Protein AF-0000000074529321 (afdb_homodimer)

Secondary structure (DSSP, 8-state):
--S--EEE-TT---HHHHHHHHTTS--SEEE-TTS--BGGGHHHHTT-TT-SEEE--SSB--GGGHHHHTT-TT--EEE--SS---SGGGGGGGG-TT--EEE--SS----HHHHHHHTT-TT-SEEE--SS--GGGGGGGGG-TT-SEEE-TTS---TTTTTTGGG-TT--EEE--S----HHHHHHHTT-TT--EEE--SS---HHHHHHHTT-TT-SEEE-TTS---HHHHHHGGG-TT--EEE-TT----HHHHGGGGG-TT--EEE-TT----TTT-/--S--EEE-TT---HHHHHHHHTTS--SEEE-TTS--BGGGHHHHTT-TT-SEEE--SSB--GGGHHHHTT-TT--EEE--SS---SGGGGGGGG-TT--EEE--SS----HHHHHHHTT-TT-SEEE--SS--GGGGGGGGG-TT-SEEE-TTS---TTTTTTGGG-TT--EEE--S----HHHHHHHTT-TT--EEE--SS---HHHHHHHHT-TT-SEEE-TTS---HHHHHHGGG-TT--EEE-TT----HHHHGGGGG-TT--EEE-TT----TTT-

Structure (mmCIF, N/CA/C/O backbone):
data_AF-0000000074529321-model_v1
#
loop_
_entity.id
_entity.type
_entity.pdbx_description
1 polymer 'Predicted protein'
#
loop_
_atom_site.group_PDB
_atom_site.id
_atom_site.type_symbol
_atom_site.label_atom_id
_atom_site.label_alt_id
_atom_site.label_comp_id
_atom_site.label_asym_id
_atom_site.label_entity_id
_atom_site.label_seq_id
_atom_site.pdbx_PDB_ins_code
_atom_site.Cartn_x
_atom_site.Cartn_y
_atom_site.Cartn_z
_atom_site.occupancy
_atom_site.B_iso_or_equiv
_atom_site.auth_seq_id
_atom_site.auth_comp_id
_atom_site.auth_asym_id
_atom_site.auth_atom_id
_atom_site.pdbx_PDB_model_num
ATOM 1 N N . ILE A 1 1 ? -27.669 -9.508 -8.578 1 60.47 1 ILE A N 1
ATOM 2 C CA . ILE A 1 1 ? -26.721 -8.449 -8.904 1 60.47 1 ILE A CA 1
ATOM 3 C C . ILE A 1 1 ? -25.998 -8.787 -10.206 1 60.47 1 ILE A C 1
ATOM 5 O O . ILE A 1 1 ? -25.187 -9.715 -10.251 1 60.47 1 ILE A O 1
ATOM 9 N N . THR A 1 2 ? -26.614 -8.36 -11.346 1 69.62 2 THR A N 1
ATOM 10 C CA . THR A 1 2 ? -26.151 -8.782 -12.663 1 69.62 2 THR A CA 1
ATOM 11 C C . THR A 1 2 ? -24.892 -8.019 -13.065 1 69.62 2 THR A C 1
ATOM 13 O O . THR A 1 2 ? -24.174 -8.432 -13.977 1 69.62 2 THR A O 1
ATOM 16 N N . THR A 1 3 ? -24.488 -6.973 -12.32 1 82.14 3 THR A N 1
ATOM 17 C CA . THR A 1 3 ? -23.359 -6.175 -12.785 1 82.14 3 THR A CA 1
ATOM 18 C C . THR A 1 3 ? -22.125 -6.431 -11.925 1 82.14 3 THR A C 1
ATOM 20 O O . THR A 1 3 ? -21.06 -5.862 -12.174 1 82.14 3 THR A O 1
ATOM 23 N N . LEU A 1 4 ? -22.291 -7.247 -11.017 1 87.52 4 LEU A N 1
ATOM 24 C CA . LEU A 1 4 ? -21.19 -7.497 -10.093 1 87.52 4 LEU A CA 1
ATOM 25 C C . LEU A 1 4 ? -20.02 -8.163 -10.809 1 87.52 4 LEU A C 1
ATOM 27 O O . LEU A 1 4 ? -20.187 -9.21 -11.439 1 87.52 4 LEU A O 1
ATOM 31 N N . LYS A 1 5 ? -18.886 -7.563 -10.733 1 92.79 5 LYS A N 1
ATOM 32 C CA . LYS A 1 5 ? -17.716 -8.085 -11.433 1 92.79 5 LYS A CA 1
ATOM 33 C C . LYS A 1 5 ? -16.675 -8.609 -10.448 1 92.79 5 LYS A C 1
ATOM 35 O O . LYS A 1 5 ? -15.889 -9.498 -10.782 1 92.79 5 LYS A O 1
ATOM 40 N N . SER A 1 6 ? -16.708 -8.001 -9.245 1 95.12 6 SER A N 1
ATOM 41 C CA . SER A 1 6 ? -15.716 -8.372 -8.241 1 95.12 6 SER A CA 1
ATOM 42 C C . SER A 1 6 ? -16.364 -8.599 -6.88 1 95.12 6 SER A C 1
ATOM 44 O O . SER A 1 6 ? -17.169 -7.783 -6.425 1 95.12 6 SER A O 1
ATOM 46 N N . LEU A 1 7 ? -16.08 -9.652 -6.292 1 92.47 7 LEU A N 1
ATOM 47 C CA . LEU A 1 7 ? -16.584 -10.029 -4.976 1 92.47 7 LEU A CA 1
ATOM 48 C C . LEU A 1 7 ? -15.442 -10.449 -4.057 1 92.47 7 LEU A C 1
ATOM 50 O O . LEU A 1 7 ? -14.643 -11.319 -4.41 1 92.47 7 LEU A O 1
ATOM 54 N N . ASN A 1 8 ? -15.276 -9.752 -2.944 1 93.35 8 ASN A N 1
ATOM 55 C CA . ASN A 1 8 ? -14.27 -10.084 -1.941 1 93.35 8 ASN A CA 1
ATOM 56 C C . ASN A 1 8 ? -14.912 -10.555 -0.639 1 93.35 8 ASN A C 1
ATOM 58 O O . ASN A 1 8 ? -15.708 -9.832 -0.037 1 93.35 8 ASN A O 1
ATOM 62 N N . LEU A 1 9 ? -14.586 -11.691 -0.26 1 90.94 9 LEU A N 1
ATOM 63 C CA . LEU A 1 9 ? -15.164 -12.321 0.922 1 90.94 9 LEU A CA 1
ATOM 64 C C . LEU A 1 9 ? -14.072 -12.782 1.881 1 90.94 9 LEU A C 1
ATOM 66 O O . LEU A 1 9 ? -14.222 -13.804 2.555 1 90.94 9 LEU A O 1
ATOM 70 N N . HIS A 1 10 ? -12.989 -12.063 1.933 1 91.25 10 HIS A N 1
ATOM 71 C CA . HIS A 1 10 ? -11.85 -12.46 2.753 1 91.25 10 HIS A CA 1
ATOM 72 C C . HIS A 1 10 ? -12.244 -12.58 4.221 1 91.25 10 HIS A C 1
ATOM 74 O O . HIS A 1 10 ? -13.094 -11.828 4.704 1 91.25 10 HIS A O 1
ATOM 80 N N . HIS A 1 11 ? -11.653 -13.494 4.886 1 89.37 11 HIS A N 1
ATOM 81 C CA . HIS A 1 11 ? -11.771 -13.654 6.331 1 89.37 11 HIS A CA 1
ATOM 82 C C . HIS A 1 11 ? -13.206 -13.971 6.735 1 89.37 11 HIS A C 1
ATOM 84 O O . HIS A 1 11 ? -13.734 -13.381 7.681 1 89.37 11 HIS A O 1
ATOM 90 N N . ASN A 1 12 ? -13.802 -14.695 5.868 1 83.98 12 ASN A N 1
ATOM 91 C CA . ASN A 1 12 ? -15.111 -15.245 6.201 1 83.98 12 ASN A CA 1
ATOM 92 C C . ASN A 1 12 ? -15.069 -16.767 6.311 1 83.98 12 ASN A C 1
ATOM 94 O O . ASN A 1 12 ? -14.159 -17.407 5.781 1 83.98 12 ASN A O 1
ATOM 98 N N . ASN A 1 13 ? -16.03 -17.301 7.105 1 81.92 13 ASN A N 1
ATOM 99 C CA . ASN A 1 13 ? -16.141 -18.751 7.222 1 81.92 13 ASN A CA 1
ATOM 100 C C . ASN A 1 13 ? -17.1 -19.325 6.183 1 81.92 13 ASN A C 1
ATOM 102 O O . ASN A 1 13 ? -18.124 -19.912 6.535 1 81.92 13 ASN A O 1
ATOM 106 N N . ILE A 1 14 ? -16.709 -19.208 4.966 1 81.89 14 ILE A N 1
ATOM 107 C CA . ILE A 1 14 ? -17.55 -19.633 3.852 1 81.89 14 ILE A CA 1
ATOM 108 C C . ILE A 1 14 ? -17.523 -21.155 3.736 1 81.89 14 ILE A C 1
ATOM 110 O O . ILE A 1 14 ? -18.55 -21.781 3.465 1 81.89 14 ILE A O 1
ATOM 114 N N . GLU A 1 15 ? -16.476 -21.77 4.091 1 84.31 15 GLU A N 1
ATOM 115 C CA . GLU A 1 15 ? -16.238 -23.201 3.928 1 84.31 15 GLU A CA 1
ATOM 116 C C . GLU A 1 15 ? -16.541 -23.652 2.502 1 84.31 15 GLU A C 1
ATOM 118 O O . GLU A 1 15 ? -16.771 -22.823 1.619 1 84.31 15 GLU A O 1
ATOM 123 N N . ASP A 1 16 ? -16.392 -24.858 2.131 1 87.42 16 ASP A N 1
ATOM 124 C CA . ASP A 1 16 ? -16.506 -25.359 0.765 1 87.42 16 ASP A CA 1
ATOM 125 C C . ASP A 1 16 ? -17.942 -25.25 0.258 1 87.42 16 ASP A C 1
ATOM 127 O O . ASP A 1 16 ? -18.173 -24.904 -0.902 1 87.42 16 ASP A O 1
ATOM 131 N N . GLU A 1 17 ? -18.861 -25.455 1.063 1 82.31 17 GLU A N 1
ATOM 132 C CA . GLU A 1 17 ? -20.269 -25.461 0.678 1 82.31 17 GLU A CA 1
ATOM 133 C C . GLU A 1 17 ? -20.739 -24.064 0.285 1 82.31 17 GLU A C 1
ATOM 135 O O . GLU A 1 17 ? -21.591 -23.914 -0.594 1 82.31 17 GLU A O 1
ATOM 140 N N . GLY A 1 18 ? -20.161 -23.1 0.909 1 81.99 18 GLY A N 1
ATOM 141 C CA . GLY A 1 18 ? -20.544 -21.733 0.595 1 81.99 18 GLY A CA 1
ATOM 142 C C . GLY A 1 18 ? -20.12 -21.299 -0.796 1 81.99 18 GLY A C 1
ATOM 143 O O . GLY A 1 18 ? -20.754 -20.432 -1.402 1 81.99 18 GLY A O 1
ATOM 144 N N . VAL A 1 19 ? -19.094 -21.893 -1.3 1 87.13 19 VAL A N 1
ATOM 145 C CA . VAL A 1 19 ? -18.551 -21.543 -2.608 1 87.13 19 VAL A CA 1
ATOM 146 C C . VAL A 1 19 ? -19.541 -21.937 -3.701 1 87.13 19 VAL A C 1
ATOM 148 O O . VAL A 1 19 ? -19.591 -21.306 -4.76 1 87.13 19 VAL A O 1
ATOM 151 N N . GLU A 1 20 ? -20.383 -22.933 -3.441 1 83.4 20 GLU A N 1
ATOM 152 C CA . GLU A 1 20 ? -21.376 -23.377 -4.414 1 83.4 20 GLU A CA 1
ATOM 153 C C . GLU A 1 20 ? -22.341 -22.25 -4.771 1 83.4 20 GLU A C 1
ATOM 155 O O . GLU A 1 20 ? -22.733 -22.105 -5.931 1 83.4 20 GLU A O 1
ATOM 160 N N . PHE A 1 21 ? -22.536 -21.448 -3.88 1 76.9 21 PHE A N 1
ATOM 161 C CA . PHE A 1 21 ? -23.53 -20.399 -4.07 1 76.9 21 PHE A CA 1
ATOM 162 C C . PHE A 1 21 ? -22.961 -19.259 -4.907 1 76.9 21 PHE A C 1
ATOM 164 O O . PHE A 1 21 ? -23.7 -18.575 -5.619 1 76.9 21 PHE A O 1
ATOM 171 N N . ILE A 1 22 ? -21.761 -19.086 -4.889 1 82.73 22 ILE A N 1
ATOM 172 C CA . ILE A 1 22 ? -21.162 -17.975 -5.621 1 82.73 22 ILE A CA 1
ATOM 173 C C . ILE A 1 22 ? -20.838 -18.412 -7.048 1 82.73 22 ILE A C 1
ATOM 175 O O . ILE A 1 22 ? -20.612 -17.574 -7.924 1 82.73 22 ILE A O 1
ATOM 179 N N . SER A 1 23 ? -20.892 -19.749 -7.177 1 83.64 23 SER A N 1
ATOM 180 C CA . SER A 1 23 ? -20.475 -20.313 -8.456 1 83.64 23 SER A CA 1
ATOM 181 C C . SER A 1 23 ? -21.441 -19.927 -9.572 1 83.64 23 SER A C 1
ATOM 183 O O . SER A 1 23 ? -21.115 -20.054 -10.754 1 83.64 23 SER A O 1
ATOM 185 N N . ASP A 1 24 ? -22.634 -19.359 -9.253 1 82.96 24 ASP A N 1
ATOM 186 C CA . ASP A 1 24 ? -23.635 -18.969 -10.241 1 82.96 24 ASP A CA 1
ATOM 187 C C . ASP A 1 24 ? -23.428 -17.525 -10.693 1 82.96 24 ASP A C 1
ATOM 189 O O . ASP A 1 24 ? -24.048 -17.076 -11.659 1 82.96 24 ASP A O 1
ATOM 193 N N . LEU A 1 25 ? -22.538 -16.883 -10.068 1 83.75 25 LEU A N 1
ATOM 194 C CA . LEU A 1 25 ? -22.287 -15.487 -10.407 1 83.75 25 LEU A CA 1
ATOM 195 C C . LEU A 1 25 ? -21.318 -15.378 -11.579 1 83.75 25 LEU A C 1
ATOM 197 O O . LEU A 1 25 ? -20.545 -16.303 -11.839 1 83.75 25 LEU A O 1
ATOM 201 N N . LYS A 1 26 ? -21.502 -14.323 -12.295 1 88.75 26 LYS A N 1
ATOM 202 C CA . LYS A 1 26 ? -20.582 -14.038 -13.392 1 88.75 26 LYS A CA 1
ATOM 203 C C . LYS A 1 26 ? -19.535 -13.008 -12.979 1 88.75 26 LYS A C 1
ATOM 205 O O . LYS A 1 26 ? -19.652 -11.828 -13.315 1 88.75 26 LYS A O 1
ATOM 210 N N . LEU A 1 27 ? -18.515 -13.517 -12.342 1 94.24 27 LEU A N 1
ATOM 211 C CA . LEU A 1 27 ? -17.51 -12.638 -11.753 1 94.24 27 LEU A CA 1
ATOM 212 C C . LEU A 1 27 ? -16.24 -12.622 -12.598 1 94.24 27 LEU A C 1
ATOM 214 O O . LEU A 1 27 ? -15.91 -13.616 -13.249 1 94.24 27 LEU A O 1
ATOM 218 N N . GLU A 1 28 ? -15.6 -11.537 -12.613 1 97.44 28 GLU A N 1
ATOM 219 C CA . GLU A 1 28 ? -14.279 -11.418 -13.224 1 97.44 28 GLU A CA 1
ATOM 220 C C . GLU A 1 28 ? -13.175 -11.51 -12.173 1 97.44 28 GLU A C 1
ATOM 222 O O . GLU A 1 28 ? -12.032 -11.84 -12.494 1 97.44 28 GLU A O 1
ATOM 227 N N . SER A 1 29 ? -13.485 -11.144 -10.952 1 98.02 29 SER A N 1
ATOM 228 C CA . SER A 1 29 ? -12.545 -11.193 -9.838 1 98.02 29 SER A CA 1
ATOM 229 C C . SER A 1 29 ? -13.215 -11.716 -8.572 1 98.02 29 SER A C 1
ATOM 231 O O . SER A 1 29 ? -14.326 -11.301 -8.234 1 98.02 29 SER A O 1
ATOM 233 N N . LEU A 1 30 ? -12.572 -12.641 -7.893 1 97.03 30 LEU A N 1
ATOM 234 C CA . LEU A 1 30 ? -13.107 -13.25 -6.681 1 97.03 30 LEU A CA 1
ATOM 235 C C . LEU A 1 30 ? -12.013 -13.431 -5.634 1 97.03 30 LEU A C 1
ATOM 237 O O . LEU A 1 30 ? -10.955 -13.992 -5.927 1 97.03 30 LEU A O 1
ATOM 241 N N . GLY A 1 31 ? -12.257 -12.885 -4.44 1 97.24 31 GLY A N 1
ATOM 242 C CA . GLY A 1 31 ? -11.341 -13.043 -3.322 1 97.24 31 GLY A CA 1
ATOM 243 C C . GLY A 1 31 ? -11.907 -13.895 -2.202 1 97.24 31 GLY A C 1
ATOM 244 O O . GLY A 1 31 ? -12.95 -13.568 -1.632 1 97.24 31 GLY A O 1
ATOM 245 N N . LEU A 1 32 ? -11.211 -14.886 -1.856 1 95.92 32 LEU A N 1
ATOM 246 C CA . LEU A 1 32 ? -11.614 -15.828 -0.817 1 95.92 32 LEU A CA 1
ATOM 247 C C . LEU A 1 32 ? -10.45 -16.136 0.119 1 95.92 32 LEU A C 1
ATOM 249 O O . LEU A 1 32 ? -10.285 -17.278 0.555 1 95.92 32 LEU A O 1
ATOM 253 N N . CYS A 1 33 ? -9.667 -15.137 0.36 1 96.41 33 CYS A N 1
ATOM 254 C CA . CYS A 1 33 ? -8.541 -15.284 1.276 1 96.41 33 CYS A CA 1
ATOM 255 C C . CYS A 1 33 ? -9.023 -15.616 2.683 1 96.41 33 CYS A C 1
ATOM 257 O O . CYS A 1 33 ? -9.992 -15.028 3.167 1 96.41 33 CYS A O 1
ATOM 259 N N . ARG A 1 34 ? -8.405 -16.522 3.335 1 94.92 34 ARG A N 1
ATOM 260 C CA . ARG A 1 34 ? -8.699 -16.918 4.708 1 94.92 34 ARG A CA 1
ATOM 261 C C . ARG A 1 34 ? -10.188 -17.191 4.892 1 94.92 34 ARG A C 1
ATOM 263 O O . ARG A 1 34 ? -10.829 -16.604 5.767 1 94.92 34 ARG A O 1
ATOM 270 N N . CYS A 1 35 ? -10.621 -18.092 4.097 1 93.13 35 CYS A N 1
ATOM 271 C CA . CYS A 1 35 ? -12.037 -18.439 4.14 1 93.13 35 CYS A CA 1
ATOM 272 C C . CYS A 1 35 ? -12.23 -19.896 4.546 1 93.13 35 CYS A C 1
ATOM 274 O O . CYS A 1 35 ? -13.315 -20.454 4.375 1 93.13 35 CYS A O 1
ATOM 276 N N . ALA A 1 36 ? -11.235 -20.585 5 1 91.72 36 ALA A N 1
ATOM 277 C CA . ALA A 1 36 ? -11.243 -21.97 5.463 1 91.72 36 ALA A CA 1
ATOM 278 C C . ALA A 1 36 ? -11.627 -22.923 4.335 1 91.72 36 ALA A C 1
ATOM 280 O O . ALA A 1 36 ? -12.376 -23.879 4.55 1 91.72 36 ALA A O 1
ATOM 281 N N . LEU A 1 37 ? -11.111 -22.647 3.211 1 95.4 37 LEU A N 1
ATOM 282 C CA . LEU A 1 37 ? -11.428 -23.467 2.047 1 95.4 37 LEU A CA 1
ATOM 283 C C . LEU A 1 37 ? -10.447 -24.627 1.916 1 95.4 37 LEU A C 1
ATOM 285 O O . LEU A 1 37 ? -9.279 -24.504 2.291 1 95.4 37 LEU A O 1
ATOM 289 N N . THR A 1 38 ? -10.957 -25.695 1.412 1 96.59 38 THR A N 1
ATOM 290 C CA . THR A 1 38 ? -10.128 -26.802 0.947 1 96.59 38 THR A CA 1
ATOM 291 C C . THR A 1 38 ? -10.148 -26.889 -0.576 1 96.59 38 THR A C 1
ATOM 293 O O . THR A 1 38 ? -10.813 -26.091 -1.241 1 96.59 38 THR A O 1
ATOM 296 N N . SER A 1 39 ? -9.366 -27.821 -1.052 1 96.89 39 SER A N 1
ATOM 297 C CA . SER A 1 39 ? -9.282 -27.978 -2.501 1 96.89 39 SER A CA 1
ATOM 298 C C . SER A 1 39 ? -10.632 -28.367 -3.094 1 96.89 39 SER A C 1
ATOM 300 O O . SER A 1 39 ? -10.864 -28.188 -4.292 1 96.89 39 SER A O 1
ATOM 302 N N . LYS A 1 40 ? -11.585 -28.841 -2.301 1 95.25 40 LYS A N 1
ATOM 303 C CA . LYS A 1 40 ? -12.923 -29.2 -2.761 1 95.25 40 LYS A CA 1
ATOM 304 C C . LYS A 1 40 ? -13.658 -27.983 -3.317 1 95.25 40 LYS A C 1
ATOM 306 O O . LYS A 1 40 ? -14.47 -28.108 -4.236 1 95.25 40 LYS A O 1
ATOM 311 N N . SER A 1 41 ? -13.377 -26.866 -2.789 1 94.7 41 SER A N 1
ATOM 312 C CA . SER A 1 41 ? -14.043 -25.638 -3.21 1 94.7 41 SER A CA 1
ATOM 313 C C . SER A 1 41 ? -13.777 -25.342 -4.682 1 94.7 41 SER A C 1
ATOM 315 O O . SER A 1 41 ? -14.598 -24.711 -5.351 1 94.7 41 SER A O 1
ATOM 317 N N . THR A 1 42 ? -12.606 -25.829 -5.178 1 96.49 42 THR A N 1
ATOM 318 C CA . THR A 1 42 ? -12.223 -25.512 -6.55 1 96.49 42 THR A CA 1
ATOM 319 C C . THR A 1 42 ? -13.15 -26.207 -7.544 1 96.49 42 THR A C 1
ATOM 321 O O . THR A 1 42 ? -13.324 -25.738 -8.671 1 96.49 42 THR A O 1
ATOM 324 N N . SER A 1 43 ? -13.894 -27.311 -7.176 1 95.96 43 SER A N 1
ATOM 325 C CA . SER A 1 43 ? -14.855 -27.997 -8.033 1 95.96 43 SER A CA 1
ATOM 326 C C . SER A 1 43 ? -16.079 -27.126 -8.298 1 95.96 43 SER A C 1
ATOM 328 O O . SER A 1 43 ? -16.772 -27.311 -9.3 1 95.96 43 SER A O 1
ATOM 330 N N . PHE A 1 44 ? -16.324 -26.193 -7.449 1 94.04 44 PHE A N 1
ATOM 331 C CA . PHE A 1 44 ? -17.414 -25.244 -7.643 1 94.04 44 PHE A CA 1
ATOM 332 C C . PHE A 1 44 ? -16.926 -24 -8.376 1 94.04 44 PHE A C 1
ATOM 334 O O . PHE A 1 44 ? -17.613 -23.485 -9.261 1 94.04 44 PHE A O 1
ATOM 341 N N . LEU A 1 45 ? -15.737 -23.549 -8.06 1 95.56 45 LEU A N 1
ATOM 342 C CA . LEU A 1 45 ? -15.183 -22.313 -8.602 1 95.56 45 LEU A CA 1
ATOM 343 C C . LEU A 1 45 ? -14.965 -22.428 -10.107 1 95.56 45 LEU A C 1
ATOM 345 O O . LEU A 1 45 ? -15.092 -21.441 -10.834 1 95.56 45 LEU A O 1
ATOM 349 N N . CYS A 1 46 ? -14.628 -23.732 -10.521 1 96.26 46 CYS A N 1
ATOM 350 C CA . CYS A 1 46 ? -14.291 -23.946 -11.924 1 96.26 46 CYS A CA 1
ATOM 351 C C . CYS A 1 46 ? -15.471 -23.606 -12.827 1 96.26 46 CYS A C 1
ATOM 353 O O . CYS A 1 46 ? -15.307 -23.455 -14.039 1 96.26 46 CYS A O 1
ATOM 355 N N . LYS A 1 47 ? -16.67 -23.406 -12.291 1 94.66 47 LYS A N 1
ATOM 356 C CA . LYS A 1 47 ? -17.877 -23.086 -13.047 1 94.66 47 LYS A CA 1
ATOM 357 C C . LYS A 1 47 ? -17.916 -21.608 -13.422 1 94.66 47 LYS A C 1
ATOM 359 O O . LYS A 1 47 ? -18.659 -21.21 -14.322 1 94.66 47 LYS A O 1
ATOM 364 N N . ILE A 1 48 ? -17.185 -20.83 -12.75 1 95.04 48 ILE A N 1
ATOM 365 C CA . ILE A 1 48 ? -17.139 -19.404 -13.054 1 95.04 48 ILE A CA 1
ATOM 366 C C . ILE A 1 48 ? -16.087 -19.14 -14.129 1 95.04 48 ILE A C 1
ATOM 368 O O . ILE A 1 48 ? -15.013 -18.609 -13.838 1 95.04 48 ILE A O 1
ATOM 372 N N . THR A 1 49 ? -16.345 -19.368 -15.312 1 94.67 49 THR A N 1
ATOM 373 C CA . THR A 1 49 ? -15.388 -19.42 -16.412 1 94.67 49 THR A CA 1
ATOM 374 C C . THR A 1 49 ? -14.955 -18.015 -16.819 1 94.67 49 THR A C 1
ATOM 376 O O . THR A 1 49 ? -13.985 -17.849 -17.563 1 94.67 49 THR A O 1
ATOM 379 N N . SER A 1 50 ? -15.656 -16.99 -16.281 1 95.57 50 SER A N 1
ATOM 380 C CA . SER A 1 50 ? -15.334 -15.61 -16.628 1 95.57 50 SER A CA 1
ATOM 381 C C . SER A 1 50 ? -14.241 -15.053 -15.723 1 95.57 50 SER A C 1
ATOM 383 O O . SER A 1 50 ? -13.783 -13.925 -15.915 1 95.57 50 SER A O 1
ATOM 385 N N . LEU A 1 51 ? -13.771 -15.834 -14.746 1 97.35 51 LEU A N 1
ATOM 386 C CA . LEU A 1 51 ? -12.807 -15.344 -13.767 1 97.35 51 LEU A CA 1
ATOM 387 C C . LEU A 1 51 ? -11.487 -14.98 -14.439 1 97.35 51 LEU A C 1
ATOM 389 O O . LEU A 1 51 ? -10.942 -15.768 -15.215 1 97.35 51 LEU A O 1
ATOM 393 N N . LYS A 1 52 ? -11.069 -13.806 -14.214 1 98.64 52 LYS A N 1
ATOM 394 C CA . LYS A 1 52 ? -9.76 -13.337 -14.659 1 98.64 52 LYS A CA 1
ATOM 395 C C . LYS A 1 52 ? -8.779 -13.257 -13.492 1 98.64 52 LYS A C 1
ATOM 397 O O . LYS A 1 52 ? -7.573 -13.438 -13.675 1 98.64 52 LYS A O 1
ATOM 402 N N . LYS A 1 53 ? -9.279 -12.986 -12.32 1 98.77 53 LYS A N 1
ATOM 403 C CA . LYS A 1 53 ? -8.484 -12.909 -11.098 1 98.77 53 LYS A CA 1
ATOM 404 C C . LYS A 1 53 ? -9.108 -13.742 -9.982 1 98.77 53 LYS A C 1
ATOM 406 O O . LYS A 1 53 ? -10.299 -13.607 -9.691 1 98.77 53 LYS A O 1
ATOM 411 N N . LEU A 1 54 ? -8.357 -14.581 -9.351 1 98.64 54 LEU A N 1
ATOM 412 C CA . LEU A 1 54 ? -8.833 -15.448 -8.279 1 98.64 54 LEU A CA 1
ATOM 413 C C . LEU A 1 54 ? -7.839 -15.479 -7.123 1 98.64 54 LEU A C 1
ATOM 415 O O . LEU A 1 54 ? -6.663 -15.795 -7.318 1 98.64 54 LEU A O 1
ATOM 419 N N . ASP A 1 55 ? -8.265 -15.055 -5.994 1 98.56 55 ASP A N 1
ATOM 420 C CA . ASP A 1 55 ? -7.454 -15.089 -4.781 1 98.56 55 ASP A CA 1
ATOM 421 C C . ASP A 1 55 ? -7.948 -16.168 -3.82 1 98.56 55 ASP A C 1
ATOM 423 O O . ASP A 1 55 ? -9.016 -16.03 -3.22 1 98.56 55 ASP A O 1
ATOM 427 N N . LEU A 1 56 ? -7.221 -17.172 -3.605 1 98.24 56 LEU A N 1
ATOM 428 C CA . LEU A 1 56 ? -7.51 -18.268 -2.687 1 98.24 56 LEU A CA 1
ATOM 429 C C . LEU A 1 56 ? -6.444 -18.363 -1.6 1 98.24 56 LEU A C 1
ATOM 431 O O . LEU A 1 56 ? -6.212 -19.439 -1.044 1 98.24 56 LEU A O 1
ATOM 435 N N . SER A 1 57 ? -5.782 -17.275 -1.337 1 98.32 57 SER A N 1
ATOM 436 C CA . SER A 1 57 ? -4.627 -17.286 -0.445 1 98.32 57 SER A CA 1
ATOM 437 C C . SER A 1 57 ? -5.044 -17.562 0.995 1 98.32 57 SER A C 1
ATOM 439 O O . SER A 1 57 ? -6.197 -17.333 1.368 1 98.32 57 SER A O 1
ATOM 441 N N . GLU A 1 58 ? -4.103 -18.079 1.808 1 97.65 58 GLU A N 1
ATOM 442 C CA . GLU A 1 58 ? -4.254 -18.327 3.239 1 97.65 58 GLU A CA 1
ATOM 443 C C . GLU A 1 58 ? -5.449 -19.235 3.519 1 97.65 58 GLU A C 1
ATOM 445 O O . GLU A 1 58 ? -6.292 -18.918 4.36 1 97.65 58 GLU A O 1
ATOM 450 N N . ASN A 1 59 ? -5.496 -20.318 2.797 1 97.7 59 ASN A N 1
ATOM 451 C CA . ASN A 1 59 ? -6.432 -21.417 3.008 1 97.7 59 ASN A CA 1
ATOM 452 C C . ASN A 1 59 ? -5.706 -22.75 3.165 1 97.7 59 ASN A C 1
ATOM 454 O O . ASN A 1 59 ? -4.539 -22.783 3.56 1 97.7 59 ASN A O 1
ATOM 458 N N . ILE A 1 60 ? -6.518 -23.902 3.009 1 97.39 60 ILE A N 1
ATOM 459 C CA . ILE A 1 60 ? -5.904 -25.22 3.126 1 97.39 60 ILE A CA 1
ATOM 460 C C . ILE A 1 60 ? -6.024 -25.965 1.799 1 97.39 60 ILE A C 1
ATOM 462 O O . ILE A 1 60 ? -6.419 -27.134 1.769 1 97.39 60 ILE A O 1
ATOM 466 N N . ILE A 1 61 ? -5.599 -25.289 0.814 1 97.98 61 ILE A N 1
ATOM 467 C CA . ILE A 1 61 ? -5.692 -25.852 -0.528 1 97.98 61 ILE A CA 1
ATOM 468 C C . ILE A 1 61 ? -4.446 -26.683 -0.827 1 97.98 61 ILE A C 1
ATOM 470 O O . ILE A 1 61 ? -3.325 -26.261 -0.529 1 97.98 61 ILE A O 1
ATOM 474 N N . ASN A 1 62 ? -4.623 -27.853 -1.31 1 98.39 62 ASN A N 1
ATOM 475 C CA . ASN A 1 62 ? -3.513 -28.721 -1.69 1 98.39 62 ASN A CA 1
ATOM 476 C C . ASN A 1 62 ? -3.502 -28.993 -3.191 1 98.39 62 ASN A C 1
ATOM 478 O O . ASN A 1 62 ? -4.174 -28.299 -3.957 1 98.39 62 ASN A O 1
ATOM 482 N N . ASP A 1 63 ? -2.747 -29.996 -3.619 1 98.42 63 ASP A N 1
ATOM 483 C CA . ASP A 1 63 ? -2.475 -30.21 -5.037 1 98.42 63 ASP A CA 1
ATOM 484 C C . ASP A 1 63 ? -3.714 -30.731 -5.762 1 98.42 63 ASP A C 1
ATOM 486 O O . ASP A 1 63 ? -3.763 -30.737 -6.993 1 98.42 63 ASP A O 1
ATOM 490 N N . GLU A 1 64 ? -4.796 -31.04 -5.092 1 97.87 64 GLU A N 1
ATOM 491 C CA . GLU A 1 64 ? -6.019 -31.545 -5.709 1 97.87 64 GLU A CA 1
ATOM 492 C C . GLU A 1 64 ? -6.767 -30.434 -6.442 1 97.87 64 GLU A C 1
ATOM 494 O O . GLU A 1 64 ? -7.702 -30.702 -7.199 1 97.87 64 GLU A O 1
ATOM 499 N N . CYS A 1 65 ? -6.307 -29.242 -6.367 1 97.33 65 CYS A N 1
ATOM 500 C CA . CYS A 1 65 ? -6.972 -28.098 -6.981 1 97.33 65 CYS A CA 1
ATOM 501 C C . CYS A 1 65 ? -6.687 -28.04 -8.477 1 97.33 65 CYS A C 1
ATOM 503 O O . CYS A 1 65 ? -7.416 -27.389 -9.228 1 97.33 65 CYS A O 1
ATOM 505 N N . GLY A 1 66 ? -5.631 -28.776 -8.938 1 97.51 66 GLY A N 1
ATOM 506 C CA . GLY A 1 66 ? -5.041 -28.598 -10.255 1 97.51 66 GLY A CA 1
ATOM 507 C C . GLY A 1 66 ? -6.037 -28.781 -11.385 1 97.51 66 GLY A C 1
ATOM 508 O O . GLY A 1 66 ? -6.183 -27.904 -12.239 1 97.51 66 GLY A O 1
ATOM 509 N N . PHE A 1 67 ? -6.832 -29.856 -11.433 1 96.93 67 PHE A N 1
ATOM 510 C CA . PHE A 1 67 ? -7.763 -30.187 -12.505 1 96.93 67 PHE A CA 1
ATOM 511 C C . PHE A 1 67 ? -8.825 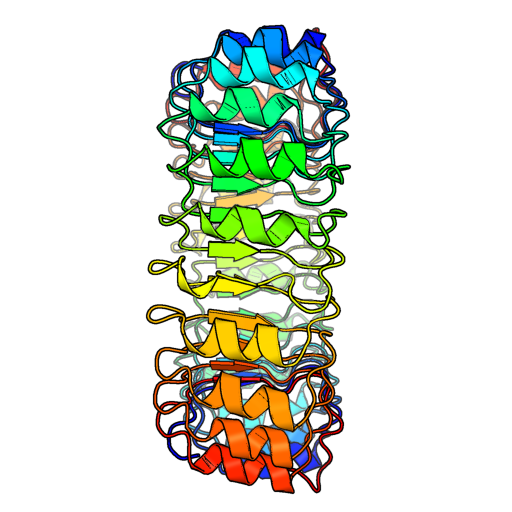-29.104 -12.652 1 96.93 67 PHE A C 1
ATOM 513 O O . PHE A 1 67 ? -9.052 -28.595 -13.752 1 96.93 67 PHE A O 1
ATOM 520 N N . TYR A 1 68 ? -9.408 -28.749 -11.577 1 97.58 68 TYR A N 1
ATOM 521 C CA . TYR A 1 68 ? -10.529 -27.818 -11.612 1 97.58 68 TYR A CA 1
ATOM 522 C C . TYR A 1 68 ? -10.06 -26.411 -11.963 1 97.58 68 TYR A C 1
ATOM 524 O O . TYR A 1 68 ? -10.689 -25.724 -12.771 1 97.58 68 TYR A O 1
ATOM 532 N N . LEU A 1 69 ? -8.935 -25.938 -11.398 1 97.76 69 LEU A N 1
ATOM 533 C CA . LEU A 1 69 ? -8.441 -24.596 -11.687 1 97.76 69 LEU A CA 1
ATOM 534 C C . LEU A 1 69 ? -8.029 -24.472 -13.15 1 97.76 69 LEU A C 1
ATOM 536 O O . LEU A 1 69 ? -8.126 -23.393 -13.738 1 97.76 69 LEU A O 1
ATOM 540 N N . SER A 1 70 ? -7.548 -25.669 -13.708 1 97.59 70 SER A N 1
ATOM 541 C CA . SER A 1 70 ? -7.123 -25.662 -15.104 1 97.59 70 SER A CA 1
ATOM 542 C C . SER A 1 70 ? -8.293 -25.371 -16.037 1 97.59 70 SER A C 1
ATOM 544 O O . SER A 1 70 ? -8.093 -25.047 -17.21 1 97.59 70 SER A O 1
ATOM 546 N N . MET A 1 71 ? -9.544 -25.457 -15.595 1 97.42 71 MET A N 1
ATOM 547 C CA . MET A 1 71 ? -10.739 -25.195 -16.392 1 97.42 71 MET A CA 1
ATOM 548 C C . MET A 1 71 ? -11.015 -23.698 -16.481 1 97.42 71 MET A C 1
ATOM 550 O O . MET A 1 71 ? -11.808 -23.257 -17.315 1 97.42 71 MET A O 1
ATOM 554 N N . LEU A 1 72 ? -10.432 -22.922 -15.688 1 97.87 72 LEU A N 1
ATOM 555 C CA . LEU A 1 72 ? -10.607 -21.474 -15.715 1 97.87 72 LEU A CA 1
ATOM 556 C C . LEU A 1 72 ? -9.696 -20.835 -16.757 1 97.87 72 LEU A C 1
ATOM 558 O O . LEU A 1 72 ? -8.765 -20.104 -16.41 1 97.87 72 LEU A O 1
ATOM 562 N N . THR A 1 73 ? -9.992 -20.942 -17.965 1 96.96 73 THR A N 1
ATOM 563 C CA . THR A 1 73 ? -9.105 -20.666 -19.09 1 96.96 73 THR A CA 1
ATOM 564 C C . THR A 1 73 ? -8.921 -19.163 -19.279 1 96.96 73 THR A C 1
ATOM 566 O O . THR A 1 73 ? -8.018 -18.728 -19.996 1 96.96 73 THR A O 1
ATOM 569 N N . ASP A 1 74 ? -9.783 -18.337 -18.653 1 97.8 74 ASP A N 1
ATOM 570 C CA . ASP A 1 74 ? -9.652 -16.889 -18.79 1 97.8 74 AS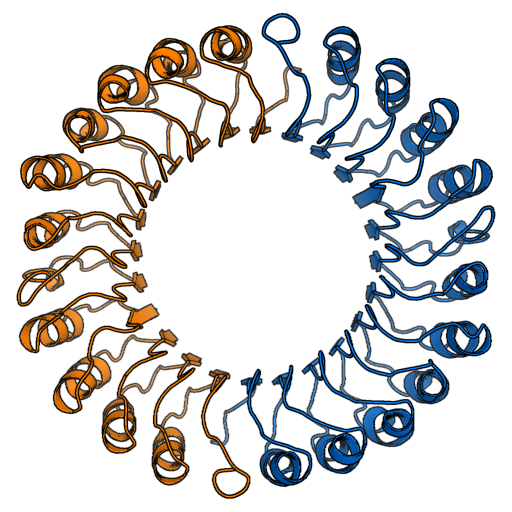P A CA 1
ATOM 571 C C . ASP A 1 74 ? -8.821 -16.302 -17.652 1 97.8 74 ASP A C 1
ATOM 573 O O . ASP A 1 74 ? -8.565 -15.096 -17.621 1 97.8 74 ASP A O 1
ATOM 577 N N . LEU A 1 75 ? -8.321 -17.136 -16.779 1 98.33 75 LEU A N 1
ATOM 578 C CA . LEU A 1 75 ? -7.597 -16.681 -15.597 1 98.33 75 LEU A CA 1
ATOM 579 C C . LEU A 1 75 ? -6.302 -15.978 -15.99 1 98.33 75 LEU A C 1
ATOM 581 O O . LEU A 1 75 ? -5.517 -16.509 -16.779 1 98.33 75 LEU A O 1
ATOM 585 N N . GLU A 1 76 ? -6.136 -14.783 -15.542 1 98.84 76 GLU A N 1
ATOM 586 C CA . GLU A 1 76 ? -4.935 -13.994 -15.799 1 98.84 76 GLU A CA 1
ATOM 587 C C . GLU A 1 76 ? -4.062 -13.895 -14.551 1 98.84 76 GLU A C 1
ATOM 589 O O . GLU A 1 76 ? -2.838 -13.789 -14.651 1 98.84 76 GLU A O 1
ATOM 594 N N . GLU A 1 77 ? -4.692 -13.873 -13.402 1 98.9 77 GLU A N 1
ATOM 595 C CA . GLU A 1 77 ? -4.004 -13.78 -12.118 1 98.9 77 GLU A CA 1
ATOM 596 C C . GLU A 1 77 ? -4.533 -14.816 -11.131 1 98.9 77 GLU A C 1
ATOM 598 O O . GLU A 1 77 ? -5.743 -14.917 -10.918 1 98.9 77 GLU A O 1
ATOM 603 N N . LEU A 1 78 ? -3.677 -15.596 -10.518 1 98.84 78 LEU A N 1
ATOM 604 C CA . LEU A 1 78 ? -4.019 -16.621 -9.537 1 98.84 78 LEU A CA 1
ATOM 605 C C . LEU A 1 78 ? -3.145 -16.496 -8.294 1 98.84 78 LEU A C 1
ATOM 607 O O . LEU A 1 78 ? -1.916 -16.527 -8.387 1 98.84 78 LEU A O 1
ATOM 611 N N . ASP A 1 79 ? -3.758 -16.227 -7.187 1 98.82 79 ASP A N 1
ATOM 612 C CA . ASP A 1 79 ? -3.055 -16.102 -5.913 1 98.82 79 ASP A CA 1
ATOM 613 C C . ASP A 1 79 ? -3.327 -17.307 -5.016 1 98.82 79 ASP A C 1
ATOM 615 O O . ASP A 1 79 ? -4.452 -17.501 -4.551 1 98.82 79 ASP A O 1
ATOM 619 N N . LEU A 1 80 ? -2.347 -18.111 -4.741 1 98.76 80 LEU A N 1
ATOM 620 C CA . LEU A 1 80 ? -2.436 -19.313 -3.919 1 98.76 80 LEU A CA 1
ATOM 621 C C . LEU A 1 80 ? -1.457 -19.246 -2.752 1 98.76 80 LEU A C 1
ATOM 623 O O . LEU A 1 80 ? -1.058 -20.28 -2.211 1 98.76 80 LEU A O 1
ATOM 627 N N . HIS A 1 81 ? -1.053 -18.007 -2.425 1 98.45 81 HIS A N 1
ATOM 628 C CA . HIS A 1 81 ? -0.024 -17.917 -1.395 1 98.45 81 HIS A CA 1
ATOM 629 C C . HIS A 1 81 ? -0.54 -18.433 -0.056 1 98.45 81 HIS A C 1
ATOM 631 O O . HIS A 1 81 ? -1.745 -18.407 0.202 1 98.45 81 HIS A O 1
ATOM 637 N N . ASP A 1 82 ? 0.397 -18.94 0.792 1 98.34 82 ASP A N 1
ATOM 638 C CA . ASP A 1 82 ? 0.136 -19.403 2.151 1 98.34 82 ASP A CA 1
ATOM 639 C C . ASP A 1 82 ? -0.947 -20.479 2.167 1 98.34 82 ASP A C 1
ATOM 641 O O . ASP A 1 82 ? -1.979 -20.319 2.822 1 98.34 82 ASP A O 1
ATOM 645 N N . ASN A 1 83 ? -0.712 -21.528 1.375 1 98.57 83 ASN A N 1
ATOM 646 C CA . ASN A 1 83 ? -1.52 -22.742 1.322 1 98.57 83 ASN A CA 1
ATOM 647 C C . ASN A 1 83 ? -0.67 -23.99 1.542 1 98.57 83 ASN A C 1
ATOM 649 O O . ASN A 1 83 ? 0.395 -23.921 2.156 1 98.57 83 ASN A O 1
ATOM 653 N N . SER A 1 84 ? -1.281 -25.211 1.152 1 98.35 84 SER A N 1
ATOM 654 C CA . SER A 1 84 ? -0.568 -26.472 1.329 1 98.35 84 SER A CA 1
ATOM 655 C C . SER A 1 84 ? -0.209 -27.097 -0.015 1 98.35 84 SER A C 1
ATOM 657 O O . SER A 1 84 ? -0.331 -28.311 -0.193 1 98.35 84 SER A O 1
ATOM 659 N N . ILE A 1 85 ? 0.25 -26.294 -0.914 1 98.47 85 ILE A N 1
ATOM 660 C CA . ILE A 1 85 ? 0.56 -26.745 -2.266 1 98.47 85 ILE A CA 1
ATOM 661 C C . ILE A 1 85 ? 1.975 -27.318 -2.308 1 98.47 85 ILE A C 1
ATOM 663 O O . ILE A 1 85 ? 2.918 -26.694 -1.817 1 98.47 85 ILE A O 1
ATOM 667 N N . GLU A 1 86 ? 2.151 -28.45 -2.896 1 98.35 86 GLU A N 1
ATOM 668 C CA . GLU A 1 86 ? 3.445 -29.114 -3.017 1 98.35 86 GLU A CA 1
ATOM 669 C C . GLU A 1 86 ? 3.988 -29.009 -4.439 1 98.35 86 GLU A C 1
ATOM 671 O O . GLU A 1 86 ? 5.183 -29.207 -4.669 1 98.35 86 GLU A O 1
ATOM 676 N N . GLY A 1 87 ? 3.19 -28.705 -5.375 1 97.91 87 GLY A N 1
ATOM 677 C CA . GLY A 1 87 ? 3.679 -28.377 -6.705 1 97.91 87 GLY A CA 1
ATOM 678 C C . GLY A 1 87 ? 3.263 -29.385 -7.759 1 97.91 87 GLY A C 1
ATOM 679 O O . GLY A 1 87 ? 3.41 -29.135 -8.957 1 97.91 87 GLY A O 1
ATOM 680 N N . LYS A 1 88 ? 2.535 -30.518 -7.414 1 97.2 88 LYS A N 1
ATOM 681 C CA . LYS A 1 88 ? 2.092 -31.515 -8.384 1 97.2 88 LYS A CA 1
ATOM 682 C C . LYS A 1 88 ? 1.029 -30.941 -9.317 1 97.2 88 LYS A C 1
ATOM 684 O O . LYS A 1 88 ? 0.956 -31.316 -10.489 1 97.2 88 LYS A O 1
ATOM 689 N N . CYS A 1 89 ? 0.303 -30.028 -8.806 1 97.58 89 CYS A N 1
ATOM 690 C CA . CYS A 1 89 ? -0.811 -29.482 -9.573 1 97.58 89 CYS A CA 1
ATOM 691 C C . CYS A 1 89 ? -0.311 -28.562 -10.68 1 97.58 89 CYS A C 1
ATOM 693 O O . CYS A 1 89 ? -1.067 -28.208 -11.587 1 97.58 89 CYS A O 1
ATOM 695 N N . PHE A 1 90 ? 1.007 -28.21 -10.732 1 98.13 90 PHE A N 1
ATOM 696 C CA . PHE A 1 90 ? 1.533 -27.276 -11.721 1 98.13 90 PHE A CA 1
ATOM 697 C C . PHE A 1 90 ? 1.468 -27.876 -13.121 1 98.13 90 PHE A C 1
ATOM 699 O O . PHE A 1 90 ? 1.438 -27.146 -14.114 1 98.13 90 PHE A O 1
ATOM 706 N N . LYS A 1 91 ? 1.437 -29.201 -13.226 1 97.54 91 LYS A N 1
ATOM 707 C CA . LYS A 1 91 ? 1.368 -29.865 -14.525 1 97.54 91 LYS A CA 1
ATOM 708 C C . LYS A 1 91 ? 0.11 -29.455 -15.285 1 97.54 91 LYS A C 1
ATOM 710 O O . LYS A 1 91 ? 0.096 -29.454 -16.518 1 97.54 91 LYS A O 1
ATOM 715 N N . GLU A 1 92 ? -0.92 -29.06 -14.486 1 97.69 92 GLU A N 1
ATOM 716 C CA . GLU A 1 92 ? -2.194 -28.694 -15.096 1 97.69 92 GLU A CA 1
ATOM 717 C C . GLU A 1 92 ? -2.209 -27.223 -15.504 1 97.69 92 GLU A C 1
ATOM 719 O O . GLU A 1 92 ? -3.075 -26.794 -16.269 1 97.69 92 GLU A O 1
ATOM 724 N N . PHE A 1 93 ? -1.301 -26.395 -15.05 1 96.99 93 PHE A N 1
ATOM 725 C CA . PHE A 1 93 ? -1.35 -24.95 -15.238 1 96.99 93 PHE A CA 1
ATOM 726 C C . PHE A 1 93 ? -0.896 -24.572 -16.643 1 96.99 93 PHE A C 1
ATOM 728 O O . PHE A 1 93 ? -1.148 -23.456 -17.103 1 96.99 93 PHE A O 1
ATOM 735 N N . SER A 1 94 ? -0.184 -25.559 -17.348 1 94.87 94 SER A N 1
ATOM 736 C CA . SER A 1 94 ? 0.268 -25.294 -18.71 1 94.87 94 SER A CA 1
ATOM 737 C C . SER A 1 94 ? -0.91 -25.009 -19.637 1 94.87 94 SER A C 1
ATOM 739 O O . SER A 1 94 ? -0.74 -24.399 -20.695 1 94.87 94 SER A O 1
ATOM 741 N N . SER A 1 95 ? -2.154 -25.425 -19.232 1 95.46 95 SER A N 1
ATOM 742 C CA . SER A 1 95 ? -3.352 -25.209 -20.035 1 95.46 95 SER A CA 1
ATOM 743 C C . SER A 1 95 ? -3.883 -23.789 -19.866 1 95.46 95 SER A C 1
ATOM 745 O O . SER A 1 95 ? -4.716 -23.335 -20.653 1 95.46 95 SER A O 1
ATOM 747 N N . LEU A 1 96 ? -3.483 -23.11 -18.864 1 97.51 96 LEU A N 1
ATOM 748 C CA . LEU A 1 96 ? -3.923 -21.744 -18.605 1 97.51 96 LEU A CA 1
ATOM 749 C C . LEU A 1 96 ? -3.125 -20.748 -19.439 1 97.51 96 LEU A C 1
ATOM 751 O O . LEU A 1 96 ? -2.272 -20.031 -18.91 1 97.51 96 LEU A O 1
ATOM 755 N N . LYS A 1 97 ? -3.481 -20.551 -20.651 1 97.13 97 LYS A N 1
ATOM 756 C CA . LYS A 1 97 ? -2.705 -19.82 -21.648 1 97.13 97 LYS A CA 1
ATOM 757 C C . LYS A 1 97 ? -2.727 -18.319 -21.37 1 97.13 97 LYS A C 1
ATOM 759 O O . LYS A 1 97 ? -1.872 -17.579 -21.862 1 97.13 97 LYS A O 1
ATOM 764 N N . LYS A 1 98 ? -3.709 -17.89 -20.57 1 98.29 98 LYS A N 1
ATOM 765 C CA . LYS A 1 98 ? -3.829 -16.458 -20.31 1 98.29 98 LYS A CA 1
ATOM 766 C C . LYS A 1 98 ? -3.227 -16.093 -18.956 1 98.29 98 LYS A C 1
ATOM 768 O O . LYS A 1 98 ? -3.183 -14.918 -18.587 1 98.29 98 LYS A O 1
ATOM 773 N N . LEU A 1 99 ? -2.723 -17.047 -18.248 1 98.51 99 LEU A N 1
ATOM 774 C CA . LEU A 1 99 ? -2.207 -16.809 -16.904 1 98.51 99 LEU A CA 1
ATOM 775 C C . LEU A 1 99 ? -0.919 -15.994 -16.952 1 98.51 99 LEU A C 1
ATOM 777 O O . LEU A 1 99 ? 0.083 -16.442 -17.514 1 98.51 99 LEU A O 1
ATOM 781 N N . LYS A 1 100 ? -0.935 -14.816 -16.382 1 98.76 100 LYS A N 1
ATOM 782 C CA . LYS A 1 100 ? 0.196 -13.895 -16.44 1 98.76 100 LYS A CA 1
ATOM 783 C C . LYS A 1 100 ? 0.863 -13.757 -15.074 1 98.76 100 LYS A C 1
ATOM 785 O O . LYS A 1 100 ? 2.08 -13.58 -14.988 1 98.76 100 LYS A O 1
ATOM 790 N N . THR A 1 101 ? 0.087 -13.771 -14.035 1 98.88 101 THR A N 1
ATOM 791 C CA . THR A 1 101 ? 0.597 -13.582 -12.682 1 98.88 101 THR A CA 1
ATOM 792 C C . THR A 1 101 ? 0.24 -14.774 -11.798 1 98.88 101 THR A C 1
ATOM 794 O O . THR A 1 101 ? -0.925 -15.169 -11.72 1 98.88 101 THR A O 1
ATOM 797 N N . LEU A 1 102 ? 1.216 -15.382 -11.152 1 98.87 102 LEU A N 1
ATOM 798 C CA . LEU A 1 102 ? 1.034 -16.523 -10.262 1 98.87 102 LEU A CA 1
ATOM 799 C C . LEU A 1 102 ? 1.767 -16.305 -8.942 1 98.87 102 LEU A C 1
ATOM 801 O O . LEU A 1 102 ? 2.981 -16.091 -8.93 1 98.87 102 LEU A O 1
ATOM 805 N N . LYS A 1 103 ? 1.097 -16.269 -7.847 1 98.87 103 LYS A N 1
ATOM 806 C CA . LYS A 1 103 ? 1.67 -16.132 -6.512 1 98.87 103 LYS A CA 1
ATOM 807 C C . LYS A 1 103 ? 1.586 -17.445 -5.739 1 98.87 103 LYS A C 1
ATOM 809 O O . LYS A 1 103 ? 0.49 -17.927 -5.442 1 98.87 103 LYS A O 1
ATOM 814 N N . LEU A 1 104 ? 2.675 -17.942 -5.381 1 98.82 104 LEU A N 1
ATOM 815 C CA . LEU A 1 104 ? 2.767 -19.251 -4.743 1 98.82 104 LEU A CA 1
ATOM 816 C C . LEU A 1 104 ? 3.599 -19.176 -3.467 1 98.82 104 LEU A C 1
ATOM 818 O O . LEU A 1 104 ? 3.983 -20.207 -2.91 1 98.82 104 LEU A O 1
ATOM 822 N N . CYS A 1 105 ? 3.852 -17.964 -3.03 1 98.55 105 CYS A N 1
ATOM 823 C CA . CYS A 1 105 ? 4.73 -17.804 -1.877 1 98.55 105 CYS A CA 1
ATOM 824 C C . CYS A 1 105 ? 4.136 -18.469 -0.641 1 98.55 105 CYS A C 1
ATOM 826 O O . CYS A 1 105 ? 2.916 -18.603 -0.53 1 98.55 105 CYS A O 1
ATOM 828 N N . GLN A 1 106 ? 4.974 -18.919 0.303 1 98.35 106 GLN A N 1
ATOM 829 C CA . GLN A 1 106 ? 4.595 -19.541 1.567 1 98.35 106 GLN A CA 1
ATOM 830 C C . GLN A 1 106 ? 3.746 -20.787 1.334 1 98.35 106 GLN A C 1
ATOM 832 O O . GLN A 1 106 ? 2.643 -20.904 1.873 1 98.35 106 GLN A O 1
ATOM 837 N N . ASN A 1 107 ? 4.254 -21.601 0.567 1 98.67 107 ASN A N 1
ATOM 838 C CA . ASN A 1 107 ? 3.694 -22.933 0.367 1 98.67 107 ASN A CA 1
ATOM 839 C C . ASN A 1 107 ? 4.695 -24.024 0.738 1 98.67 107 ASN A C 1
ATOM 841 O O . ASN A 1 107 ? 5.626 -23.782 1.508 1 98.67 107 ASN A O 1
ATOM 845 N N . ARG A 1 108 ? 4.399 -25.358 0.272 1 98.15 108 ARG A N 1
ATOM 846 C CA . ARG A 1 108 ? 5.246 -26.496 0.615 1 98.15 108 ARG A CA 1
ATOM 847 C C . ARG A 1 108 ? 5.959 -27.039 -0.619 1 98.15 108 ARG A C 1
ATOM 849 O O . ARG A 1 108 ? 6.084 -28.254 -0.785 1 98.15 108 ARG A O 1
ATOM 856 N N . ILE A 1 109 ? 6.391 -26.161 -1.458 1 98.33 109 ILE A N 1
ATOM 857 C CA . ILE A 1 109 ? 7.026 -26.558 -2.71 1 98.33 109 ILE A CA 1
ATOM 858 C C . ILE A 1 109 ? 8.497 -26.884 -2.462 1 98.33 109 ILE A C 1
ATOM 860 O O . ILE A 1 109 ? 9.271 -26.016 -2.052 1 98.33 109 ILE A O 1
ATOM 864 N N . SER A 1 110 ? 8.888 -28.115 -2.701 1 97.14 110 SER A N 1
ATOM 865 C CA . SER A 1 110 ? 10.258 -28.522 -2.406 1 97.14 110 SER A CA 1
ATOM 866 C C . SER A 1 110 ? 10.78 -29.506 -3.448 1 97.14 110 SER A C 1
ATOM 868 O O . SER A 1 110 ? 11.991 -29.694 -3.58 1 97.14 110 SER A O 1
ATOM 870 N N . GLN A 1 111 ? 9.879 -30.089 -4.213 1 95.98 111 GLN A N 1
ATOM 871 C CA . GLN A 1 111 ? 10.287 -31.128 -5.152 1 95.98 111 GLN A CA 1
ATOM 872 C C . GLN A 1 111 ? 10.734 -30.524 -6.48 1 95.98 111 GLN A C 1
ATOM 874 O O . GLN A 1 111 ? 10.126 -29.57 -6.97 1 95.98 111 GLN A O 1
ATOM 879 N N . GLU A 1 112 ? 11.727 -31.094 -7.068 1 97.2 112 GLU A N 1
ATOM 880 C CA . GLU A 1 112 ? 12.262 -30.639 -8.348 1 97.2 112 GLU A CA 1
ATOM 881 C C . GLU A 1 112 ? 11.207 -30.718 -9.447 1 97.2 112 GLU A C 1
ATOM 883 O O . GLU A 1 112 ? 11.132 -29.838 -10.307 1 97.2 112 GLU A O 1
ATOM 888 N N . GLU A 1 113 ? 10.429 -31.78 -9.408 1 97.66 113 GLU A N 1
ATOM 889 C CA . GLU A 1 113 ? 9.39 -31.996 -10.411 1 97.66 113 GLU A CA 1
ATOM 890 C C . GLU A 1 113 ? 8.431 -30.81 -10.475 1 97.66 113 GLU A C 1
ATOM 892 O O . GLU A 1 113 ? 7.941 -30.459 -11.551 1 97.66 113 GLU A O 1
ATOM 897 N N . ALA A 1 114 ? 8.171 -30.226 -9.352 1 97.99 114 ALA A N 1
ATOM 898 C CA . ALA A 1 114 ? 7.287 -29.064 -9.297 1 97.99 114 ALA A CA 1
ATOM 899 C C . ALA A 1 114 ? 7.808 -27.936 -10.183 1 97.99 114 ALA A C 1
ATOM 901 O O . ALA A 1 114 ? 7.044 -27.327 -10.936 1 97.99 114 ALA A O 1
ATOM 902 N N . MET A 1 115 ? 9.143 -27.698 -10.057 1 97.61 115 MET A N 1
ATOM 903 C CA . MET A 1 115 ? 9.748 -26.626 -10.841 1 97.61 115 MET A CA 1
ATOM 904 C C . MET A 1 115 ? 9.76 -26.976 -12.325 1 97.61 115 MET A C 1
ATOM 906 O O . MET A 1 115 ? 9.586 -26.101 -13.175 1 97.61 115 MET A O 1
ATOM 910 N N . ILE A 1 116 ? 9.907 -28.244 -12.67 1 98.06 116 ILE A N 1
ATOM 911 C CA . ILE A 1 116 ? 9.866 -28.699 -14.055 1 98.06 116 ILE A CA 1
ATOM 912 C C . ILE A 1 116 ? 8.475 -28.458 -14.637 1 98.06 116 ILE A C 1
ATOM 914 O O . ILE A 1 116 ? 8.341 -27.907 -15.732 1 98.06 116 ILE A O 1
ATOM 918 N N . TYR A 1 117 ? 7.478 -28.825 -13.906 1 98.02 117 TYR A N 1
ATOM 919 C CA . TYR A 1 117 ? 6.104 -28.608 -14.344 1 98.02 117 TYR A CA 1
ATOM 920 C C . TYR A 1 117 ? 5.808 -27.12 -14.494 1 98.02 117 TYR A C 1
ATOM 922 O O . TYR A 1 117 ? 5.262 -26.688 -15.512 1 98.02 117 TYR A O 1
ATOM 930 N N . LEU A 1 118 ? 6.158 -26.286 -13.499 1 97.89 118 LEU A N 1
ATOM 931 C CA . LEU A 1 118 ? 5.884 -24.853 -13.491 1 97.89 118 LEU A CA 1
ATOM 932 C C . LEU A 1 118 ? 6.531 -24.17 -14.691 1 97.89 118 LEU A C 1
ATOM 934 O O . LEU A 1 118 ? 5.955 -23.245 -15.269 1 97.89 118 LEU A O 1
ATOM 938 N N . SER A 1 119 ? 7.726 -24.65 -15.038 1 96.81 119 SER A N 1
ATOM 939 C CA . SER A 1 119 ? 8.5 -24.063 -16.127 1 96.81 119 SER A CA 1
ATOM 940 C C . SER A 1 119 ? 7.775 -24.21 -17.461 1 96.81 119 SER A C 1
ATOM 942 O O . SER A 1 119 ? 8.157 -23.585 -18.453 1 96.81 119 SER A O 1
ATOM 944 N N . GLN A 1 120 ? 6.673 -25.002 -17.517 1 96.84 120 GLN A N 1
ATOM 945 C CA . GLN A 1 120 ? 5.896 -25.208 -18.735 1 96.84 120 GLN A CA 1
ATOM 946 C C . GLN A 1 120 ? 4.815 -24.142 -18.885 1 96.84 120 GLN A C 1
ATOM 948 O O . GLN A 1 120 ? 4.178 -24.04 -19.936 1 96.84 120 GLN A O 1
ATOM 953 N N . THR A 1 121 ? 4.55 -23.408 -17.92 1 97.11 121 THR A N 1
ATOM 954 C CA . THR A 1 121 ? 3.589 -22.313 -17.992 1 97.11 121 THR A CA 1
ATOM 955 C C . THR A 1 121 ? 4.238 -21.061 -18.576 1 97.11 121 THR A C 1
ATOM 957 O O . THR A 1 121 ? 4.463 -20.082 -17.862 1 97.11 121 THR A O 1
ATOM 960 N N . VAL A 1 122 ? 4.424 -20.985 -19.853 1 95.31 122 VAL A N 1
ATOM 961 C CA . VAL A 1 122 ? 5.317 -20.061 -20.546 1 95.31 122 VAL A CA 1
ATOM 962 C C . VAL A 1 122 ? 4.644 -18.697 -20.683 1 95.31 122 VAL A C 1
ATOM 964 O O . VAL A 1 122 ? 5.294 -17.709 -21.033 1 95.31 122 VAL A O 1
ATOM 967 N N . SER A 1 123 ? 3.334 -18.596 -20.346 1 97.06 123 SER A N 1
ATOM 968 C CA . SER A 1 123 ? 2.605 -17.339 -20.473 1 97.06 123 SER A CA 1
ATOM 969 C C . SER A 1 123 ? 2.904 -16.406 -19.305 1 97.06 123 SER A C 1
ATOM 971 O O . SER A 1 123 ? 2.58 -15.217 -19.354 1 97.06 123 SER A O 1
ATOM 973 N N . LEU A 1 124 ? 3.568 -16.873 -18.244 1 98.25 124 LEU A N 1
ATOM 974 C CA . LEU A 1 124 ? 3.757 -16.122 -17.007 1 98.25 124 LEU A CA 1
ATOM 975 C C . LEU A 1 124 ? 4.627 -14.892 -17.245 1 98.25 124 LEU A C 1
ATOM 977 O O . LEU A 1 124 ? 5.649 -14.973 -17.93 1 98.25 124 LEU A O 1
ATOM 981 N N . LYS A 1 125 ? 4.189 -13.84 -16.79 1 98.76 125 LYS A N 1
ATOM 982 C CA . LYS A 1 125 ? 4.943 -12.59 -16.81 1 98.76 125 LYS A CA 1
ATOM 983 C C . LYS A 1 125 ? 5.426 -12.216 -15.412 1 98.76 125 LYS A C 1
ATOM 985 O O . LYS A 1 125 ? 6.426 -11.512 -15.262 1 98.76 125 LYS A O 1
ATOM 990 N N . SER A 1 126 ? 4.718 -12.638 -14.431 1 98.87 126 SER A N 1
ATOM 991 C CA . SER A 1 126 ? 5.056 -12.392 -13.032 1 98.87 126 SER A CA 1
ATOM 992 C C . SER A 1 126 ? 4.89 -13.654 -12.193 1 98.87 126 SER A C 1
ATOM 994 O O . SER A 1 126 ? 3.845 -14.306 -12.243 1 98.87 126 SER A O 1
ATOM 996 N N . LEU A 1 127 ? 5.93 -14.027 -11.375 1 98.86 127 LEU A N 1
ATOM 997 C CA . LEU A 1 127 ? 5.94 -15.245 -10.571 1 98.86 127 LEU A CA 1
ATOM 998 C C . LEU A 1 127 ? 6.548 -14.984 -9.197 1 98.86 127 LEU A C 1
ATOM 1000 O O . LEU A 1 127 ? 7.626 -14.394 -9.092 1 98.86 127 LEU A O 1
ATOM 1004 N N . ASN A 1 128 ? 5.818 -15.301 -8.148 1 98.87 128 ASN A N 1
ATOM 1005 C CA . ASN A 1 128 ? 6.323 -15.202 -6.783 1 98.87 128 ASN A CA 1
ATOM 1006 C C . ASN A 1 128 ? 6.379 -16.568 -6.106 1 98.87 128 ASN A C 1
ATOM 1008 O O . ASN A 1 128 ? 5.343 -17.192 -5.87 1 98.87 128 ASN A O 1
ATOM 1012 N N . LEU A 1 129 ? 7.555 -17.033 -5.773 1 98.74 129 LEU A N 1
ATOM 1013 C CA . LEU A 1 129 ? 7.776 -18.336 -5.154 1 98.74 129 LEU A CA 1
ATOM 1014 C C . LEU A 1 129 ? 8.422 -18.182 -3.781 1 98.74 129 LEU A C 1
ATOM 1016 O O . LEU A 1 129 ? 8.888 -19.163 -3.197 1 98.74 129 LEU A O 1
ATOM 1020 N N . SER A 1 130 ? 8.423 -17.002 -3.241 1 98.58 130 SER A N 1
ATOM 1021 C CA . SER A 1 130 ? 9.152 -16.714 -2.011 1 98.58 130 SER A CA 1
ATOM 1022 C C . SER A 1 130 ? 8.723 -17.646 -0.882 1 98.58 130 SER A C 1
ATOM 1024 O O . SER A 1 130 ? 7.595 -18.142 -0.875 1 98.58 130 SER A O 1
ATOM 1026 N N . GLN A 1 131 ? 9.584 -17.875 0.06 1 98.18 131 GLN A N 1
ATOM 1027 C CA . GLN A 1 131 ? 9.332 -18.659 1.265 1 98.18 131 GLN A CA 1
ATOM 1028 C C . GLN A 1 131 ? 8.88 -20.074 0.916 1 98.18 131 GLN A C 1
ATOM 1030 O O . GLN A 1 131 ? 7.877 -20.559 1.444 1 98.18 131 GLN A O 1
ATOM 1035 N N . ASN A 1 132 ? 9.424 -20.633 -0.072 1 98.43 132 ASN A N 1
ATOM 1036 C CA . ASN A 1 132 ? 9.401 -22.053 -0.405 1 98.43 132 ASN A CA 1
ATOM 1037 C C . ASN A 1 132 ? 10.803 -22.656 -0.39 1 98.43 132 ASN A C 1
ATOM 1039 O O . ASN A 1 132 ? 11.794 -21.93 -0.299 1 98.43 132 ASN A O 1
ATOM 1043 N N . ASN A 1 133 ? 10.872 -24.037 -0.387 1 97.42 133 ASN A N 1
ATOM 1044 C CA . ASN A 1 133 ? 12.161 -24.72 -0.385 1 97.42 133 ASN A CA 1
ATOM 1045 C C . ASN A 1 133 ? 12.551 -25.185 -1.785 1 97.42 133 ASN A C 1
ATOM 1047 O O . ASN A 1 133 ? 12.644 -26.387 -2.041 1 97.42 133 ASN A O 1
ATOM 1051 N N . ILE A 1 134 ? 12.865 -24.225 -2.624 1 96.66 134 ILE A N 1
ATOM 1052 C CA . ILE A 1 134 ? 13.1 -24.497 -4.038 1 96.66 134 ILE A CA 1
ATOM 1053 C C . ILE A 1 134 ? 14.536 -24.974 -4.24 1 96.66 134 ILE A C 1
ATOM 1055 O O . ILE A 1 134 ? 14.794 -25.855 -5.063 1 96.66 134 ILE A O 1
ATOM 1059 N N . GLY A 1 135 ? 15.512 -24.401 -3.595 1 96.05 135 GLY A N 1
ATOM 1060 C CA . GLY A 1 135 ? 16.911 -24.787 -3.684 1 96.05 135 GLY A CA 1
ATOM 1061 C C . GLY A 1 135 ? 17.46 -24.722 -5.097 1 96.05 135 GLY A C 1
ATOM 1062 O O . GLY A 1 135 ? 17.259 -23.73 -5.801 1 96.05 135 GLY A O 1
ATOM 1063 N N . GLN A 1 136 ? 18.108 -25.737 -5.502 1 95.51 136 GLN A N 1
ATOM 1064 C CA . GLN A 1 136 ? 18.791 -25.789 -6.79 1 95.51 136 GLN A CA 1
ATOM 1065 C C . GLN A 1 136 ? 17.795 -25.946 -7.936 1 95.51 136 GLN A C 1
ATOM 1067 O O . GLN A 1 136 ? 18.124 -25.675 -9.093 1 95.51 136 GLN A O 1
ATOM 1072 N N . SER A 1 137 ? 16.615 -26.319 -7.589 1 96.92 137 SER A N 1
ATOM 1073 C CA . SER A 1 137 ? 15.615 -26.547 -8.627 1 96.92 137 SER A CA 1
ATOM 1074 C C . SER A 1 137 ? 15.191 -25.238 -9.283 1 96.92 137 SER A C 1
ATOM 1076 O O . SER A 1 137 ? 14.537 -25.244 -10.328 1 96.92 137 SER A O 1
ATOM 1078 N N . SER A 1 138 ? 15.633 -24.097 -8.69 1 97.26 138 SER A N 1
ATOM 1079 C CA . SER A 1 138 ? 15.332 -22.788 -9.261 1 97.26 138 SER A CA 1
ATOM 1080 C C . SER A 1 138 ? 15.893 -22.66 -10.674 1 97.26 138 SER A C 1
ATOM 1082 O O . SER A 1 138 ? 15.425 -21.833 -11.46 1 97.26 138 SER A O 1
ATOM 1084 N N . ILE A 1 139 ? 16.911 -23.499 -11.092 1 96.93 139 ILE A N 1
ATOM 1085 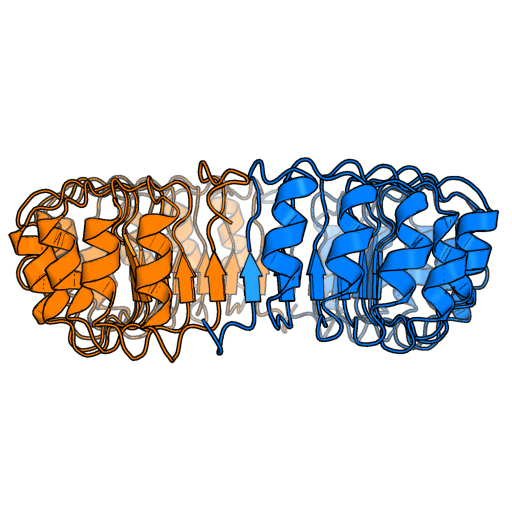C CA . ILE A 1 139 ? 17.555 -23.431 -12.399 1 96.93 139 ILE A CA 1
ATOM 1086 C C . ILE A 1 139 ? 16.514 -23.636 -13.498 1 96.93 139 ILE A C 1
ATOM 1088 O O . ILE A 1 139 ? 16.654 -23.103 -14.601 1 96.93 139 ILE A O 1
ATOM 1092 N N . HIS A 1 140 ? 15.411 -24.374 -13.204 1 97.34 140 HIS A N 1
ATOM 1093 C CA . HIS A 1 140 ? 14.409 -24.722 -14.205 1 97.34 140 HIS A CA 1
ATOM 1094 C C . HIS A 1 140 ? 13.551 -23.515 -14.57 1 97.34 140 HIS A C 1
ATOM 1096 O O . HIS A 1 140 ? 12.914 -23.497 -15.626 1 97.34 140 HIS A O 1
ATOM 1102 N N . LEU A 1 141 ? 13.537 -22.503 -13.722 1 97.26 141 LEU A N 1
ATOM 1103 C CA . LEU A 1 141 ? 12.754 -21.3 -13.984 1 97.26 141 LEU A CA 1
ATOM 1104 C C . LEU A 1 141 ? 13.324 -20.527 -15.169 1 97.26 141 LEU A C 1
ATOM 1106 O O . LEU A 1 141 ? 12.651 -19.661 -15.732 1 97.26 141 LEU A O 1
ATOM 1110 N N . SER A 1 142 ? 14.626 -20.871 -15.531 1 96.88 142 SER A N 1
ATOM 1111 C CA . SER A 1 142 ? 15.286 -20.222 -16.659 1 96.88 142 SER A CA 1
ATOM 1112 C C . SER A 1 142 ? 14.53 -20.471 -17.96 1 96.88 142 SER A C 1
ATOM 1114 O O . SER A 1 142 ? 14.765 -19.79 -18.96 1 96.88 142 SER A O 1
ATOM 1116 N N . ASN A 1 143 ? 13.55 -21.429 -17.974 1 96.49 143 ASN A N 1
ATOM 1117 C CA . ASN A 1 143 ? 12.764 -21.758 -19.159 1 96.49 143 ASN A CA 1
ATOM 1118 C C . ASN A 1 143 ? 11.577 -20.814 -19.325 1 96.49 143 ASN A C 1
ATOM 1120 O O . ASN A 1 143 ? 10.944 -20.786 -20.381 1 96.49 143 ASN A O 1
ATOM 1124 N N . LEU A 1 144 ? 11.236 -20.025 -18.363 1 97.58 144 LEU A N 1
ATOM 1125 C CA . LEU A 1 144 ? 10.133 -19.072 -18.43 1 97.58 144 LEU A CA 1
ATOM 1126 C C . LEU A 1 144 ? 10.581 -17.767 -19.08 1 97.58 144 LEU A C 1
ATOM 1128 O O . LEU A 1 144 ? 10.617 -16.723 -18.426 1 97.58 144 LEU A O 1
ATOM 1132 N N . THR A 1 145 ? 10.81 -17.756 -20.337 1 96.56 145 THR A N 1
ATOM 1133 C CA . THR A 1 145 ? 11.536 -16.724 -21.069 1 96.56 145 THR A CA 1
ATOM 1134 C C . THR A 1 145 ? 10.686 -15.465 -21.216 1 96.56 145 THR A C 1
ATOM 1136 O O . THR A 1 145 ? 11.192 -14.409 -21.6 1 96.56 145 THR A O 1
ATOM 1139 N N . ASN A 1 146 ? 9.392 -15.502 -20.806 1 97.73 146 ASN A N 1
ATOM 1140 C CA . ASN A 1 146 ? 8.527 -14.332 -20.91 1 97.73 146 ASN A CA 1
ATOM 1141 C C . ASN A 1 146 ? 8.403 -13.605 -19.574 1 97.73 146 ASN A C 1
ATOM 1143 O O . ASN A 1 146 ? 7.75 -12.563 -19.488 1 97.73 146 ASN A O 1
ATOM 1147 N N . LEU A 1 147 ? 9.089 -14.057 -18.497 1 98.12 147 LEU A N 1
ATOM 1148 C CA . LEU A 1 147 ? 8.977 -13.459 -17.171 1 98.12 147 LEU A CA 1
ATOM 1149 C C . LEU A 1 147 ? 9.511 -12.03 -17.173 1 98.12 147 LEU A C 1
ATOM 1151 O O . LEU A 1 147 ? 10.582 -11.764 -17.724 1 98.12 147 LEU A O 1
ATOM 1155 N N . LYS A 1 148 ? 8.768 -11.204 -16.692 1 98.76 148 LYS A N 1
ATOM 1156 C CA . LYS A 1 148 ? 9.177 -9.816 -16.493 1 98.76 148 LYS A CA 1
ATOM 1157 C C . LYS A 1 148 ? 9.487 -9.539 -15.025 1 98.76 148 LYS A C 1
ATOM 1159 O O . LYS A 1 148 ? 10.307 -8.673 -14.712 1 98.76 148 LYS A O 1
ATOM 1164 N N . GLU A 1 149 ? 8.837 -10.243 -14.169 1 98.89 149 GLU A N 1
ATOM 1165 C CA . GLU A 1 149 ? 9.017 -10.106 -12.727 1 98.89 149 GLU A CA 1
ATOM 1166 C C . GLU A 1 149 ? 9.146 -11.469 -12.055 1 98.89 149 GLU A C 1
ATOM 1168 O O . GLU A 1 149 ? 8.325 -12.36 -12.282 1 98.89 149 GLU A O 1
ATOM 1173 N N . LEU A 1 150 ? 10.163 -11.644 -11.202 1 98.75 150 LEU A N 1
ATOM 1174 C CA . LEU A 1 150 ? 10.416 -12.894 -10.495 1 98.75 150 LEU A CA 1
ATOM 1175 C C . LEU A 1 150 ? 10.837 -12.628 -9.053 1 98.75 150 LEU A C 1
ATOM 1177 O O . LEU A 1 150 ? 11.745 -11.831 -8.805 1 98.75 150 LEU A O 1
ATOM 1181 N N . GLU A 1 151 ? 10.11 -13.222 -8.105 1 98.65 151 GLU A N 1
ATOM 1182 C CA . GLU A 1 151 ? 10.445 -13.107 -6.689 1 98.65 151 GLU A CA 1
ATOM 1183 C C . GLU A 1 151 ? 10.792 -14.467 -6.091 1 98.65 151 GLU A C 1
ATOM 1185 O O . GLU A 1 151 ? 9.984 -15.397 -6.142 1 98.65 151 GLU A O 1
ATOM 1190 N N . LEU A 1 152 ? 11.972 -14.561 -5.562 1 98.13 152 LEU A N 1
ATOM 1191 C CA . LEU A 1 152 ? 12.5 -15.796 -4.992 1 98.13 152 LEU A CA 1
ATOM 1192 C C . LEU A 1 152 ? 13.097 -15.545 -3.612 1 98.13 152 LEU A C 1
ATOM 1194 O O . LEU A 1 152 ? 14.145 -16.101 -3.273 1 98.13 152 LEU A O 1
ATOM 1198 N N . ASN A 1 153 ? 12.448 -14.686 -2.812 1 97.35 153 ASN A N 1
ATOM 1199 C CA . ASN A 1 153 ? 12.968 -14.447 -1.47 1 97.35 153 ASN A CA 1
ATOM 1200 C C . ASN A 1 153 ? 12.82 -15.679 -0.583 1 97.35 153 ASN A C 1
ATOM 1202 O O . ASN A 1 153 ? 11.797 -16.364 -0.631 1 97.35 153 ASN A O 1
ATOM 1206 N N . LEU A 1 154 ? 13.806 -15.976 0.271 1 97.21 154 LEU A N 1
ATOM 1207 C CA . LEU A 1 154 ? 13.738 -17.061 1.245 1 97.21 154 LEU A CA 1
ATOM 1208 C C . LEU A 1 154 ? 13.348 -18.372 0.571 1 97.21 154 LEU A C 1
ATOM 1210 O O . LEU A 1 154 ? 12.406 -19.04 1.002 1 97.21 154 LEU A O 1
ATOM 1214 N N . CYS A 1 155 ? 14.072 -18.675 -0.488 1 97.65 155 CYS A N 1
ATOM 1215 C CA . CYS A 1 155 ? 13.786 -19.888 -1.245 1 97.65 155 CYS A CA 1
ATOM 1216 C C . CYS A 1 155 ? 14.903 -20.912 -1.077 1 97.65 155 CYS A C 1
ATOM 1218 O O . CYS A 1 155 ? 14.941 -21.917 -1.788 1 97.65 155 CYS A O 1
ATOM 1220 N N . LYS A 1 156 ? 15.846 -20.716 -0.188 1 96.73 156 LYS A N 1
ATOM 1221 C CA . LYS A 1 156 ? 16.973 -21.597 0.104 1 96.73 156 LYS A CA 1
ATOM 1222 C C . LYS A 1 156 ? 17.8 -21.864 -1.151 1 96.73 156 LYS A C 1
ATOM 1224 O O . LYS A 1 156 ? 18.25 -22.99 -1.375 1 96.73 156 LYS A O 1
ATOM 1229 N N . ILE A 1 157 ? 17.871 -20.825 -1.941 1 95.89 157 ILE A N 1
ATOM 1230 C CA . ILE A 1 157 ? 18.718 -20.937 -3.124 1 95.89 157 ILE A CA 1
ATOM 1231 C C . ILE A 1 157 ? 20.187 -20.881 -2.713 1 95.89 157 ILE A C 1
ATOM 1233 O O . ILE A 1 157 ? 20.585 -20.022 -1.922 1 95.89 157 ILE A O 1
ATOM 1237 N N . THR A 1 158 ? 20.975 -21.821 -3.211 1 93.27 158 THR A N 1
ATOM 1238 C CA . THR A 1 158 ? 22.392 -21.902 -2.873 1 93.27 158 THR A CA 1
ATOM 1239 C C . THR A 1 158 ? 23.257 -21.632 -4.1 1 93.27 158 THR A C 1
ATOM 1241 O O . THR A 1 158 ? 22.739 -21.354 -5.183 1 93.27 158 THR A O 1
ATOM 1244 N N . LYS A 1 159 ? 24.538 -21.725 -3.922 1 92.44 159 LYS A N 1
ATOM 1245 C CA . LYS A 1 159 ? 25.499 -21.442 -4.983 1 92.44 159 LYS A CA 1
ATOM 1246 C C . LYS A 1 159 ? 25.15 -22.202 -6.259 1 92.44 159 LYS A C 1
ATOM 1248 O O . LYS A 1 159 ? 24.9 -23.409 -6.221 1 92.44 159 LYS A O 1
ATOM 1253 N N . GLY A 1 160 ? 25.021 -21.466 -7.278 1 92.86 160 GLY A N 1
ATOM 1254 C CA . GLY A 1 160 ? 24.721 -22.058 -8.572 1 92.86 160 GLY A CA 1
ATOM 1255 C C . GLY A 1 160 ? 23.234 -22.136 -8.863 1 92.86 160 GLY A C 1
ATOM 1256 O O . GLY A 1 160 ? 22.829 -22.571 -9.943 1 92.86 160 GLY A O 1
ATOM 1257 N N . GLY A 1 161 ? 22.411 -21.708 -7.952 1 94.47 161 GLY A N 1
ATOM 1258 C CA . GLY A 1 161 ? 20.967 -21.833 -8.072 1 94.47 161 GLY A CA 1
ATOM 1259 C C . GLY A 1 161 ? 20.373 -20.91 -9.12 1 94.47 161 GLY A C 1
ATOM 1260 O O . GLY A 1 161 ? 19.232 -21.099 -9.546 1 94.47 161 GLY A O 1
ATOM 1261 N N . LEU A 1 162 ? 21.086 -19.892 -9.57 1 95.36 162 LEU A N 1
ATOM 1262 C CA . LEU A 1 162 ? 20.593 -18.966 -10.584 1 95.36 162 LEU A CA 1
ATOM 1263 C C . LEU A 1 162 ? 21.243 -19.245 -11.936 1 95.36 162 LEU A C 1
ATOM 1265 O O . LEU A 1 162 ? 21.21 -18.398 -12.831 1 95.36 162 LEU A O 1
ATOM 1269 N N . SER A 1 163 ? 21.776 -20.463 -12.06 1 94.85 163 SER A N 1
ATOM 1270 C CA . SER A 1 163 ? 22.366 -20.841 -13.34 1 94.85 163 SER A CA 1
ATOM 1271 C C . SER A 1 163 ? 21.361 -20.693 -14.478 1 94.85 163 SER A C 1
ATOM 1273 O O . SER A 1 163 ? 20.187 -21.034 -14.324 1 94.85 163 SER A O 1
ATOM 1275 N N . PHE A 1 164 ? 21.806 -20.108 -15.561 1 94.13 164 PHE A N 1
ATOM 1276 C CA . PHE A 1 164 ? 21.099 -19.98 -16.83 1 94.13 164 PHE A CA 1
ATOM 1277 C C . PHE A 1 164 ? 20.051 -18.876 -16.756 1 94.13 164 PHE A C 1
ATOM 1279 O O . PHE A 1 164 ? 19.26 -18.7 -17.685 1 94.13 164 PHE A O 1
ATOM 1286 N N . PHE A 1 165 ? 19.967 -18.079 -15.7 1 96.27 165 PHE A N 1
ATOM 1287 C CA . PHE A 1 165 ? 18.993 -16.999 -15.597 1 96.27 165 PHE A CA 1
ATOM 1288 C C . PHE A 1 165 ? 19.209 -15.968 -16.699 1 96.27 165 PHE A C 1
ATOM 1290 O O . PHE A 1 165 ? 18.31 -15.183 -17.007 1 96.27 165 PHE A O 1
ATOM 1297 N N . SER A 1 166 ? 20.465 -16.024 -17.243 1 94.04 166 SER A N 1
ATOM 1298 C CA . SER A 1 166 ? 20.741 -15.14 -18.371 1 94.04 166 SER A CA 1
ATOM 1299 C C . SER A 1 166 ? 19.77 -15.391 -19.52 1 94.04 166 SER A C 1
ATOM 1301 O O . SER A 1 166 ? 19.624 -14.552 -20.411 1 94.04 166 SER A O 1
ATOM 1303 N N . ASN A 1 167 ? 19.086 -16.568 -19.519 1 95.38 167 ASN A N 1
ATOM 1304 C CA . ASN A 1 167 ? 18.095 -16.905 -20.535 1 95.38 167 ASN A CA 1
ATOM 1305 C C . ASN A 1 167 ? 16.819 -16.085 -20.368 1 95.38 167 ASN A C 1
ATOM 1307 O O . ASN A 1 167 ? 15.987 -16.032 -21.276 1 95.38 167 ASN A O 1
ATOM 1311 N N . LEU A 1 168 ? 16.588 -15.452 -19.231 1 97.2 168 LEU A N 1
ATOM 1312 C CA . LEU A 1 168 ? 15.399 -14.647 -18.976 1 97.2 168 LEU A CA 1
ATOM 1313 C C . LEU A 1 168 ? 15.56 -13.243 -19.548 1 97.2 168 LEU A C 1
ATOM 1315 O O . LEU A 1 168 ? 15.593 -12.263 -18.8 1 97.2 168 LEU A O 1
ATOM 1319 N N . LYS A 1 169 ? 15.526 -13.138 -20.802 1 95.38 169 LYS A N 1
ATOM 1320 C CA . LYS A 1 169 ? 15.904 -11.937 -21.541 1 95.38 169 LYS A CA 1
ATOM 1321 C C . LYS A 1 169 ? 14.87 -10.83 -21.357 1 95.38 169 LYS A C 1
ATOM 1323 O O . LYS A 1 169 ? 15.143 -9.663 -21.646 1 95.38 169 LYS A O 1
ATOM 1328 N N . LYS A 1 170 ? 13.708 -11.17 -20.842 1 98.04 170 LYS A N 1
ATOM 1329 C CA . LYS A 1 170 ? 12.661 -10.164 -20.69 1 98.04 170 LYS A CA 1
ATOM 1330 C C . LYS A 1 170 ? 12.52 -9.733 -19.232 1 98.04 170 LYS A C 1
ATOM 1332 O O . LYS A 1 170 ? 11.698 -8.873 -18.911 1 98.04 170 LYS A O 1
ATOM 1337 N N . LEU A 1 171 ? 13.321 -10.241 -18.344 1 98.33 171 LEU A N 1
ATOM 1338 C CA . LEU A 1 171 ? 13.198 -10 -16.911 1 98.33 171 LEU A CA 1
ATOM 1339 C C . LEU A 1 171 ? 13.54 -8.554 -16.57 1 98.33 171 LEU A C 1
ATOM 1341 O O . LEU A 1 171 ? 14.619 -8.068 -16.917 1 98.33 171 LEU A O 1
ATOM 1345 N N . GLU A 1 172 ? 12.628 -7.878 -15.966 1 98.7 172 GLU A N 1
ATOM 1346 C CA . GLU A 1 172 ? 12.793 -6.469 -15.624 1 98.7 172 GLU A CA 1
ATOM 1347 C C . GLU A 1 172 ? 12.921 -6.279 -14.115 1 98.7 172 GLU A C 1
ATOM 1349 O O . GLU A 1 172 ? 13.579 -5.344 -13.655 1 98.7 172 GLU A O 1
ATOM 1354 N N . ILE A 1 173 ? 12.296 -7.103 -13.337 1 98.8 173 ILE A N 1
ATOM 1355 C CA . ILE A 1 173 ? 12.299 -7.014 -11.881 1 98.8 173 ILE A CA 1
ATOM 1356 C C . ILE A 1 173 ? 12.702 -8.36 -11.283 1 98.8 173 ILE A C 1
ATOM 1358 O O . ILE A 1 173 ? 12.089 -9.388 -11.582 1 98.8 173 ILE A O 1
ATOM 1362 N N . LEU A 1 174 ? 13.704 -8.371 -10.459 1 98.4 174 LEU A N 1
ATOM 1363 C CA . LEU A 1 174 ? 14.174 -9.581 -9.794 1 98.4 174 LEU A CA 1
ATOM 1364 C C . LEU A 1 174 ? 14.379 -9.338 -8.303 1 98.4 174 LEU A C 1
ATOM 1366 O O . LEU A 1 174 ? 15.123 -8.435 -7.914 1 98.4 174 LEU A O 1
ATOM 1370 N N . LYS A 1 175 ? 13.738 -10.088 -7.444 1 97.78 175 LYS A N 1
ATOM 1371 C CA . LYS A 1 175 ? 13.917 -10.074 -5.995 1 97.78 175 LYS A CA 1
ATOM 1372 C C . LYS A 1 175 ? 14.417 -11.425 -5.49 1 97.78 175 LYS A C 1
ATOM 1374 O O . LYS A 1 175 ? 13.735 -12.441 -5.64 1 97.78 175 LYS A O 1
ATOM 1379 N N . ILE A 1 176 ? 15.534 -11.47 -4.954 1 96.44 176 ILE A N 1
ATOM 1380 C CA . ILE A 1 176 ? 16.161 -12.734 -4.584 1 96.44 176 ILE A CA 1
ATOM 1381 C C . ILE A 1 176 ? 16.771 -12.62 -3.189 1 96.44 176 ILE A C 1
ATOM 1383 O O . ILE A 1 176 ? 17.843 -13.17 -2.927 1 96.44 176 ILE A O 1
ATOM 1387 N N . SER A 1 177 ? 16.073 -12.03 -2.288 1 94.94 177 SER A N 1
ATOM 1388 C CA . SER A 1 177 ? 16.608 -11.702 -0.97 1 94.94 177 SER A CA 1
ATOM 1389 C C . SER A 1 177 ? 16.613 -12.922 -0.056 1 94.94 177 SER A C 1
ATOM 1391 O O . SER A 1 177 ? 15.804 -13.837 -0.228 1 94.94 177 SER A O 1
ATOM 1393 N N . GLN A 1 178 ? 17.508 -12.914 0.952 1 94.02 178 GLN A N 1
ATOM 1394 C CA . GLN A 1 178 ? 17.63 -13.912 2.009 1 94.02 178 GLN A CA 1
ATOM 1395 C C . GLN A 1 178 ? 17.84 -15.307 1.428 1 94.02 178 GLN A C 1
ATOM 1397 O O . GLN A 1 178 ? 17.135 -16.25 1.792 1 94.02 178 GLN A O 1
ATOM 1402 N N . ASN A 1 179 ? 18.682 -15.371 0.504 1 94.46 179 ASN A N 1
ATOM 1403 C CA . ASN A 1 179 ? 19.23 -16.599 -0.062 1 94.46 179 ASN A CA 1
ATOM 1404 C C . ASN A 1 179 ? 20.746 -16.665 0.107 1 94.46 179 ASN A C 1
ATOM 1406 O O . ASN A 1 179 ? 21.365 -15.71 0.577 1 94.46 179 ASN A O 1
ATOM 1410 N N . SER A 1 180 ? 21.366 -17.904 -0.126 1 91.86 180 SER A N 1
ATOM 1411 C CA . SER A 1 180 ? 22.809 -18.098 -0.019 1 91.86 180 SER A CA 1
ATOM 1412 C C . SER A 1 180 ? 23.456 -18.199 -1.396 1 91.86 180 SER A C 1
ATOM 1414 O O . SER A 1 180 ? 23.918 -19.271 -1.794 1 91.86 180 SER A O 1
ATOM 1416 N N . LEU A 1 181 ? 23.528 -17.034 -2.001 1 90.63 181 LEU A N 1
ATOM 1417 C CA . LEU A 1 181 ? 24.008 -16.998 -3.378 1 90.63 181 LEU A CA 1
ATOM 1418 C C . LEU A 1 181 ? 25.532 -16.962 -3.422 1 90.63 181 LEU A C 1
ATOM 1420 O O . LEU A 1 181 ? 26.174 -16.513 -2.47 1 90.63 181 LEU A O 1
ATOM 1424 N N . GLY A 1 182 ? 26.063 -17.461 -4.458 1 88.75 182 GLY A N 1
ATOM 1425 C CA . GLY A 1 182 ? 27.503 -17.443 -4.662 1 88.75 182 GLY A CA 1
ATOM 1426 C C . GLY A 1 182 ? 27.945 -16.436 -5.707 1 88.75 182 GLY A C 1
ATOM 1427 O O . GLY A 1 182 ? 27.112 -15.778 -6.334 1 88.75 182 GLY A O 1
ATOM 1428 N N . TYR A 1 183 ? 29.252 -16.367 -5.8 1 88.06 183 TYR A N 1
ATOM 1429 C CA . TYR A 1 183 ? 29.893 -15.44 -6.727 1 88.06 183 TYR A CA 1
ATOM 1430 C C . TYR A 1 183 ? 29.359 -15.627 -8.142 1 88.06 183 TYR A C 1
ATOM 1432 O O . TYR A 1 183 ? 28.963 -14.66 -8.796 1 88.06 183 TYR A O 1
ATOM 1440 N N . ASP A 1 184 ? 29.231 -16.833 -8.632 1 89.69 184 ASP A N 1
ATOM 1441 C CA . ASP A 1 184 ? 28.808 -17.155 -9.992 1 89.69 184 ASP A CA 1
ATOM 1442 C C . ASP A 1 184 ? 27.359 -16.736 -10.229 1 89.69 184 ASP A C 1
ATOM 1444 O O . ASP A 1 184 ? 26.982 -16.396 -11.353 1 89.69 184 ASP A O 1
ATOM 1448 N N . ASP A 1 185 ? 26.57 -16.81 -9.213 1 92.93 185 ASP A N 1
ATOM 1449 C CA . ASP A 1 185 ? 25.174 -16.402 -9.338 1 92.93 185 ASP A CA 1
ATOM 1450 C C . ASP A 1 185 ? 25.064 -14.919 -9.684 1 92.93 185 ASP A C 1
ATOM 1452 O O . ASP A 1 185 ? 24.291 -14.537 -10.565 1 92.93 185 ASP A O 1
ATOM 1456 N N . PHE A 1 186 ? 25.912 -14.101 -9.058 1 91.64 186 PHE A N 1
ATOM 1457 C CA . PHE A 1 186 ? 25.894 -12.667 -9.323 1 91.64 186 PHE A CA 1
ATOM 1458 C C . PHE A 1 186 ? 26.45 -12.366 -10.71 1 91.64 186 PHE A C 1
ATOM 1460 O O . PHE A 1 186 ? 26.009 -11.424 -11.37 1 91.64 186 PHE A O 1
ATOM 1467 N N . GLU A 1 187 ? 27.384 -13.13 -11.167 1 92.24 187 GLU A N 1
ATOM 1468 C CA . GLU A 1 187 ? 27.857 -12.998 -12.542 1 92.24 187 GLU A CA 1
ATOM 1469 C C . GLU A 1 187 ? 26.731 -13.251 -13.54 1 92.24 187 GLU A C 1
ATOM 1471 O O . GLU A 1 187 ? 26.605 -12.534 -14.535 1 92.24 187 GLU A O 1
ATOM 1476 N N . GLU A 1 188 ? 25.929 -14.253 -13.272 1 93.26 188 GLU A N 1
ATOM 1477 C CA . GLU A 1 188 ? 24.793 -14.558 -14.136 1 93.26 188 GLU A CA 1
ATOM 1478 C C . GLU A 1 188 ? 23.849 -13.364 -14.248 1 93.26 188 GLU A C 1
ATOM 1480 O O . GLU A 1 188 ? 23.356 -13.056 -15.335 1 93.26 188 GLU A O 1
ATOM 1485 N N . LEU A 1 189 ? 23.582 -12.675 -13.116 1 92.98 189 LEU A N 1
ATOM 1486 C CA . LEU A 1 189 ? 22.665 -11.54 -13.087 1 92.98 189 LEU A CA 1
ATOM 1487 C C . LEU A 1 189 ? 23.166 -10.413 -13.985 1 92.98 189 LEU A C 1
ATOM 1489 O O . LEU A 1 189 ? 22.368 -9.664 -14.552 1 92.98 189 LEU A O 1
ATOM 1493 N N . SER A 1 190 ? 24.551 -10.32 -14.055 1 93.06 190 SER A N 1
ATOM 1494 C CA . SER A 1 190 ? 25.157 -9.235 -14.821 1 93.06 190 SER A CA 1
ATOM 1495 C C . SER A 1 190 ? 24.832 -9.358 -16.306 1 93.06 190 SER A C 1
ATOM 1497 O O . SER A 1 190 ? 25.015 -8.406 -17.067 1 93.06 190 SER A O 1
ATOM 1499 N N . HIS A 1 191 ? 24.242 -10.55 -16.725 1 94.33 191 HIS A N 1
ATOM 1500 C CA . HIS A 1 191 ? 23.937 -10.795 -18.13 1 94.33 191 HIS A CA 1
ATOM 1501 C C . HIS A 1 191 ? 22.459 -10.559 -18.423 1 94.33 191 HIS A C 1
ATOM 1503 O O . HIS A 1 191 ? 22.006 -10.761 -19.552 1 94.33 191 HIS A O 1
ATOM 1509 N N . LEU A 1 192 ? 21.69 -10.119 -17.448 1 95.48 192 LEU A N 1
ATOM 1510 C CA . LEU A 1 192 ? 20.292 -9.769 -17.675 1 95.48 192 LEU A CA 1
ATOM 1511 C C . LEU A 1 192 ? 20.175 -8.4 -18.336 1 95.48 192 LEU A C 1
ATOM 1513 O O . LEU A 1 192 ? 20.417 -7.374 -17.696 1 95.48 192 LEU A O 1
ATOM 1517 N N . VAL A 1 193 ? 19.728 -8.296 -19.548 1 93.28 193 VAL A N 1
ATOM 1518 C CA . VAL A 1 193 ? 19.919 -7.119 -20.39 1 93.28 193 VAL A CA 1
ATOM 1519 C C . VAL A 1 193 ? 18.718 -6.185 -20.252 1 93.28 193 VAL A C 1
ATOM 1521 O O . VAL A 1 193 ? 18.731 -5.066 -20.771 1 93.28 193 VAL A O 1
ATOM 1524 N N . ARG A 1 194 ? 17.679 -6.604 -19.537 1 97.24 194 ARG A N 1
ATOM 1525 C CA . ARG A 1 194 ? 16.513 -5.738 -19.401 1 97.24 194 ARG A CA 1
ATOM 1526 C C . ARG A 1 194 ? 16.213 -5.45 -17.934 1 97.24 194 ARG A C 1
ATOM 1528 O O . ARG A 1 194 ? 15.214 -4.801 -17.615 1 97.24 194 ARG A O 1
ATOM 1535 N N . LEU A 1 195 ? 17.059 -5.882 -17.05 1 97.7 195 LEU A N 1
ATOM 1536 C CA . LEU A 1 195 ? 16.819 -5.759 -15.616 1 97.7 195 LEU A CA 1
ATOM 1537 C C . LEU A 1 195 ? 16.813 -4.295 -15.189 1 97.7 195 LEU A C 1
ATOM 1539 O O . LEU A 1 195 ? 17.776 -3.567 -15.44 1 97.7 195 LEU A O 1
ATOM 1543 N N . ARG A 1 196 ? 15.769 -3.821 -14.587 1 98.1 196 ARG A N 1
ATOM 1544 C CA . ARG A 1 196 ? 15.61 -2.431 -14.17 1 98.1 196 ARG A CA 1
ATOM 1545 C C . ARG A 1 196 ? 15.546 -2.32 -12.65 1 98.1 196 ARG A C 1
ATOM 1547 O O . ARG A 1 196 ? 15.986 -1.321 -12.077 1 98.1 196 ARG A O 1
ATOM 1554 N N . ILE A 1 197 ? 14.977 -3.298 -12.014 1 98.44 197 ILE A N 1
ATOM 1555 C CA . ILE A 1 197 ? 14.838 -3.312 -10.562 1 98.44 197 ILE A CA 1
ATOM 1556 C C . ILE A 1 197 ? 15.446 -4.594 -9.998 1 98.44 197 ILE A C 1
ATOM 1558 O O . ILE A 1 197 ? 15.088 -5.696 -10.42 1 98.44 197 ILE A O 1
ATOM 1562 N N . LEU A 1 198 ? 16.348 -4.454 -9.088 1 97.28 198 LEU A N 1
ATOM 1563 C CA . LEU A 1 198 ? 17.008 -5.581 -8.437 1 97.28 198 LEU A CA 1
ATOM 1564 C C . LEU A 1 198 ? 16.99 -5.419 -6.921 1 97.28 198 LEU A C 1
ATOM 1566 O O . LEU A 1 198 ? 17.42 -4.389 -6.397 1 97.28 198 LEU A O 1
ATOM 1570 N N . SER A 1 199 ? 16.42 -6.359 -6.25 1 96.3 199 SER A N 1
ATOM 1571 C CA . SER A 1 199 ? 16.404 -6.381 -4.791 1 96.3 199 SER A CA 1
ATOM 1572 C C . SER A 1 199 ? 17.198 -7.563 -4.247 1 96.3 199 SER A C 1
ATOM 1574 O O . SER A 1 199 ? 16.871 -8.718 -4.525 1 96.3 199 SER A O 1
ATOM 1576 N N . ILE A 1 200 ? 18.202 -7.248 -3.578 1 92.52 200 ILE A N 1
ATOM 1577 C CA . ILE A 1 200 ? 19.094 -8.242 -2.991 1 92.52 200 ILE A CA 1
ATOM 1578 C C . ILE A 1 200 ? 19.301 -7.94 -1.509 1 92.52 200 ILE A C 1
ATOM 1580 O O . ILE A 1 200 ? 20.251 -7.248 -1.137 1 92.52 200 ILE A O 1
ATOM 1584 N N . PHE A 1 201 ? 18.412 -8.409 -0.725 1 88.17 201 PHE A N 1
ATOM 1585 C CA . PHE A 1 201 ? 18.527 -8.157 0.706 1 88.17 201 PHE A CA 1
ATOM 1586 C C . PHE A 1 201 ? 18.963 -9.418 1.444 1 88.17 201 PHE A C 1
ATOM 1588 O O . PHE A 1 201 ? 18.434 -10.503 1.195 1 88.17 201 PHE A O 1
ATOM 1595 N N . GLY A 1 202 ? 19.952 -9.253 2.292 1 84 202 GLY A N 1
ATOM 1596 C CA . GLY A 1 202 ? 20.368 -10.355 3.144 1 84 202 GLY A CA 1
ATOM 1597 C C . GLY A 1 202 ? 20.922 -11.535 2.367 1 84 202 GLY A C 1
ATOM 1598 O O . GLY A 1 202 ? 20.57 -12.684 2.639 1 84 202 GLY A O 1
ATOM 1599 N N . CYS A 1 203 ? 21.645 -11.316 1.318 1 80.37 203 CYS A N 1
ATOM 1600 C CA . CYS A 1 203 ? 22.168 -12.39 0.481 1 80.37 203 CYS A CA 1
ATOM 1601 C C . CYS A 1 203 ? 23.673 -12.545 0.669 1 80.37 203 CYS A C 1
ATOM 1603 O O . CYS A 1 203 ? 24.325 -13.27 -0.085 1 80.37 203 CYS A O 1
ATOM 1605 N N . GLY A 1 204 ? 24.244 -11.946 1.645 1 74.08 204 GLY A N 1
ATOM 1606 C CA . GLY A 1 204 ? 25.666 -12.091 1.911 1 74.08 204 GLY A CA 1
ATOM 1607 C C . GLY A 1 204 ? 26.54 -11.439 0.855 1 74.08 204 GLY A C 1
ATOM 1608 O O . GLY A 1 204 ? 27.628 -11.932 0.552 1 74.08 204 GLY A O 1
ATOM 1609 N N . LEU A 1 205 ? 26.054 -10.426 0.31 1 76.6 205 LEU A N 1
ATOM 1610 C CA . LEU A 1 205 ? 26.829 -9.72 -0.704 1 76.6 205 LEU A CA 1
ATOM 1611 C C . LEU A 1 205 ? 28.164 -9.248 -0.136 1 76.6 205 LEU A C 1
ATOM 1613 O O . LEU A 1 205 ? 28.215 -8.692 0.963 1 76.6 205 LEU A O 1
ATOM 1617 N N . GLU A 1 206 ? 29.248 -9.784 -0.738 1 72 206 GLU A N 1
ATOM 1618 C CA . GLU A 1 206 ? 30.589 -9.324 -0.388 1 72 206 GLU A CA 1
ATOM 1619 C C . GLU A 1 206 ? 31.142 -8.377 -1.449 1 72 206 GLU A C 1
ATOM 1621 O O . GLU A 1 206 ? 30.5 -8.144 -2.476 1 72 206 GLU A O 1
ATOM 1626 N N . LYS A 1 207 ? 32.229 -7.762 -1.194 1 70.17 207 LYS A N 1
ATOM 1627 C CA . LYS A 1 207 ? 32.873 -6.75 -2.026 1 70.17 207 LYS A CA 1
ATOM 1628 C C . LYS A 1 207 ? 32.954 -7.205 -3.481 1 70.17 207 LYS A C 1
ATOM 1630 O O . LYS A 1 207 ? 32.565 -6.469 -4.39 1 70.17 207 LYS A O 1
ATOM 1635 N N . ASN A 1 208 ? 33.365 -8.407 -3.732 1 76.53 208 ASN A N 1
ATOM 1636 C CA . ASN A 1 208 ? 33.601 -8.86 -5.099 1 76.53 208 ASN A CA 1
ATOM 1637 C C . ASN A 1 208 ? 32.292 -9.068 -5.855 1 76.53 208 ASN A C 1
ATOM 1639 O O . ASN A 1 208 ? 32.236 -8.879 -7.072 1 76.53 208 ASN A O 1
ATOM 1643 N N . SER A 1 209 ? 31.176 -9.271 -5.201 1 82.18 209 SER A N 1
ATOM 1644 C CA . SER A 1 209 ? 29.882 -9.514 -5.829 1 82.18 209 SER A CA 1
ATOM 1645 C C . SER A 1 209 ? 29.25 -8.213 -6.313 1 82.18 209 SER A C 1
ATOM 1647 O O . SER A 1 209 ? 28.583 -8.189 -7.35 1 82.18 209 SER A O 1
ATOM 1649 N N . THR A 1 210 ? 29.563 -7.104 -5.645 1 86.04 210 THR A N 1
ATOM 1650 C CA . THR A 1 210 ? 28.988 -5.811 -5.998 1 86.04 210 THR A CA 1
ATOM 1651 C C . THR A 1 210 ? 29.5 -5.345 -7.358 1 86.04 210 THR A C 1
ATOM 1653 O O . THR A 1 210 ? 28.816 -4.6 -8.062 1 86.04 210 THR A O 1
ATOM 1656 N N . ASN A 1 211 ? 30.663 -5.844 -7.805 1 88.31 211 ASN A N 1
ATOM 1657 C CA . ASN A 1 211 ? 31.213 -5.494 -9.111 1 88.31 211 ASN A CA 1
ATOM 1658 C C . ASN A 1 211 ? 30.32 -5.988 -10.245 1 88.31 211 ASN A C 1
ATOM 1660 O O . ASN A 1 211 ? 30.138 -5.292 -11.246 1 88.31 211 ASN A O 1
ATOM 1664 N N . PHE A 1 212 ? 29.835 -7.121 -10.055 1 90.88 212 PHE A N 1
ATOM 1665 C CA . PHE A 1 212 ? 28.957 -7.668 -11.083 1 90.88 212 PHE A CA 1
ATOM 1666 C C . PHE A 1 212 ? 27.67 -6.858 -11.183 1 90.88 212 PHE A C 1
ATOM 1668 O O . PHE A 1 212 ? 27.176 -6.603 -12.283 1 90.88 212 PHE A O 1
ATOM 1675 N N . ILE A 1 213 ? 27.156 -6.431 -10.016 1 90.85 213 ILE A N 1
ATOM 1676 C CA . ILE A 1 213 ? 25.937 -5.63 -9.999 1 90.85 213 ILE A CA 1
ATOM 1677 C C . ILE A 1 213 ? 26.186 -4.296 -10.699 1 90.85 213 ILE A C 1
ATOM 1679 O O . ILE A 1 213 ? 25.342 -3.822 -11.463 1 90.85 213 ILE A O 1
ATOM 1683 N N . GLY A 1 214 ? 27.38 -3.744 -10.426 1 90.2 214 GLY A N 1
ATOM 1684 C CA . GLY A 1 214 ? 27.761 -2.475 -11.027 1 90.2 214 GLY A CA 1
ATOM 1685 C C . GLY A 1 214 ? 27.811 -2.523 -12.542 1 90.2 214 GLY A C 1
ATOM 1686 O O . GLY A 1 214 ? 27.82 -1.482 -13.201 1 90.2 214 GLY A O 1
ATOM 1687 N N . ASN A 1 215 ? 27.781 -3.741 -13.125 1 91.46 215 ASN A N 1
ATOM 1688 C CA . ASN A 1 215 ? 27.879 -3.913 -14.57 1 91.46 215 ASN A CA 1
ATOM 1689 C C . ASN A 1 215 ? 26.501 -3.982 -15.222 1 91.46 215 ASN A C 1
ATOM 1691 O O . ASN A 1 215 ? 26.39 -4.008 -16.449 1 91.46 215 ASN A O 1
ATOM 1695 N N . ILE A 1 216 ? 25.455 -3.966 -14.455 1 93.76 216 ILE A N 1
ATOM 1696 C CA . ILE A 1 216 ? 24.105 -3.992 -15.009 1 93.76 216 ILE A CA 1
ATOM 1697 C C . ILE A 1 216 ? 23.655 -2.57 -15.339 1 93.76 216 ILE A C 1
ATOM 1699 O O . ILE A 1 216 ? 22.928 -1.947 -14.562 1 93.76 216 ILE A O 1
ATOM 1703 N N . LYS A 1 217 ? 23.978 -2.092 -16.436 1 90.9 217 LYS A N 1
ATOM 1704 C CA . LYS A 1 217 ? 23.869 -0.681 -16.794 1 90.9 217 LYS A CA 1
ATOM 1705 C C . LYS A 1 217 ? 22.411 -0.277 -16.997 1 90.9 217 LYS A C 1
ATOM 1707 O O . LYS A 1 217 ? 22.092 0.913 -17.038 1 90.9 217 LYS A O 1
ATOM 1712 N N . THR A 1 218 ? 21.507 -1.244 -17.066 1 94.74 218 THR A N 1
ATOM 1713 C CA . THR A 1 218 ? 20.098 -0.947 -17.3 1 94.74 218 THR A CA 1
ATOM 1714 C C . THR A 1 218 ? 19.374 -0.683 -15.983 1 94.74 218 THR A C 1
ATOM 1716 O O . THR A 1 218 ? 18.221 -0.249 -15.979 1 94.74 218 THR A O 1
ATOM 1719 N N . LEU A 1 219 ? 20.006 -0.891 -14.809 1 95.84 219 LEU A N 1
ATOM 1720 C CA . LEU A 1 219 ? 19.361 -0.784 -13.505 1 95.84 219 LEU A CA 1
ATOM 1721 C C . LEU A 1 219 ? 18.905 0.647 -13.24 1 95.84 219 LEU A C 1
ATOM 1723 O O . LEU A 1 219 ? 19.663 1.595 -13.459 1 95.84 219 LEU A O 1
ATOM 1727 N N . ARG A 1 220 ? 17.743 0.744 -12.839 1 97.07 220 ARG A N 1
ATOM 1728 C CA . ARG A 1 220 ? 17.181 2.038 -12.467 1 97.07 220 ARG A CA 1
ATOM 1729 C C . ARG A 1 220 ? 16.89 2.098 -10.971 1 97.07 220 ARG A C 1
ATOM 1731 O O . ARG A 1 220 ? 16.939 3.172 -10.366 1 97.07 220 ARG A O 1
ATOM 1738 N N . ASN A 1 221 ? 16.54 1.016 -10.404 1 97.65 221 ASN A N 1
ATOM 1739 C CA . ASN A 1 221 ? 16.234 0.882 -8.983 1 97.65 221 ASN A CA 1
ATOM 1740 C C . ASN A 1 221 ? 16.997 -0.279 -8.353 1 97.65 221 ASN A C 1
ATOM 1742 O O . ASN A 1 221 ? 16.799 -1.435 -8.729 1 97.65 221 ASN A O 1
ATOM 1746 N N . LEU A 1 222 ? 17.863 0.009 -7.428 1 95.5 222 LEU A N 1
ATOM 1747 C CA . LEU A 1 222 ? 18.68 -0.994 -6.755 1 95.5 222 LEU A CA 1
ATOM 1748 C C . LEU A 1 222 ? 18.452 -0.958 -5.247 1 95.5 222 LEU A C 1
ATOM 1750 O O . LEU A 1 222 ? 18.687 0.067 -4.604 1 95.5 222 LEU A O 1
ATOM 1754 N N . GLU A 1 223 ? 18.004 -2.104 -4.76 1 94.15 223 GLU A N 1
ATOM 1755 C CA . GLU A 1 223 ? 17.777 -2.254 -3.325 1 94.15 223 GLU A CA 1
ATOM 1756 C C . GLU A 1 223 ? 18.726 -3.285 -2.721 1 94.15 223 GLU A C 1
ATOM 1758 O O . GLU A 1 223 ? 18.667 -4.467 -3.064 1 94.15 223 GLU A O 1
ATOM 1763 N N . MET A 1 224 ? 19.553 -2.841 -1.844 1 88.66 224 MET A N 1
ATOM 1764 C CA . MET A 1 224 ? 20.56 -3.729 -1.27 1 88.66 224 MET A CA 1
ATOM 1765 C C . MET A 1 224 ? 20.567 -3.63 0.252 1 88.66 224 MET A C 1
ATOM 1767 O O . MET A 1 224 ? 21.619 -3.756 0.882 1 88.66 224 MET A O 1
ATOM 1771 N N . PHE A 1 225 ? 19.422 -3.517 0.805 1 81.36 225 PHE A N 1
ATOM 1772 C CA . PHE A 1 225 ? 19.391 -3.263 2.24 1 81.36 225 PHE A CA 1
ATOM 1773 C C . PHE A 1 225 ? 19.784 -4.513 3.019 1 81.36 225 PHE A C 1
ATOM 1775 O O . PHE A 1 225 ? 19.71 -5.626 2.495 1 81.36 225 PHE A O 1
ATOM 1782 N N . SER A 1 226 ? 20.328 -4.347 4.27 1 77.88 226 SER A N 1
ATOM 1783 C CA . SER A 1 226 ? 20.713 -5.399 5.205 1 77.88 226 SER A CA 1
ATOM 1784 C C . SER A 1 226 ? 21.801 -6.29 4.617 1 77.88 226 SER A C 1
ATOM 1786 O O . SER A 1 226 ? 21.704 -7.518 4.674 1 77.88 226 SER A O 1
ATOM 1788 N N . ASN A 1 227 ? 22.612 -5.74 3.861 1 77.6 227 ASN A N 1
ATOM 1789 C CA . ASN A 1 227 ? 23.792 -6.429 3.35 1 77.6 227 ASN A CA 1
ATOM 1790 C C . ASN A 1 227 ? 25.077 -5.843 3.928 1 77.6 227 ASN A C 1
ATOM 1792 O O . ASN A 1 227 ? 25.051 -4.793 4.573 1 77.6 227 ASN A O 1
ATOM 1796 N N . ASN A 1 228 ? 26.147 -6.722 3.781 1 76.69 228 ASN A N 1
ATOM 1797 C CA . ASN A 1 228 ? 27.451 -6.272 4.257 1 76.69 228 ASN A CA 1
ATOM 1798 C C . ASN A 1 228 ? 28.173 -5.437 3.204 1 76.69 228 ASN A C 1
ATOM 1800 O O . ASN A 1 228 ? 29.244 -5.82 2.729 1 76.69 228 ASN A O 1
ATOM 1804 N N . ILE A 1 229 ? 27.492 -4.369 2.893 1 77.87 229 ILE A N 1
ATOM 1805 C CA . ILE A 1 229 ? 28.09 -3.482 1.901 1 77.87 229 ILE A CA 1
ATOM 1806 C C . ILE A 1 229 ? 28.872 -2.375 2.604 1 77.87 229 ILE A C 1
ATOM 1808 O O . ILE A 1 229 ? 28.327 -1.664 3.452 1 77.87 229 ILE A O 1
ATOM 1812 N N . TYR A 1 230 ? 30.14 -2.379 2.334 1 78.36 230 TYR A N 1
ATOM 1813 C CA . TYR A 1 230 ? 31.033 -1.346 2.848 1 78.36 230 TYR A CA 1
ATOM 1814 C C . TYR A 1 230 ? 31.309 -0.286 1.789 1 78.36 230 TYR A C 1
ATOM 1816 O O . TYR A 1 230 ? 30.758 -0.342 0.687 1 78.36 230 TYR A O 1
ATOM 1824 N N . ASP A 1 231 ? 32.144 0.623 2.147 1 76.9 231 ASP A N 1
ATOM 1825 C CA . ASP A 1 231 ? 32.443 1.764 1.286 1 76.9 231 ASP A CA 1
ATOM 1826 C C . ASP A 1 231 ? 33.014 1.305 -0.054 1 76.9 231 ASP A C 1
ATOM 1828 O O . ASP A 1 231 ? 32.698 1.88 -1.098 1 76.9 231 ASP A O 1
ATOM 1832 N N . ALA A 1 232 ? 33.78 0.219 -0.068 1 77.63 232 ALA A N 1
ATOM 1833 C CA . ALA A 1 232 ? 34.366 -0.308 -1.298 1 77.63 232 ALA A CA 1
ATOM 1834 C C . ALA A 1 232 ? 33.287 -0.848 -2.232 1 77.63 232 ALA A C 1
ATOM 1836 O O . ALA A 1 232 ? 33.402 -0.736 -3.455 1 77.63 232 ALA A O 1
ATOM 1837 N N . GLY A 1 233 ? 32.262 -1.409 -1.668 1 79.57 233 GLY A N 1
ATOM 1838 C CA . GLY A 1 233 ? 31.147 -1.899 -2.462 1 79.57 233 GLY A CA 1
ATOM 1839 C C . GLY A 1 233 ? 30.385 -0.793 -3.166 1 79.57 233 GLY A C 1
ATOM 1840 O O . GLY A 1 233 ? 29.965 -0.955 -4.314 1 79.57 233 GLY A O 1
ATOM 1841 N N . LEU A 1 234 ? 30.281 0.304 -2.502 1 81.49 234 LEU A N 1
ATOM 1842 C CA . LEU A 1 234 ? 29.597 1.447 -3.097 1 81.49 234 LEU A CA 1
ATOM 1843 C C . LEU A 1 234 ? 30.376 1.983 -4.294 1 81.49 234 LEU A C 1
ATOM 1845 O O . LEU A 1 234 ? 29.781 2.423 -5.281 1 81.49 234 LEU A O 1
ATOM 1849 N N . ALA A 1 235 ? 31.689 1.965 -4.193 1 83.37 235 ALA A N 1
ATOM 1850 C CA . ALA A 1 235 ? 32.531 2.419 -5.296 1 83.37 235 ALA A CA 1
ATOM 1851 C C . ALA A 1 235 ? 32.266 1.605 -6.559 1 83.37 235 ALA A C 1
ATOM 1853 O O . ALA A 1 235 ? 32.275 2.145 -7.668 1 83.37 235 ALA A O 1
ATOM 1854 N N . SER A 1 236 ? 31.99 0.32 -6.347 1 85.25 236 SER A N 1
ATOM 1855 C CA . SER A 1 236 ? 31.772 -0.582 -7.474 1 85.25 236 SER A CA 1
ATOM 1856 C C . SER A 1 236 ? 30.451 -0.283 -8.175 1 85.25 236 SER A C 1
ATOM 1858 O O . SER A 1 236 ? 30.237 -0.704 -9.313 1 85.25 236 SER A O 1
ATOM 1860 N N . LEU A 1 237 ? 29.534 0.436 -7.544 1 86.55 237 LEU A N 1
ATOM 1861 C CA . LEU A 1 237 ? 28.223 0.749 -8.102 1 86.55 237 LEU A CA 1
ATOM 1862 C C . LEU A 1 237 ? 28.293 1.983 -8.996 1 86.55 237 LEU A C 1
ATOM 1864 O O . LEU A 1 237 ? 27.304 2.35 -9.634 1 86.55 237 LEU A O 1
ATOM 1868 N N . SER A 1 238 ? 29.485 2.611 -9.067 1 82.52 238 SER A N 1
ATOM 1869 C CA . SER A 1 238 ? 29.663 3.849 -9.819 1 82.52 238 SER A CA 1
ATOM 1870 C C . SER A 1 238 ? 29.37 3.642 -11.301 1 82.52 238 SER A C 1
ATOM 1872 O O . SER A 1 238 ? 29.101 4.603 -12.026 1 82.52 238 SER A O 1
ATOM 1874 N N . GLY A 1 239 ? 29.421 2.37 -11.771 1 83.54 239 GLY A N 1
ATOM 1875 C CA . GLY A 1 239 ? 29.149 2.066 -13.167 1 83.54 239 GLY A CA 1
ATOM 1876 C C . GLY A 1 239 ? 27.671 2.102 -13.509 1 83.54 239 GLY A C 1
ATOM 1877 O O . GLY A 1 239 ? 27.299 2.057 -14.683 1 83.54 239 GLY A O 1
ATOM 1878 N N . LEU A 1 240 ? 26.837 2.264 -12.526 1 90.25 240 LEU A N 1
ATOM 1879 C CA . LEU A 1 240 ? 25.397 2.294 -12.754 1 90.25 240 LEU A CA 1
ATOM 1880 C C . LEU A 1 240 ? 24.942 3.685 -13.183 1 90.25 240 LEU A C 1
ATOM 1882 O O . LEU A 1 240 ? 24.243 4.372 -12.435 1 90.25 240 LEU A O 1
ATOM 1886 N N . VAL A 1 241 ? 25.173 4.05 -14.365 1 85.09 241 VAL A N 1
ATOM 1887 C CA . VAL A 1 241 ? 25.046 5.411 -14.874 1 85.09 241 VAL A CA 1
ATOM 1888 C C . VAL A 1 241 ? 23.569 5.768 -15.032 1 85.09 241 VAL A C 1
ATOM 1890 O O . VAL A 1 241 ? 23.211 6.947 -15.082 1 85.09 241 VAL A O 1
ATOM 1893 N N . ASN A 1 242 ? 22.698 4.755 -15.065 1 91.31 242 ASN A N 1
ATOM 1894 C CA . ASN A 1 242 ? 21.277 5.019 -15.263 1 91.31 242 ASN A CA 1
ATOM 1895 C C . ASN A 1 242 ? 20.492 4.866 -13.964 1 91.31 242 ASN A C 1
ATOM 1897 O O . ASN A 1 242 ? 19.266 4.99 -13.956 1 91.31 242 ASN A O 1
ATOM 1901 N N . LEU A 1 243 ? 21.138 4.651 -12.854 1 93.71 243 LEU A N 1
ATOM 1902 C CA . LEU A 1 243 ? 20.471 4.389 -11.583 1 93.71 243 LEU A CA 1
ATOM 1903 C C . LEU A 1 243 ? 19.748 5.636 -11.082 1 93.71 243 LEU A C 1
ATOM 1905 O O . LEU A 1 243 ? 20.345 6.711 -10.993 1 93.71 243 LEU A O 1
ATOM 1909 N N . GLN A 1 244 ? 18.552 5.504 -10.793 1 95.39 244 GLN A N 1
ATOM 1910 C CA . GLN A 1 244 ? 17.732 6.625 -10.346 1 95.39 244 GLN A CA 1
ATOM 1911 C C . GLN A 1 244 ? 17.391 6.501 -8.864 1 95.39 244 GLN A C 1
ATOM 1913 O O . GLN A 1 244 ? 17.267 7.508 -8.164 1 95.39 244 GLN A O 1
ATOM 1918 N N . ILE A 1 245 ? 17.224 5.275 -8.382 1 95.68 245 ILE A N 1
ATOM 1919 C CA . ILE A 1 245 ? 16.849 5.007 -6.998 1 95.68 245 ILE A CA 1
ATOM 1920 C C . ILE A 1 245 ? 17.838 4.024 -6.376 1 95.68 245 ILE A C 1
ATOM 1922 O O . ILE A 1 245 ? 18.089 2.952 -6.932 1 95.68 245 ILE A O 1
ATOM 1926 N N . LEU A 1 246 ? 18.391 4.374 -5.287 1 92.73 246 LEU A N 1
ATOM 1927 C CA . LEU A 1 246 ? 19.309 3.528 -4.531 1 92.73 246 LEU A CA 1
ATOM 1928 C C . LEU A 1 246 ? 18.893 3.448 -3.066 1 92.73 246 LEU A C 1
ATOM 1930 O O . LEU A 1 246 ? 18.848 4.467 -2.373 1 92.73 246 LEU A O 1
ATOM 1934 N N . LYS A 1 247 ? 18.57 2.237 -2.626 1 92.13 247 LYS A N 1
ATOM 1935 C CA . LYS A 1 247 ? 18.177 2.01 -1.238 1 92.13 247 LYS A CA 1
ATOM 1936 C C . LYS A 1 247 ? 19.226 1.185 -0.498 1 92.13 247 LYS A C 1
ATOM 1938 O O . LYS A 1 247 ? 19.465 0.025 -0.839 1 92.13 247 LYS A O 1
ATOM 1943 N N . LEU A 1 248 ? 19.75 1.782 0.45 1 88.74 248 LEU A N 1
ATOM 1944 C CA . LEU A 1 248 ? 20.841 1.179 1.208 1 88.74 248 LEU A CA 1
ATOM 1945 C C . LEU A 1 248 ? 20.516 1.148 2.698 1 88.74 248 LEU A C 1
ATOM 1947 O O . LEU A 1 248 ? 21.387 1.401 3.533 1 88.74 248 LEU A O 1
ATOM 1951 N N . ASP A 1 249 ? 19.305 0.773 2.96 1 87.22 249 ASP A N 1
ATOM 1952 C CA . ASP A 1 249 ? 18.892 0.733 4.36 1 87.22 249 ASP A CA 1
ATOM 1953 C C . ASP A 1 249 ? 19.673 -0.329 5.132 1 87.22 249 ASP A C 1
ATOM 1955 O O . ASP A 1 249 ? 19.917 -1.423 4.619 1 87.22 249 ASP A O 1
ATOM 1959 N N . SER A 1 250 ? 20.062 0.008 6.363 1 82.65 250 SER A N 1
ATOM 1960 C CA . SER A 1 250 ? 20.694 -0.938 7.276 1 82.65 250 SER A CA 1
ATOM 1961 C C . SER A 1 250 ? 21.957 -1.536 6.665 1 82.65 250 SER A C 1
ATOM 1963 O O . SER A 1 250 ? 22.12 -2.757 6.632 1 82.65 250 SER A O 1
ATOM 1965 N N . THR A 1 251 ? 22.723 -0.719 6.109 1 78.19 251 THR A N 1
ATOM 1966 C CA . THR A 1 251 ? 24.032 -1.131 5.613 1 78.19 251 THR A CA 1
ATOM 1967 C C . THR A 1 251 ? 25.146 -0.544 6.476 1 78.19 251 THR A C 1
ATOM 1969 O O . THR A 1 251 ? 24.882 0.029 7.535 1 78.19 251 THR A O 1
ATOM 1972 N N . ARG A 1 252 ? 26.518 -0.828 6.062 1 76.12 252 ARG A N 1
ATOM 1973 C CA . ARG A 1 252 ? 27.679 -0.388 6.828 1 76.12 252 ARG A CA 1
ATOM 1974 C C . ARG A 1 252 ? 28.378 0.781 6.141 1 76.12 252 ARG A C 1
ATOM 1976 O O . ARG A 1 252 ? 29.581 0.982 6.317 1 76.12 252 ARG A O 1
ATOM 1983 N N . ILE A 1 253 ? 27.578 1.466 5.49 1 76.36 253 ILE A N 1
ATOM 1984 C CA . ILE A 1 253 ? 28.156 2.557 4.714 1 76.36 253 ILE A CA 1
ATOM 1985 C C . ILE A 1 253 ? 28.473 3.734 5.634 1 76.36 253 ILE A C 1
ATOM 1987 O O . ILE A 1 253 ? 27.732 4.007 6.58 1 76.36 253 ILE A O 1
ATOM 1991 N N . THR A 1 254 ? 29.693 4.264 5.36 1 71.51 254 THR A N 1
ATOM 1992 C CA . THR A 1 254 ? 30.142 5.437 6.102 1 71.51 254 THR A CA 1
ATOM 1993 C C . THR A 1 254 ? 30.18 6.666 5.199 1 71.51 254 THR A C 1
ATOM 1995 O O . THR A 1 254 ? 29.789 6.598 4.032 1 71.51 254 THR A O 1
ATOM 1998 N N . ASP A 1 255 ? 30.614 7.75 5.717 1 65.48 255 ASP A N 1
ATOM 1999 C CA . ASP A 1 255 ? 30.747 9.012 4.995 1 65.48 255 ASP A CA 1
ATOM 2000 C C . ASP A 1 255 ? 31.66 8.856 3.78 1 65.48 255 ASP A C 1
ATOM 2002 O O . ASP A 1 255 ? 31.398 9.433 2.723 1 65.48 255 ASP A O 1
ATOM 2006 N N . THR A 1 256 ? 32.728 8.127 3.936 1 68.94 256 THR A N 1
ATOM 2007 C CA . THR A 1 256 ? 33.685 7.924 2.854 1 68.94 256 THR A CA 1
ATOM 2008 C C . THR A 1 256 ? 33.016 7.25 1.659 1 68.94 256 THR A C 1
ATOM 2010 O O . THR A 1 256 ? 33.314 7.578 0.509 1 68.94 256 THR A O 1
ATOM 2013 N N . GLY A 1 257 ? 32.038 6.403 1.987 1 71.72 257 GLY A N 1
ATOM 2014 C CA . GLY A 1 257 ? 31.357 5.672 0.931 1 71.72 257 GLY A CA 1
ATOM 2015 C C . GLY A 1 257 ? 30.378 6.526 0.148 1 71.72 257 GLY A C 1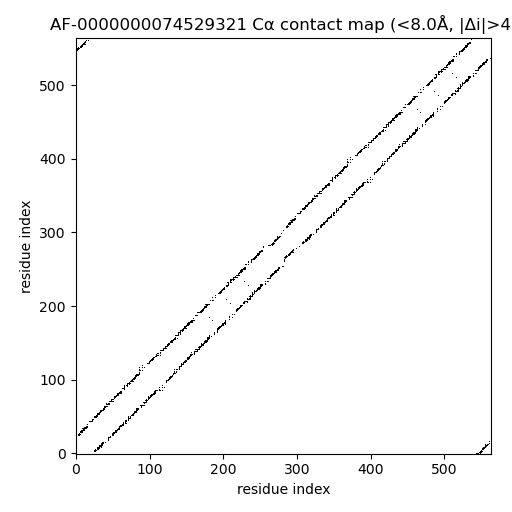
ATOM 2016 O O . GLY A 1 257 ? 30.241 6.369 -1.066 1 71.72 257 GLY A O 1
ATOM 2017 N N . ILE A 1 258 ? 29.843 7.493 0.804 1 71.56 258 ILE A N 1
ATOM 2018 C CA . ILE A 1 258 ? 28.79 8.31 0.212 1 71.56 258 ILE A CA 1
ATOM 2019 C C . ILE A 1 258 ? 29.378 9.195 -0.884 1 71.56 258 ILE A C 1
ATOM 2021 O O . ILE A 1 258 ? 28.688 9.546 -1.845 1 71.56 258 ILE A O 1
ATOM 2025 N N . GLN A 1 259 ? 30.636 9.499 -0.764 1 72.43 259 GLN A N 1
ATOM 2026 C CA . GLN A 1 259 ? 31.292 10.336 -1.762 1 72.43 259 GLN A CA 1
ATOM 2027 C C . GLN A 1 259 ? 31.267 9.675 -3.138 1 72.43 259 GLN A C 1
ATOM 2029 O O . GLN A 1 259 ? 31.243 10.361 -4.162 1 72.43 259 GLN A O 1
ATOM 2034 N N . HIS A 1 260 ? 31.236 8.338 -3.108 1 76.75 260 HIS A N 1
ATOM 2035 C CA . HIS A 1 260 ? 31.231 7.605 -4.369 1 76.75 260 HIS A CA 1
ATOM 2036 C C . HIS A 1 260 ? 29.905 7.779 -5.102 1 76.75 260 HIS A C 1
ATOM 2038 O O . HIS A 1 260 ? 29.84 7.616 -6.323 1 76.75 260 HIS A O 1
ATOM 2044 N N . LEU A 1 261 ? 28.884 8.19 -4.329 1 77.87 261 LEU A N 1
ATOM 2045 C CA . LEU A 1 261 ? 27.558 8.354 -4.915 1 77.87 261 LEU A CA 1
ATOM 2046 C C . LEU A 1 261 ? 27.496 9.612 -5.775 1 77.87 261 LEU A C 1
ATOM 2048 O O . LEU A 1 261 ? 26.61 9.747 -6.623 1 77.87 261 LEU A O 1
ATOM 2052 N N . SER A 1 262 ? 28.479 10.518 -5.524 1 74.73 262 SER A N 1
ATOM 2053 C CA . SER A 1 262 ? 28.512 11.781 -6.254 1 74.73 262 SER A CA 1
ATOM 2054 C C . SER A 1 262 ? 28.708 11.55 -7.749 1 74.73 262 SER A C 1
ATOM 2056 O O . SER A 1 262 ? 28.393 12.42 -8.563 1 74.73 262 SER A O 1
ATOM 2058 N N . GLN A 1 263 ? 29.153 10.322 -8.15 1 76.6 263 GLN A N 1
ATOM 2059 C CA . GLN A 1 263 ? 29.406 10.002 -9.551 1 76.6 263 GLN A CA 1
ATOM 2060 C C . GLN A 1 263 ? 28.136 9.516 -10.242 1 76.6 263 GLN A C 1
ATOM 2062 O O . GLN A 1 263 ? 28.096 9.399 -11.469 1 76.6 263 GLN A O 1
ATOM 2067 N N . MET A 1 264 ? 27.134 9.269 -9.513 1 83.26 264 MET A N 1
ATOM 2068 C CA . MET A 1 264 ? 25.885 8.768 -10.081 1 83.26 264 MET A CA 1
ATOM 2069 C C . MET A 1 264 ? 24.996 9.918 -10.54 1 83.26 264 MET A C 1
ATOM 2071 O O . MET A 1 264 ? 24.111 10.357 -9.804 1 83.26 264 MET A O 1
ATOM 2075 N N . LYS A 1 265 ? 25.148 10.28 -11.771 1 83.31 265 LYS A N 1
ATOM 2076 C CA . LYS A 1 265 ? 24.628 11.537 -12.302 1 83.31 265 LYS A CA 1
ATOM 2077 C C . LYS A 1 265 ? 23.111 11.481 -12.459 1 83.31 265 LYS A C 1
ATOM 2079 O O . LYS A 1 265 ? 22.454 12.519 -12.562 1 83.31 265 LYS A O 1
ATOM 2084 N N . GLU A 1 266 ? 22.564 10.228 -12.504 1 89.89 266 GLU A N 1
ATOM 2085 C CA . GLU A 1 266 ? 21.122 10.138 -12.711 1 89.89 266 GLU A CA 1
ATOM 2086 C C . GLU A 1 266 ? 20.394 9.844 -11.403 1 89.89 266 GLU A C 1
ATOM 2088 O O . GLU A 1 266 ? 19.17 9.696 -11.387 1 89.89 266 GLU A O 1
ATOM 2093 N N . LEU A 1 267 ? 21.113 9.76 -10.265 1 90.65 267 LEU A N 1
ATOM 2094 C CA . LEU A 1 267 ? 20.519 9.392 -8.985 1 90.65 267 LEU A CA 1
ATOM 2095 C C . LEU A 1 267 ? 19.569 10.479 -8.495 1 90.65 267 LEU A C 1
ATOM 2097 O O . LEU A 1 267 ? 19.982 11.621 -8.278 1 90.65 267 LEU A O 1
ATOM 2101 N N . GLU A 1 268 ? 18.347 10.128 -8.333 1 93.21 268 GLU A N 1
ATOM 2102 C CA . GLU A 1 268 ? 17.328 11.098 -7.941 1 93.21 268 GLU A CA 1
ATOM 2103 C C . GLU A 1 268 ? 16.815 10.819 -6.531 1 93.21 268 GLU A C 1
ATOM 2105 O O . GLU A 1 268 ? 16.421 11.741 -5.814 1 93.21 268 GLU A O 1
ATOM 2110 N N . ILE A 1 269 ? 16.811 9.535 -6.123 1 93.6 269 ILE A N 1
ATOM 2111 C CA . ILE A 1 269 ? 16.289 9.14 -4.819 1 93.6 269 ILE A CA 1
ATOM 2112 C C . ILE A 1 269 ? 17.318 8.279 -4.091 1 93.6 269 ILE A C 1
ATOM 2114 O O . ILE A 1 269 ? 17.766 7.257 -4.617 1 93.6 269 ILE A O 1
ATOM 2118 N N . LEU A 1 270 ? 17.7 8.671 -2.975 1 90.87 270 LEU A N 1
ATOM 2119 C CA . LEU A 1 270 ? 18.621 7.942 -2.11 1 90.87 270 LEU A CA 1
ATOM 2120 C C . LEU A 1 270 ? 17.988 7.67 -0.749 1 90.87 270 LEU A C 1
ATOM 2122 O O . LEU A 1 270 ? 17.513 8.594 -0.085 1 90.87 270 LEU A O 1
ATOM 2126 N N . ARG A 1 271 ? 17.906 6.396 -0.359 1 91.67 271 ARG A N 1
ATOM 2127 C CA . ARG A 1 271 ? 17.377 6.004 0.943 1 91.67 271 ARG A CA 1
ATOM 2128 C C . ARG A 1 271 ? 18.46 5.365 1.805 1 91.67 271 ARG A C 1
ATOM 2130 O O . ARG A 1 271 ? 19.101 4.397 1.39 1 91.67 271 ARG A O 1
ATOM 2137 N N . LEU A 1 272 ? 18.683 5.937 2.861 1 88.25 272 LEU A N 1
ATOM 2138 C CA . LEU A 1 272 ? 19.697 5.474 3.802 1 88.25 272 LEU A CA 1
ATOM 2139 C C . LEU A 1 272 ? 19.1 5.274 5.191 1 88.25 272 LEU A C 1
ATOM 2141 O O . LEU A 1 272 ? 19.716 5.639 6.195 1 88.25 272 LEU A O 1
ATOM 2145 N N . ASN A 1 273 ? 17.968 4.654 5.203 1 86.68 273 ASN A N 1
ATOM 2146 C CA . ASN A 1 273 ? 17.286 4.476 6.481 1 86.68 273 ASN A CA 1
ATOM 2147 C C . ASN A 1 273 ? 18.019 3.478 7.373 1 86.68 273 ASN A C 1
ATOM 2149 O O . ASN A 1 273 ? 18.553 2.48 6.887 1 86.68 273 ASN A O 1
ATOM 2153 N N . SER A 1 274 ? 17.94 3.718 8.663 1 81.93 274 SER A N 1
ATOM 2154 C CA . SER A 1 274 ? 18.433 2.789 9.674 1 81.93 274 SER A CA 1
ATOM 2155 C C . SER A 1 274 ? 19.903 2.454 9.446 1 81.93 274 SER A C 1
ATOM 2157 O O . SER A 1 274 ? 20.28 1.28 9.414 1 81.93 274 SER A O 1
ATOM 2159 N N . ASN A 1 275 ? 20.552 3.477 9.106 1 76.61 275 ASN A N 1
ATOM 2160 C CA . ASN A 1 275 ? 22.003 3.338 9.053 1 76.61 275 ASN A CA 1
ATOM 2161 C C . ASN A 1 275 ? 22.679 4.056 10.217 1 76.61 275 ASN A C 1
ATOM 2163 O O . ASN A 1 275 ? 22.004 4.602 11.091 1 76.61 275 ASN A O 1
ATOM 2167 N N . SER A 1 276 ? 23.975 3.817 10.6 1 70.58 276 SER A N 1
ATOM 2168 C CA . SER A 1 276 ? 24.725 4.494 11.653 1 70.58 276 SER A CA 1
ATOM 2169 C C . SER A 1 276 ? 25.295 5.821 11.162 1 70.58 276 SER A C 1
ATOM 2171 O O . SER A 1 276 ? 26.486 6.091 11.329 1 70.58 276 SER A O 1
ATOM 2173 N N . LEU A 1 277 ? 24.254 6.455 10.457 1 71.02 277 LEU A N 1
ATOM 2174 C CA . LEU A 1 277 ? 24.749 7.734 9.96 1 71.02 277 LEU A CA 1
ATOM 2175 C C . LEU A 1 277 ? 24.769 8.779 11.071 1 71.02 277 LEU A C 1
ATOM 2177 O O . LEU A 1 277 ? 23.849 8.837 11.89 1 71.02 277 LEU A O 1
ATOM 2181 N N . GLY A 1 278 ? 26.007 9.104 11.542 1 61.39 278 GLY A N 1
ATOM 2182 C CA . GLY A 1 278 ? 26.208 10.152 12.53 1 61.39 278 GLY A CA 1
ATOM 2183 C C . GLY A 1 278 ? 26.557 11.494 11.915 1 61.39 278 GLY A C 1
ATOM 2184 O O . GLY A 1 278 ? 26.594 11.63 10.69 1 61.39 278 GLY A O 1
ATOM 2185 N N . ASN A 1 279 ? 26.546 12.579 12.738 1 58.58 279 ASN A N 1
ATOM 2186 C CA . ASN A 1 279 ? 26.87 13.951 12.361 1 58.58 279 ASN A CA 1
ATOM 2187 C C . ASN A 1 279 ? 28.114 14.011 11.479 1 58.58 279 ASN A C 1
ATOM 2189 O O . ASN A 1 279 ? 28.212 14.863 10.594 1 58.58 279 ASN A O 1
ATOM 2193 N N . GLU A 1 280 ? 28.91 13.088 11.743 1 55.77 280 GLU A N 1
ATOM 2194 C CA . GLU A 1 280 ? 30.181 13.139 11.027 1 55.77 280 GLU A CA 1
ATOM 2195 C C . GLU A 1 280 ? 30.014 12.698 9.575 1 55.77 280 GLU A C 1
ATOM 2197 O O . GLU A 1 280 ? 30.74 13.162 8.693 1 55.77 280 GLU A O 1
ATOM 2202 N N . THR A 1 281 ? 29.014 11.929 9.375 1 55.83 281 THR A N 1
ATOM 2203 C CA . THR A 1 281 ? 28.808 11.339 8.057 1 55.83 281 THR A CA 1
ATOM 2204 C C . THR A 1 281 ? 28.053 12.302 7.146 1 55.83 281 THR A C 1
ATOM 2206 O O . THR A 1 281 ? 28.362 12.411 5.957 1 55.83 281 THR A O 1
ATOM 2209 N N . LEU A 1 282 ? 27.252 13.048 7.753 1 54.81 282 LEU A N 1
ATOM 2210 C CA . LEU A 1 282 ? 26.429 13.919 6.922 1 54.81 282 LEU A CA 1
ATOM 2211 C C . LEU A 1 282 ? 27.142 15.237 6.643 1 54.81 282 LEU A C 1
ATOM 2213 O O . LEU A 1 282 ? 27.04 15.783 5.542 1 54.81 282 LEU A O 1
ATOM 2217 N N . ILE B 1 1 ? 26.33 15.537 -4.942 1 60.42 1 ILE B N 1
ATOM 2218 C CA . ILE B 1 1 ? 25.247 14.955 -5.727 1 60.42 1 ILE B CA 1
ATOM 2219 C C . ILE B 1 1 ? 24.279 16.053 -6.163 1 60.42 1 ILE B C 1
ATOM 2221 O O . ILE B 1 1 ? 23.563 16.623 -5.336 1 60.42 1 ILE B O 1
ATOM 2225 N N . THR B 1 2 ? 24.561 16.667 -7.361 1 69.25 2 THR B N 1
ATOM 2226 C CA . THR B 1 2 ? 23.855 17.865 -7.801 1 69.25 2 THR B CA 1
ATOM 2227 C C . THR B 1 2 ? 22.465 17.512 -8.322 1 69.25 2 THR B C 1
ATOM 2229 O O . THR B 1 2 ? 21.6 18.383 -8.44 1 69.25 2 THR B O 1
ATOM 2232 N N . THR B 1 3 ? 22.141 16.221 -8.511 1 82.15 3 THR B N 1
ATOM 2233 C CA . THR B 1 3 ? 20.859 15.908 -9.132 1 82.15 3 THR B CA 1
ATOM 2234 C C . THR B 1 3 ? 19.888 15.329 -8.106 1 82.15 3 THR B C 1
ATOM 2236 O O . THR B 1 3 ? 18.739 15.027 -8.434 1 82.15 3 THR B O 1
ATOM 2239 N N . LEU B 1 4 ? 20.334 15.225 -6.959 1 87.51 4 LEU B N 1
ATOM 2240 C CA . LEU B 1 4 ? 19.508 14.603 -5.929 1 87.51 4 LEU B CA 1
ATOM 2241 C C . LEU B 1 4 ? 18.282 15.457 -5.626 1 87.51 4 LEU B C 1
ATOM 2243 O O . LEU B 1 4 ? 18.409 16.64 -5.3 1 87.51 4 LEU B O 1
ATOM 2247 N N . LYS B 1 5 ? 17.141 14.88 -5.755 1 92.72 5 LYS B N 1
ATOM 2248 C CA . LYS B 1 5 ? 15.902 15.625 -5.548 1 92.72 5 LYS B CA 1
ATOM 2249 C C . LYS B 1 5 ? 15.175 15.145 -4.295 1 92.72 5 LYS B C 1
ATOM 2251 O O . LYS B 1 5 ? 14.428 15.905 -3.675 1 92.72 5 LYS B O 1
ATOM 2256 N N . SER B 1 6 ? 15.423 13.864 -3.979 1 95.04 6 SER B N 1
ATOM 2257 C CA . SER B 1 6 ? 14.731 13.273 -2.838 1 95.04 6 SER B CA 1
ATOM 2258 C C . SER B 1 6 ? 15.695 12.493 -1.95 1 95.04 6 SER B C 1
ATOM 2260 O O . SER B 1 6 ? 16.493 11.693 -2.443 1 95.04 6 SER B O 1
ATOM 2262 N N . LEU B 1 7 ? 15.662 12.755 -0.741 1 92.41 7 LEU B N 1
ATOM 2263 C CA . LEU B 1 7 ? 16.491 12.094 0.261 1 92.41 7 LEU B CA 1
ATOM 2264 C C . LEU B 1 7 ? 15.64 11.583 1.419 1 92.41 7 LEU B C 1
ATOM 2266 O O . LEU B 1 7 ? 14.875 12.345 2.015 1 92.41 7 LEU B O 1
ATOM 2270 N N . ASN B 1 8 ? 15.667 10.28 1.662 1 93.27 8 ASN B N 1
ATOM 2271 C CA . ASN B 1 8 ? 14.956 9.662 2.776 1 93.27 8 ASN B CA 1
ATOM 2272 C C . ASN B 1 8 ? 15.922 9.083 3.806 1 93.27 8 ASN B C 1
ATOM 2274 O O . ASN B 1 8 ? 16.753 8.236 3.475 1 93.27 8 ASN B O 1
ATOM 2278 N N . LEU B 1 9 ? 15.82 9.538 4.956 1 90.75 9 LEU B N 1
ATOM 2279 C CA . LEU B 1 9 ? 16.714 9.148 6.041 1 90.75 9 LEU B CA 1
ATOM 2280 C C . LEU B 1 9 ? 15.921 8.641 7.242 1 90.75 9 LEU B C 1
ATOM 2282 O O . LEU B 1 9 ? 16.32 8.854 8.389 1 90.75 9 LEU B O 1
ATOM 2286 N N . HIS B 1 10 ? 14.812 8.005 6.997 1 91.05 10 HIS B N 1
ATOM 2287 C CA . HIS B 1 10 ? 13.937 7.553 8.072 1 91.05 10 HIS B CA 1
ATOM 2288 C C . HIS B 1 10 ? 14.666 6.595 9.009 1 91.05 10 HIS B C 1
ATOM 2290 O O . HIS B 1 10 ? 15.519 5.82 8.571 1 91.05 10 HIS B O 1
ATOM 2296 N N . HIS B 1 11 ? 14.343 6.667 10.25 1 89.27 11 HIS B N 1
ATOM 2297 C CA . HIS B 1 11 ? 14.805 5.727 11.266 1 89.27 11 HIS B CA 1
ATOM 2298 C C . HIS B 1 11 ? 16.319 5.794 11.43 1 89.27 11 HIS B C 1
ATOM 2300 O O . HIS B 1 11 ? 16.987 4.759 11.496 1 89.27 11 HIS B O 1
ATOM 2306 N N . ASN B 1 12 ? 16.769 6.981 11.247 1 83.65 12 ASN B N 1
ATOM 2307 C CA . ASN B 1 12 ? 18.168 7.247 11.568 1 83.65 12 ASN B CA 1
ATOM 2308 C C . ASN B 1 12 ? 18.3 8.192 12.758 1 83.65 12 ASN B C 1
ATOM 2310 O O . ASN B 1 12 ? 17.37 8.939 13.069 1 83.65 12 ASN B O 1
ATOM 2314 N N . ASN B 1 13 ? 19.455 8.053 13.465 1 82.06 13 ASN B N 1
ATOM 2315 C CA . ASN B 1 13 ? 19.728 8.961 14.574 1 82.06 13 ASN B CA 1
ATOM 2316 C C . ASN B 1 13 ? 20.484 10.202 14.109 1 82.06 13 ASN B C 1
ATOM 2318 O O . ASN B 1 13 ? 21.618 10.437 14.53 1 82.06 13 ASN B O 1
ATOM 2322 N N . ILE B 1 14 ? 19.82 10.992 13.336 1 81.84 14 ILE B N 1
ATOM 2323 C CA . ILE B 1 14 ? 20.427 12.175 12.736 1 81.84 14 ILE B CA 1
ATOM 2324 C C . ILE B 1 14 ? 20.541 13.282 13.782 1 81.84 14 ILE B C 1
ATOM 2326 O O . ILE B 1 14 ? 21.537 14.01 13.818 1 81.84 14 ILE B O 1
ATOM 2330 N N . GLU B 1 15 ? 19.664 13.322 14.694 1 84.05 15 GLU B N 1
ATOM 2331 C CA . GLU B 1 15 ? 19.555 14.379 15.695 1 84.05 15 GLU B CA 1
ATOM 2332 C C . GLU B 1 15 ? 19.574 15.759 15.045 1 84.05 15 GLU B C 1
ATOM 2334 O O . GLU B 1 15 ? 19.513 15.874 13.819 1 84.05 15 GLU B O 1
ATOM 2339 N N . ASP B 1 16 ? 19.461 16.823 15.731 1 87.21 16 ASP B N 1
ATOM 2340 C CA . ASP B 1 16 ? 19.308 18.173 15.197 1 87.21 16 ASP B CA 1
ATOM 2341 C C . ASP B 1 16 ? 20.572 18.62 14.466 1 87.21 16 ASP B C 1
ATOM 2343 O O . ASP B 1 16 ? 20.494 19.263 13.417 1 87.21 16 ASP B O 1
ATOM 2347 N N . GLU B 1 17 ? 21.67 18.264 14.924 1 82.09 17 GLU B N 1
ATOM 2348 C CA . GLU B 1 17 ? 22.944 18.7 14.361 1 82.09 17 GLU B CA 1
ATOM 2349 C C . GLU B 1 17 ? 23.171 18.097 12.977 1 82.09 17 GLU B C 1
ATOM 2351 O O . GLU B 1 17 ? 23.779 18.729 12.111 1 82.09 17 GLU B O 1
ATOM 2356 N N . GLY B 1 18 ? 22.648 16.924 12.792 1 81.78 18 GLY B N 1
ATOM 2357 C CA . GLY B 1 18 ? 22.815 16.273 11.502 1 81.78 18 GLY B CA 1
ATOM 2358 C C . GLY B 1 18 ? 22.041 16.95 10.387 1 81.78 18 GLY B C 1
ATOM 2359 O O . GLY B 1 18 ? 22.423 16.864 9.218 1 81.78 18 GLY B O 1
ATOM 2360 N N . VAL B 1 19 ? 20.991 17.614 10.725 1 87.12 19 VAL B N 1
ATOM 2361 C CA . VAL B 1 19 ? 20.129 18.274 9.749 1 87.12 19 VAL B CA 1
ATOM 2362 C C . VAL B 1 19 ? 20.873 19.442 9.108 1 87.12 19 VAL B C 1
ATOM 2364 O O . VAL B 1 19 ? 20.607 19.8 7.958 1 87.12 19 VAL B O 1
ATOM 2367 N N . GLU B 1 20 ? 21.853 20.013 9.811 1 83.39 20 GLU B N 1
ATOM 2368 C CA . GLU B 1 20 ? 22.632 21.128 9.283 1 83.39 20 GLU B CA 1
ATOM 2369 C C . GLU B 1 20 ? 23.366 20.732 8.005 1 83.39 20 GLU B C 1
ATOM 2371 O O . GLU B 1 20 ? 23.458 21.524 7.065 1 83.39 20 GLU B O 1
ATOM 2376 N N . PHE B 1 21 ? 23.687 19.563 7.934 1 76.8 21 PHE B N 1
ATOM 2377 C CA . PHE B 1 21 ? 24.496 19.1 6.813 1 76.8 21 PHE B CA 1
ATOM 2378 C C . PHE B 1 21 ? 23.633 18.886 5.574 1 76.8 21 PHE B C 1
ATOM 2380 O O . PHE B 1 21 ? 24.114 19.018 4.447 1 76.8 21 PHE B O 1
ATOM 2387 N N . ILE B 1 22 ? 22.456 18.64 5.736 1 82.54 22 ILE B N 1
ATOM 2388 C CA . ILE B 1 22 ? 21.586 18.37 4.596 1 82.54 22 ILE B CA 1
ATOM 2389 C C . ILE B 1 22 ? 20.998 19.678 4.074 1 82.54 22 ILE B C 1
ATOM 2391 O O . ILE B 1 22 ? 20.493 19.734 2.95 1 82.54 22 ILE B O 1
ATOM 2395 N N . SER B 1 23 ? 21.156 20.675 4.964 1 83.42 23 SER B N 1
ATOM 2396 C CA . SER B 1 23 ? 20.518 21.95 4.655 1 83.42 23 SER B CA 1
ATOM 2397 C C . SER B 1 23 ? 21.158 22.608 3.436 1 83.42 23 SER B C 1
ATOM 2399 O O . SER B 1 23 ? 20.585 23.527 2.847 1 83.42 23 SER B O 1
ATOM 2401 N N . ASP B 1 24 ? 22.318 22.115 2.946 1 82.58 24 ASP B N 1
ATOM 2402 C CA . ASP B 1 24 ? 23.019 22.679 1.796 1 82.58 24 ASP B CA 1
ATOM 2403 C C . ASP B 1 24 ? 22.567 22.016 0.497 1 82.58 24 ASP B C 1
ATOM 2405 O O . ASP B 1 24 ? 22.899 22.485 -0.593 1 82.58 24 ASP B O 1
ATOM 2409 N N . LEU B 1 25 ? 21.782 21.037 0.637 1 83.6 25 LEU B N 1
ATOM 2410 C CA . LEU B 1 25 ? 21.319 20.318 -0.545 1 83.6 25 LEU B CA 1
ATOM 2411 C C . LEU B 1 25 ? 20.098 21.001 -1.153 1 83.6 25 LEU B C 1
ATOM 2413 O O . LEU B 1 25 ? 19.38 21.728 -0.463 1 83.6 25 LEU B O 1
ATOM 2417 N N . LYS B 1 26 ? 20.019 20.85 -2.429 1 88.61 26 LYS B N 1
ATOM 2418 C CA . LYS B 1 26 ? 18.846 21.369 -3.127 1 88.61 26 LYS B CA 1
ATOM 2419 C C . LYS B 1 26 ? 17.821 20.265 -3.374 1 88.61 26 LYS B C 1
ATOM 2421 O O . LYS B 1 26 ? 17.726 19.736 -4.483 1 88.61 26 LYS B O 1
ATOM 2426 N N . LEU B 1 27 ? 17.034 20.035 -2.346 1 94.15 27 LEU B N 1
ATOM 2427 C CA . LEU B 1 27 ? 16.106 18.909 -2.381 1 94.15 27 LEU B CA 1
ATOM 2428 C C . LEU B 1 27 ? 14.682 19.387 -2.644 1 94.15 27 LEU B C 1
ATOM 2430 O O . LEU B 1 27 ? 14.318 20.503 -2.268 1 94.15 27 LEU B O 1
ATOM 2434 N N . GLU B 1 28 ? 13.941 18.59 -3.308 1 97.42 28 GLU B N 1
ATOM 2435 C CA . GLU B 1 28 ? 12.51 18.822 -3.483 1 97.42 28 GLU B CA 1
ATOM 2436 C C . GLU B 1 28 ? 11.692 18.001 -2.49 1 97.42 28 GLU B C 1
ATOM 2438 O O . GLU B 1 28 ? 10.545 18.341 -2.192 1 97.42 28 GLU B O 1
ATOM 2443 N N . SER B 1 29 ? 12.23 16.899 -2.045 1 97.97 29 SER B N 1
ATOM 2444 C CA . SER B 1 29 ? 11.582 16.019 -1.078 1 97.97 29 SER B CA 1
ATOM 2445 C C . SER B 1 29 ? 12.575 15.511 -0.039 1 97.97 29 SER B C 1
ATOM 2447 O O . SER B 1 29 ? 13.685 15.098 -0.383 1 97.97 29 SER B O 1
ATOM 2449 N N . LEU B 1 30 ? 12.21 15.57 1.22 1 96.97 30 LEU B N 1
ATOM 2450 C CA . LEU B 1 30 ? 13.071 15.144 2.318 1 96.97 30 LEU B CA 1
ATOM 2451 C C . LEU B 1 30 ? 12.272 14.386 3.373 1 96.97 30 LEU B C 1
ATOM 2453 O O . LEU B 1 30 ? 11.24 14.87 3.843 1 96.97 30 LEU B O 1
ATOM 2457 N N . GLY B 1 31 ? 12.718 13.17 3.674 1 97.22 31 GLY B N 1
ATOM 2458 C CA . GLY B 1 31 ? 12.104 12.362 4.715 1 97.22 31 GLY B CA 1
ATOM 2459 C C . GLY B 1 31 ? 12.997 12.17 5.927 1 97.22 31 GLY B C 1
ATOM 2460 O O . GLY B 1 31 ? 14.104 11.64 5.811 1 97.22 31 GLY B O 1
ATOM 2461 N N . LEU B 1 32 ? 12.508 12.511 7.046 1 95.92 32 LEU B N 1
ATOM 2462 C CA . LEU B 1 32 ? 13.231 12.421 8.31 1 95.92 32 LEU B CA 1
ATOM 2463 C C . LEU B 1 32 ? 12.347 11.825 9.401 1 95.92 32 LEU B C 1
ATOM 2465 O O . LEU B 1 32 ? 12.393 12.264 10.552 1 95.92 32 LEU B O 1
ATOM 2469 N N . CYS B 1 33 ? 11.542 10.895 8.996 1 96.35 33 CYS B N 1
ATOM 2470 C CA . CYS B 1 33 ? 10.675 10.208 9.947 1 96.35 33 CYS B CA 1
ATOM 2471 C C . CYS B 1 33 ? 11.495 9.445 10.98 1 96.35 33 CYS B C 1
ATOM 2473 O O . CYS B 1 33 ? 12.48 8.789 10.636 1 96.35 33 CYS B O 1
ATOM 2475 N N . ARG B 1 34 ? 11.148 9.514 12.212 1 94.89 34 ARG B N 1
ATOM 2476 C CA . ARG B 1 34 ? 11.787 8.802 13.314 1 94.89 34 ARG B CA 1
ATOM 2477 C C . ARG B 1 34 ? 13.299 9 13.29 1 94.89 34 ARG B C 1
ATOM 2479 O O . ARG B 1 34 ? 14.057 8.028 13.276 1 94.89 34 ARG B O 1
ATOM 2486 N N . CYS B 1 35 ? 13.631 10.223 13.337 1 93.1 35 CYS B N 1
ATOM 2487 C CA . CYS B 1 35 ? 15.048 10.567 13.294 1 93.1 35 CYS B CA 1
ATOM 2488 C C . CYS B 1 35 ? 15.479 11.264 14.579 1 93.1 35 CYS B C 1
ATOM 2490 O O . CYS B 1 35 ? 16.55 11.871 14.632 1 93.1 35 CYS B O 1
ATOM 2492 N N . ALA B 1 36 ? 14.692 11.302 15.601 1 91.62 36 ALA B N 1
ATOM 2493 C CA . ALA B 1 36 ? 14.949 11.892 16.913 1 91.62 36 ALA B CA 1
ATOM 2494 C C . ALA B 1 36 ? 15.163 13.399 16.804 1 91.62 36 ALA B C 1
ATOM 2496 O O . ALA B 1 36 ? 16.034 13.959 17.474 1 91.62 36 ALA B O 1
ATOM 2497 N N . LEU B 1 37 ? 14.374 13.982 15.992 1 95.37 37 LEU B N 1
ATOM 2498 C CA . LEU B 1 37 ? 14.5 15.419 15.779 1 95.37 37 LEU B CA 1
ATOM 2499 C C . LEU B 1 37 ? 13.637 16.194 16.769 1 95.37 37 LEU B C 1
ATOM 2501 O O . LEU B 1 37 ? 12.578 15.717 17.182 1 95.37 37 LEU B O 1
ATOM 2505 N N . THR B 1 38 ? 14.135 17.335 17.111 1 96.59 38 THR B N 1
ATOM 2506 C CA . THR B 1 38 ? 13.338 18.332 17.816 1 96.59 38 THR B CA 1
ATOM 2507 C C . THR B 1 38 ? 13.016 19.512 16.902 1 96.59 38 THR B C 1
ATOM 2509 O O . THR B 1 38 ? 13.431 19.536 15.741 1 96.59 38 THR B O 1
ATOM 2512 N N . SER B 1 39 ? 12.245 20.407 17.467 1 96.83 39 SER B N 1
ATOM 2513 C CA . SER B 1 39 ? 11.846 21.566 16.674 1 96.83 39 SER B CA 1
ATOM 2514 C C . SER B 1 39 ? 13.056 22.401 16.268 1 96.83 39 SER B C 1
ATOM 2516 O O . SER B 1 39 ? 12.987 23.183 15.318 1 96.83 39 SER B O 1
ATOM 2518 N N . LYS B 1 40 ? 14.207 22.242 16.902 1 95.21 40 LYS B N 1
ATOM 2519 C CA . LYS B 1 40 ? 15.433 22.958 16.562 1 95.21 40 LYS B CA 1
ATOM 2520 C C . LYS B 1 40 ? 15.892 22.62 15.147 1 95.21 40 LYS B C 1
ATOM 2522 O O . LYS B 1 40 ? 16.485 23.458 14.464 1 95.21 40 LYS B O 1
ATOM 2527 N N . SER B 1 41 ? 15.627 21.454 14.735 1 94.61 41 SER B N 1
ATOM 2528 C CA . SER B 1 41 ? 16.048 21.001 13.413 1 94.61 41 SER B CA 1
ATOM 2529 C C . SER B 1 41 ? 15.426 21.856 12.313 1 94.61 41 SER B C 1
ATOM 2531 O O . SER B 1 41 ? 16.003 22.003 11.233 1 94.61 41 SER B O 1
ATOM 2533 N N . THR B 1 42 ? 14.227 22.432 12.624 1 96.48 42 THR B N 1
ATOM 2534 C CA . THR B 1 42 ? 13.512 23.187 11.601 1 96.48 42 THR B CA 1
ATOM 2535 C C . THR B 1 42 ? 14.255 24.477 11.263 1 96.48 42 THR B C 1
ATOM 2537 O O . THR B 1 42 ? 14.116 25.008 10.159 1 96.48 42 THR B O 1
ATOM 2540 N N . SER B 1 43 ? 15.169 25.021 12.14 1 95.87 43 SER B N 1
ATOM 2541 C CA . SER B 1 43 ? 15.975 26.209 11.875 1 95.87 43 SER B CA 1
ATOM 2542 C C . SER B 1 43 ? 17.008 25.944 10.785 1 95.87 43 SER B C 1
ATOM 2544 O O . SER B 1 43 ? 17.469 26.874 10.12 1 95.87 43 SER B O 1
ATOM 2546 N N . PHE B 1 44 ? 17.349 24.72 10.574 1 93.99 44 PHE B N 1
ATOM 2547 C CA . PHE B 1 44 ? 18.261 24.336 9.503 1 93.99 44 PHE B CA 1
ATOM 2548 C C . PHE B 1 44 ? 17.491 23.993 8.233 1 93.99 44 PHE B C 1
ATOM 2550 O O . PHE B 1 44 ? 17.901 24.366 7.132 1 93.99 44 PHE B O 1
ATOM 2557 N N . LEU B 1 45 ? 16.364 23.339 8.385 1 95.54 45 LEU B N 1
ATOM 2558 C CA . LEU B 1 45 ? 15.575 22.853 7.259 1 95.54 45 LEU B CA 1
ATOM 2559 C C . LEU B 1 45 ? 15.032 24.015 6.434 1 95.54 45 LEU B C 1
ATOM 2561 O O . LEU B 1 45 ? 14.884 23.901 5.215 1 95.54 45 LEU B O 1
ATOM 2565 N N . CYS B 1 46 ? 14.75 25.171 7.199 1 96.23 46 CYS B N 1
ATOM 2566 C CA . CYS B 1 46 ? 14.125 26.312 6.539 1 96.23 46 CYS B CA 1
ATOM 2567 C C . CYS B 1 46 ? 15.022 26.865 5.439 1 96.23 46 CYS B C 1
ATOM 2569 O O . CYS B 1 46 ? 14.57 27.638 4.593 1 96.23 46 CYS B O 1
ATOM 2571 N N . LYS B 1 47 ? 16.279 26.454 5.35 1 94.6 47 LYS B N 1
ATOM 2572 C CA . LYS B 1 47 ? 17.241 26.918 4.354 1 94.6 47 LYS B CA 1
ATOM 2573 C C . LYS B 1 47 ? 17.038 26.206 3.02 1 94.6 47 LYS B C 1
ATOM 2575 O O . LYS B 1 47 ? 17.507 26.676 1.982 1 94.6 47 LYS B O 1
ATOM 2580 N N . ILE B 1 48 ? 16.406 25.115 3.054 1 94.98 48 ILE B N 1
ATOM 2581 C CA . ILE B 1 48 ? 16.144 24.375 1.824 1 94.98 48 ILE B CA 1
ATOM 2582 C C . ILE B 1 48 ? 14.852 24.878 1.184 1 94.98 48 ILE B C 1
ATOM 2584 O O . ILE B 1 48 ? 13.826 24.194 1.222 1 94.98 48 ILE B O 1
ATOM 2588 N N . THR B 1 49 ? 14.852 25.924 0.534 1 94.57 49 THR B N 1
ATOM 2589 C CA . THR B 1 49 ? 13.678 26.665 0.085 1 94.57 49 THR B CA 1
ATOM 2590 C C . THR B 1 49 ? 13.024 25.972 -1.107 1 94.57 49 THR B C 1
ATOM 2592 O O . THR B 1 49 ? 11.898 26.304 -1.483 1 94.57 49 THR B O 1
ATOM 2595 N N . SER B 1 50 ? 13.721 24.958 -1.668 1 95.49 50 SER B N 1
ATOM 2596 C CA . SER B 1 50 ? 13.191 24.247 -2.828 1 95.49 50 SER B CA 1
ATOM 2597 C C . SER B 1 50 ? 12.283 23.098 -2.404 1 95.49 50 SER B C 1
ATOM 2599 O O . SER B 1 50 ? 11.677 22.435 -3.249 1 95.49 50 SER B O 1
ATOM 2601 N N . LEU B 1 51 ? 12.117 22.862 -1.106 1 97.3 51 LEU B N 1
ATOM 2602 C CA . LEU B 1 51 ? 11.36 21.715 -0.615 1 97.3 51 LEU B CA 1
ATOM 2603 C C . LEU B 1 51 ? 9.891 21.825 -1.008 1 97.3 51 LEU B C 1
ATOM 2605 O O . LEU B 1 51 ? 9.265 22.868 -0.803 1 97.3 51 LEU B O 1
ATOM 2609 N N . LYS B 1 52 ? 9.425 20.828 -1.617 1 98.62 52 LYS B N 1
ATOM 2610 C CA . LYS B 1 52 ? 8.008 20.705 -1.947 1 98.62 52 LYS B CA 1
ATOM 2611 C C . LYS B 1 52 ? 7.317 19.694 -1.036 1 98.62 52 LYS B C 1
ATOM 2613 O O . LYS B 1 52 ? 6.127 19.826 -0.743 1 98.62 52 LYS B O 1
ATOM 2618 N N . LYS B 1 53 ? 8.037 18.701 -0.605 1 98.75 53 LYS B N 1
ATOM 2619 C CA . LYS B 1 53 ? 7.539 17.67 0.301 1 98.75 53 LYS B CA 1
ATOM 2620 C C . LYS B 1 53 ? 8.484 17.475 1.483 1 98.75 53 LYS B C 1
ATOM 2622 O O . LYS B 1 53 ? 9.689 17.291 1.298 1 98.75 53 LYS B O 1
ATOM 2627 N N . LEU B 1 54 ? 7.996 17.499 2.675 1 98.63 54 LEU B N 1
ATOM 2628 C CA . LEU B 1 54 ? 8.792 17.345 3.887 1 98.63 54 LEU B CA 1
ATOM 2629 C C . LEU B 1 54 ? 8.1 16.415 4.878 1 98.63 54 LEU B C 1
ATOM 2631 O O . LEU B 1 54 ? 6.95 16.649 5.256 1 98.63 54 LEU B O 1
ATOM 2635 N N . ASP B 1 55 ? 8.725 15.35 5.193 1 98.55 55 ASP B N 1
ATOM 2636 C CA . ASP B 1 55 ? 8.222 14.399 6.179 1 98.55 55 ASP B CA 1
ATOM 2637 C C . ASP B 1 55 ? 9.032 14.469 7.472 1 98.55 55 ASP B C 1
ATOM 2639 O O . ASP B 1 55 ? 10.19 14.049 7.508 1 98.55 55 ASP B O 1
ATOM 2643 N N . LEU B 1 56 ? 8.479 14.909 8.506 1 98.21 56 LEU B N 1
ATOM 2644 C CA . LEU B 1 56 ? 9.082 15.004 9.831 1 98.21 56 LEU B CA 1
ATOM 2645 C C . LEU B 1 56 ? 8.309 14.163 10.842 1 98.21 56 LEU B C 1
ATOM 2647 O O . LEU B 1 56 ? 8.329 14.451 12.04 1 98.21 56 LEU B O 1
ATOM 2651 N N . SER B 1 57 ? 7.614 13.167 10.37 1 98.29 57 SER B N 1
ATOM 2652 C CA . SER B 1 57 ? 6.7 12.404 11.214 1 98.29 57 SER B CA 1
ATOM 2653 C C . SER B 1 57 ? 7.461 11.574 12.243 1 98.29 57 SER B C 1
ATOM 2655 O O . SER B 1 57 ? 8.637 11.262 12.049 1 98.29 57 SER B O 1
ATOM 2657 N N . GLU B 1 58 ? 6.783 11.231 13.358 1 97.61 58 GLU B N 1
ATOM 2658 C CA . GLU B 1 58 ? 7.281 10.362 14.42 1 97.61 58 GLU B CA 1
ATOM 2659 C C . GLU B 1 58 ? 8.594 10.888 14.994 1 97.61 58 GLU B C 1
ATOM 2661 O O . GLU B 1 58 ? 9.57 10.144 15.107 1 97.61 58 GLU B O 1
ATOM 2666 N N . ASN B 1 59 ? 8.591 12.151 15.308 1 97.69 59 ASN B N 1
ATOM 2667 C CA . ASN B 1 59 ? 9.66 12.829 16.033 1 97.69 59 ASN B CA 1
ATOM 2668 C C . ASN B 1 59 ? 9.132 13.538 17.277 1 97.69 59 ASN B C 1
ATOM 2670 O O . ASN B 1 59 ? 8.096 13.154 17.822 1 97.69 59 ASN B O 1
ATOM 2674 N N . ILE B 1 60 ? 10.013 14.509 17.842 1 97.36 60 ILE B N 1
ATOM 2675 C CA . ILE B 1 60 ? 9.585 15.249 19.024 1 97.36 60 ILE B CA 1
ATOM 2676 C C . ILE B 1 60 ? 9.475 16.736 18.691 1 97.36 60 ILE B C 1
ATOM 2678 O O . ILE B 1 60 ? 9.978 17.583 19.432 1 97.36 60 ILE B O 1
ATOM 2682 N N . ILE B 1 61 ? 8.76 16.96 17.656 1 97.99 61 ILE B N 1
ATOM 2683 C CA . ILE B 1 61 ? 8.599 18.332 17.188 1 97.99 61 ILE B CA 1
ATOM 2684 C C . ILE B 1 61 ? 7.413 18.982 17.896 1 97.99 61 ILE B C 1
ATOM 2686 O O . ILE B 1 61 ? 6.354 18.367 18.04 1 97.99 61 ILE B O 1
ATOM 2690 N N . ASN B 1 62 ? 7.598 20.135 18.406 1 98.4 62 ASN B N 1
ATOM 2691 C CA . ASN B 1 62 ? 6.528 20.883 19.058 1 98.4 62 ASN B CA 1
ATOM 2692 C C . ASN B 1 62 ? 6.198 22.166 18.3 1 98.4 62 ASN B C 1
ATOM 2694 O O . ASN B 1 62 ? 6.601 22.332 17.147 1 98.4 62 ASN B O 1
ATOM 2698 N N . ASP B 1 63 ? 5.474 23.08 18.936 1 98.39 63 ASP B N 1
ATOM 2699 C CA . ASP B 1 63 ? 4.906 24.236 18.249 1 98.39 63 ASP B CA 1
ATOM 2700 C C . ASP B 1 63 ? 5.993 25.244 17.88 1 98.39 63 ASP B C 1
ATOM 2702 O O . ASP B 1 63 ? 5.757 26.156 17.084 1 98.39 63 ASP B O 1
ATOM 2706 N N . GLU B 1 64 ? 7.236 25.083 18.292 1 97.81 64 GLU B N 1
ATOM 2707 C CA . GLU B 1 64 ? 8.329 26 17.986 1 97.81 64 GLU B CA 1
ATOM 2708 C C . GLU B 1 64 ? 8.768 25.869 16.53 1 97.81 64 GLU B C 1
ATOM 2710 O O . GLU B 1 64 ? 9.524 26.703 16.027 1 97.81 64 GLU B O 1
ATOM 2715 N N . CYS B 1 65 ? 8.213 24.961 15.809 1 97.27 65 CYS B N 1
ATOM 2716 C CA . CYS B 1 65 ? 8.6 24.711 14.425 1 97.27 65 CYS B CA 1
ATOM 2717 C C . CYS B 1 65 ? 7.97 25.737 13.49 1 97.27 65 CYS B C 1
ATOM 2719 O O . CYS B 1 65 ? 8.434 25.923 12.363 1 97.27 65 CYS B O 1
ATOM 2721 N N . GLY B 1 66 ? 6.931 26.459 13.982 1 97.44 66 GLY B N 1
ATOM 2722 C CA . GLY B 1 66 ? 6.04 27.247 13.146 1 97.44 66 GLY B CA 1
ATOM 2723 C C . GLY B 1 66 ? 6.764 28.302 12.331 1 97.44 66 GLY B C 1
ATOM 2724 O O . GLY B 1 66 ? 6.617 28.359 11.108 1 97.44 66 GLY B O 1
ATOM 2725 N N . PHE B 1 67 ? 7.623 29.13 12.91 1 96.85 67 PHE B N 1
ATOM 2726 C CA . PHE B 1 67 ? 8.314 30.234 12.254 1 96.85 67 PHE B CA 1
ATOM 2727 C C . PHE B 1 67 ? 9.196 29.724 11.121 1 96.85 67 PHE B C 1
ATOM 2729 O O . PHE B 1 67 ? 9.112 30.215 9.993 1 96.85 67 PHE B O 1
ATOM 2736 N N . TYR B 1 68 ? 9.97 28.758 11.412 1 97.56 68 TYR B N 1
ATOM 2737 C CA . TYR B 1 68 ? 10.95 28.272 10.447 1 97.56 68 TYR B CA 1
ATOM 2738 C C . TYR B 1 68 ? 10.268 27.538 9.299 1 97.56 68 TYR B C 1
ATOM 2740 O O . TYR B 1 68 ? 10.621 27.731 8.133 1 97.56 68 TYR B O 1
ATOM 2748 N N . LEU B 1 69 ? 9.259 26.692 9.567 1 97.73 69 LEU B N 1
ATOM 2749 C CA . LEU B 1 69 ? 8.573 25.954 8.512 1 97.73 69 LEU B CA 1
ATOM 2750 C C . LEU B 1 69 ? 7.826 26.903 7.582 1 97.73 69 LEU B C 1
ATOM 2752 O O . LEU B 1 69 ? 7.67 26.618 6.392 1 97.73 69 LEU B O 1
ATOM 2756 N N . SER B 1 70 ? 7.362 28.063 8.219 1 97.57 70 SER B N 1
ATOM 2757 C CA . SER B 1 70 ? 6.63 29.041 7.421 1 97.57 70 SER B CA 1
ATOM 2758 C C . SER B 1 70 ? 7.518 29.649 6.34 1 97.57 70 SER B C 1
ATOM 2760 O O . SER B 1 70 ? 7.021 30.273 5.4 1 97.57 70 SER B O 1
ATOM 2762 N N . MET B 1 71 ? 8.839 29.519 6.397 1 97.4 71 MET B N 1
ATOM 2763 C CA . MET B 1 71 ? 9.784 30.05 5.418 1 97.4 71 MET B CA 1
ATOM 2764 C C . MET B 1 71 ? 9.877 29.137 4.201 1 97.4 71 MET B C 1
ATOM 2766 O O . MET B 1 71 ? 10.407 29.533 3.161 1 97.4 71 MET B O 1
ATOM 2770 N N . LEU B 1 72 ? 9.414 27.974 4.276 1 97.84 72 LEU B N 1
ATOM 2771 C CA . LEU B 1 72 ? 9.427 27.037 3.157 1 97.84 72 LEU B CA 1
ATOM 2772 C C . LEU B 1 72 ? 8.239 27.279 2.233 1 97.84 72 LEU B C 1
ATOM 2774 O O . LEU B 1 72 ? 7.34 26.44 2.137 1 97.84 72 LEU B O 1
ATOM 2778 N N . THR B 1 73 ? 8.26 28.262 1.465 1 96.94 73 THR B N 1
ATOM 2779 C CA . THR B 1 73 ? 7.113 28.811 0.75 1 96.94 73 THR B CA 1
ATOM 2780 C C . THR B 1 73 ? 6.739 27.923 -0.434 1 96.94 73 THR B C 1
ATOM 2782 O O . THR B 1 73 ? 5.655 28.064 -1.004 1 96.94 73 THR B O 1
ATOM 2785 N N . ASP B 1 74 ? 7.628 26.995 -0.829 1 97.79 74 ASP B N 1
ATOM 2786 C CA . ASP B 1 74 ? 7.323 26.113 -1.952 1 97.79 74 ASP B CA 1
ATOM 2787 C C . ASP B 1 74 ? 6.72 24.796 -1.467 1 97.79 74 ASP B C 1
ATOM 2789 O O . ASP B 1 74 ? 6.365 23.936 -2.275 1 97.79 74 ASP B O 1
ATOM 2793 N N . LEU B 1 75 ? 6.515 24.662 -0.188 1 98.3 75 LEU B N 1
ATOM 2794 C CA . LEU B 1 75 ? 6.037 23.414 0.398 1 98.3 75 LEU B CA 1
ATOM 2795 C C . LEU B 1 75 ? 4.621 23.099 -0.074 1 98.3 75 LEU B C 1
ATOM 2797 O O . LEU B 1 75 ? 3.736 23.955 -0.01 1 98.3 75 LEU B O 1
ATOM 2801 N N . GLU B 1 76 ? 4.451 21.949 -0.63 1 98.84 76 GLU B N 1
ATOM 2802 C CA . GLU B 1 76 ? 3.148 21.484 -1.098 1 98.84 76 GLU B CA 1
ATOM 2803 C C . GLU B 1 76 ? 2.579 20.413 -0.173 1 98.84 76 GLU B C 1
ATOM 2805 O O . GLU B 1 76 ? 1.36 20.288 -0.034 1 98.84 76 GLU B O 1
ATOM 2810 N N . GLU B 1 77 ? 3.438 19.623 0.405 1 98.9 77 GLU B N 1
ATOM 2811 C CA . GLU B 1 77 ? 3.056 18.548 1.317 1 98.9 77 GLU B CA 1
ATOM 2812 C C . GLU B 1 77 ? 3.902 18.575 2.587 1 98.9 77 GLU B C 1
ATOM 2814 O O . GLU B 1 77 ? 5.132 18.615 2.519 1 98.9 77 GLU B O 1
ATOM 2819 N N . LEU B 1 78 ? 3.304 18.56 3.752 1 98.83 78 LEU B N 1
ATOM 2820 C CA . LEU B 1 78 ? 3.966 18.564 5.052 1 98.83 78 LEU B CA 1
ATOM 2821 C C . LEU B 1 78 ? 3.392 17.479 5.957 1 98.83 78 LEU B C 1
ATOM 2823 O O . LEU B 1 78 ? 2.183 17.443 6.2 1 98.83 78 LEU B O 1
ATOM 2827 N N . ASP B 1 79 ? 4.204 16.551 6.332 1 98.81 79 ASP B N 1
ATOM 2828 C CA . ASP B 1 79 ? 3.803 15.461 7.216 1 98.81 79 ASP B CA 1
ATOM 2829 C C . ASP B 1 79 ? 4.396 15.64 8.612 1 98.81 79 ASP B C 1
ATOM 2831 O O . ASP B 1 79 ? 5.612 15.542 8.792 1 98.81 79 ASP B O 1
ATOM 2835 N N . LEU B 1 80 ? 3.595 15.876 9.593 1 98.75 80 LEU B N 1
ATOM 2836 C CA . LEU B 1 80 ? 3.994 16.089 10.98 1 98.75 80 LEU B CA 1
ATOM 2837 C C . LEU B 1 80 ? 3.307 15.088 11.903 1 98.75 80 LEU B C 1
ATOM 2839 O O . LEU B 1 80 ? 3.158 15.342 13.1 1 98.75 80 LEU B O 1
ATOM 2843 N N . HIS B 1 81 ? 2.862 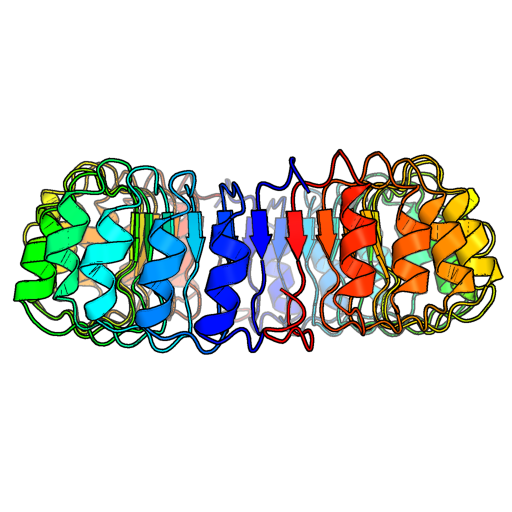13.971 11.299 1 98.42 81 HIS B N 1
ATOM 2844 C CA . HIS B 1 81 ? 2.094 13.047 12.127 1 98.42 81 HIS B CA 1
ATOM 2845 C C . HIS B 1 81 ? 2.951 12.469 13.248 1 98.42 81 HIS B C 1
ATOM 2847 O O . HIS B 1 81 ? 4.175 12.388 13.12 1 98.42 81 HIS B O 1
ATOM 2853 N N . ASP B 1 82 ? 2.291 12.093 14.371 1 98.32 82 ASP B N 1
ATOM 2854 C CA . ASP B 1 82 ? 2.899 11.438 15.525 1 98.32 82 ASP B CA 1
ATOM 2855 C C . ASP B 1 82 ? 4.061 12.261 16.075 1 98.32 82 ASP B C 1
ATOM 2857 O O . ASP B 1 82 ? 5.193 11.777 16.146 1 98.32 82 ASP B O 1
ATOM 2861 N N . ASN B 1 83 ? 3.765 13.527 16.395 1 98.58 83 ASN B N 1
ATOM 2862 C CA . ASN B 1 83 ? 4.659 14.465 17.066 1 98.58 83 ASN B CA 1
ATOM 2863 C C . ASN B 1 83 ? 4.013 15.058 18.315 1 98.58 83 ASN B C 1
ATOM 2865 O O . ASN B 1 83 ? 3.109 14.456 18.897 1 98.58 83 ASN B O 1
ATOM 2869 N N . SER B 1 84 ? 4.649 16.222 18.824 1 98.36 84 SER B N 1
ATOM 2870 C CA . SER B 1 84 ? 4.128 16.865 20.026 1 98.36 84 SER B CA 1
ATOM 2871 C C . SER B 1 84 ? 3.536 18.235 19.707 1 98.36 84 SER B C 1
ATOM 2873 O O . SER B 1 84 ? 3.734 19.192 20.458 1 98.36 84 SER B O 1
ATOM 2875 N N . ILE B 1 85 ? 2.817 18.308 18.643 1 98.47 85 ILE B N 1
ATOM 2876 C CA . ILE B 1 85 ? 2.254 19.572 18.179 1 98.47 85 ILE B CA 1
ATOM 2877 C C . ILE B 1 85 ? 0.933 19.842 18.895 1 98.47 85 ILE B C 1
ATOM 2879 O O . ILE B 1 85 ? 0.067 18.966 18.964 1 98.47 85 ILE B O 1
ATOM 2883 N N . GLU B 1 86 ? 0.739 21.013 19.398 1 98.35 86 GLU B N 1
ATOM 2884 C CA . GLU B 1 86 ? -0.474 21.415 20.104 1 98.35 86 GLU B CA 1
ATOM 2885 C C . GLU B 1 86 ? -1.336 22.333 19.243 1 98.35 86 GLU B C 1
ATOM 2887 O O . GLU B 1 86 ? -2.524 22.514 19.517 1 98.35 86 GLU B O 1
ATOM 2892 N N . GLY B 1 87 ? -0.815 22.888 18.233 1 97.87 87 GLY B N 1
ATOM 2893 C CA . GLY B 1 87 ? -1.627 23.593 17.254 1 97.87 87 GLY B CA 1
ATOM 2894 C C . GLY B 1 87 ? -1.364 25.087 17.225 1 97.87 87 GLY B C 1
ATOM 2895 O O . GLY B 1 87 ? -1.807 25.783 16.309 1 97.87 87 GLY B O 1
ATOM 2896 N N . LYS B 1 88 ? -0.461 25.674 18.108 1 97.13 88 LYS B N 1
ATOM 2897 C CA . LYS B 1 88 ? -0.152 27.101 18.12 1 97.13 88 LYS B CA 1
ATOM 2898 C C . LYS B 1 88 ? 0.605 27.51 16.859 1 97.13 88 LYS B C 1
ATOM 2900 O O . LYS B 1 88 ? 0.447 28.63 16.37 1 97.13 88 LYS B O 1
ATOM 2905 N N . CYS B 1 89 ? 1.332 26.597 16.343 1 97.55 89 CYS B N 1
ATOM 2906 C CA . CYS B 1 89 ? 2.179 26.908 15.197 1 97.55 89 CYS B CA 1
ATOM 2907 C C . CYS B 1 89 ? 1.348 27.052 13.927 1 97.55 89 CYS B C 1
ATOM 2909 O O . CYS B 1 89 ? 1.835 27.558 12.915 1 97.55 89 CYS B O 1
ATOM 2911 N N . PHE B 1 90 ? 0.014 26.72 13.948 1 98.12 90 PHE B N 1
ATOM 2912 C CA . PHE B 1 90 ? -0.815 26.762 12.749 1 98.12 90 PHE B CA 1
ATOM 2913 C C . PHE B 1 90 ? -1.01 28.198 12.276 1 98.12 90 PHE B C 1
ATOM 2915 O O . PHE B 1 90 ? -1.28 28.437 11.097 1 98.12 90 PHE B O 1
ATOM 2922 N N . LYS B 1 91 ? -0.87 29.174 13.172 1 97.51 91 LYS B N 1
ATOM 2923 C CA . LYS B 1 91 ? -1.032 30.579 12.811 1 97.51 91 LYS B CA 1
ATOM 2924 C C . LYS B 1 91 ? -0.03 30.99 11.736 1 97.51 91 LYS B C 1
ATOM 2926 O O . LYS B 1 91 ? -0.298 31.896 10.945 1 97.51 91 LYS B O 1
ATOM 2931 N N . GLU B 1 92 ? 1.108 30.243 11.717 1 97.65 92 GLU B N 1
ATOM 2932 C CA . GLU B 1 92 ? 2.165 30.575 10.767 1 97.65 92 GLU B CA 1
ATOM 2933 C C . GLU B 1 92 ? 1.937 29.886 9.424 1 97.65 92 GLU B C 1
ATOM 2935 O O . GLU B 1 92 ? 2.554 30.25 8.421 1 97.65 92 GLU B O 1
ATOM 2940 N N . PHE B 1 93 ? 1.078 28.905 9.325 1 96.93 93 PHE B N 1
ATOM 2941 C CA . PHE B 1 93 ? 0.935 28.076 8.134 1 96.93 93 PHE B CA 1
ATOM 2942 C C . PHE B 1 93 ? 0.138 28.806 7.059 1 96.93 93 PHE B C 1
ATOM 2944 O O . PHE B 1 93 ? 0.163 28.417 5.89 1 96.93 93 PHE B O 1
ATOM 2951 N N . SER B 1 94 ? -0.606 29.917 7.481 1 94.8 94 SER B N 1
ATOM 2952 C CA . SER B 1 94 ? -1.379 30.691 6.516 1 94.8 94 SER B CA 1
ATOM 2953 C C . SER B 1 94 ? -0.479 31.298 5.445 1 94.8 94 SER B C 1
ATOM 2955 O O . SER B 1 94 ? -0.946 31.649 4.359 1 94.8 94 SER B O 1
ATOM 2957 N N . SER B 1 95 ? 0.857 31.397 5.721 1 95.4 95 SER B N 1
ATOM 2958 C CA . SER B 1 95 ? 1.814 31.96 4.775 1 95.4 95 SER B CA 1
ATOM 2959 C C . SER B 1 95 ? 2.217 30.935 3.719 1 95.4 95 SER B C 1
ATOM 2961 O O . SER B 1 95 ? 2.797 31.29 2.691 1 95.4 95 SER B O 1
ATOM 2963 N N . LEU B 1 96 ? 1.993 29.713 3.96 1 97.47 96 LEU B N 1
ATOM 2964 C CA . LEU B 1 96 ? 2.335 28.649 3.022 1 97.47 96 LEU B CA 1
ATOM 2965 C C . LEU B 1 96 ? 1.265 28.51 1.945 1 97.47 96 LEU B C 1
ATOM 2967 O O . LEU B 1 96 ? 0.482 27.557 1.96 1 97.47 96 LEU B O 1
ATOM 2971 N N . LYS B 1 97 ? 1.313 29.299 0.936 1 97.09 97 LYS B N 1
ATOM 2972 C CA . LYS B 1 97 ? 0.255 29.461 -0.058 1 97.09 97 LYS B CA 1
ATOM 2973 C C . LYS B 1 97 ? 0.183 28.252 -0.986 1 97.09 97 LYS B C 1
ATOM 2975 O O . LYS B 1 97 ? -0.835 28.029 -1.645 1 97.09 97 LYS B O 1
ATOM 2980 N N . LYS B 1 98 ? 1.262 27.466 -1.011 1 98.28 98 LYS B N 1
ATOM 2981 C CA . LYS B 1 98 ? 1.288 26.326 -1.922 1 98.28 98 LYS B CA 1
ATOM 2982 C C . LYS B 1 98 ? 0.979 25.026 -1.184 1 98.28 98 LYS B C 1
ATOM 2984 O O . LYS B 1 98 ? 0.905 23.96 -1.799 1 98.28 98 LYS B O 1
ATOM 2989 N N . LEU B 1 99 ? 0.745 25.104 0.086 1 98.5 99 LEU B N 1
ATOM 2990 C CA . LEU B 1 99 ? 0.531 23.907 0.892 1 98.5 99 LEU B CA 1
ATOM 2991 C C . LEU B 1 99 ? -0.812 23.263 0.563 1 98.5 99 LEU B C 1
ATOM 2993 O O . LEU B 1 99 ? -1.864 23.872 0.769 1 98.5 99 LEU B O 1
ATOM 2997 N N . LYS B 1 100 ? -0.781 22.052 0.055 1 98.76 100 LYS B N 1
ATOM 2998 C CA . LYS B 1 100 ? -1.985 21.362 -0.397 1 98.76 100 LYS B CA 1
ATOM 2999 C C . LYS B 1 100 ? -2.332 20.198 0.528 1 98.76 100 LYS B C 1
ATOM 3001 O O . LYS B 1 100 ? -3.508 19.888 0.731 1 98.76 100 LYS B O 1
ATOM 3006 N N . THR B 1 101 ? -1.346 19.526 1.021 1 98.88 101 THR B N 1
ATOM 3007 C CA . THR B 1 101 ? -1.548 18.354 1.866 1 98.88 101 THR B CA 1
ATOM 3008 C C . THR B 1 101 ? -0.879 18.544 3.224 1 98.88 101 THR B C 1
ATOM 3010 O O . THR B 1 101 ? 0.308 18.867 3.297 1 98.88 101 THR B O 1
ATOM 3013 N N . LEU B 1 102 ? -1.6 18.381 4.308 1 98.86 102 LEU B N 1
ATOM 3014 C CA . LEU B 1 102 ? -1.101 18.515 5.672 1 98.86 102 LEU B CA 1
ATOM 3015 C C . LEU B 1 102 ? -1.53 17.327 6.527 1 98.86 102 LEU B C 1
ATOM 3017 O O . LEU B 1 102 ? -2.724 17.051 6.659 1 98.86 102 LEU B O 1
ATOM 3021 N N . LYS B 1 103 ? -0.639 16.556 7.051 1 98.86 103 LYS B N 1
ATOM 3022 C CA . LYS B 1 103 ? -0.902 15.424 7.935 1 98.86 103 LYS B CA 1
ATOM 3023 C C . LYS B 1 103 ? -0.509 15.746 9.373 1 98.86 103 LYS B C 1
ATOM 3025 O O . LYS B 1 103 ? 0.669 15.962 9.667 1 98.86 103 LYS B O 1
ATOM 3030 N N . LEU B 1 104 ? -1.426 15.712 10.212 1 98.82 104 LEU B N 1
ATOM 3031 C CA . LEU B 1 104 ? -1.234 16.114 11.601 1 98.82 104 LEU B CA 1
ATOM 3032 C C . LEU B 1 104 ? -1.756 15.044 12.554 1 98.82 104 LEU B C 1
ATOM 3034 O O . LEU B 1 104 ? -1.902 15.292 13.753 1 98.82 104 LEU B O 1
ATOM 3038 N N . CYS B 1 105 ? -2.033 13.882 12 1 98.56 105 CYS B N 1
ATOM 3039 C CA . CYS B 1 105 ? -2.633 12.838 12.824 1 98.56 105 CYS B CA 1
ATOM 3040 C C . CYS B 1 105 ? -1.706 12.444 13.967 1 98.56 105 CYS B C 1
ATOM 3042 O O . CYS B 1 105 ? -0.486 12.586 13.86 1 98.56 105 CYS B O 1
ATOM 3044 N N . GLN B 1 106 ? -2.254 11.968 15.091 1 98.34 106 GLN B N 1
ATOM 3045 C CA . GLN B 1 106 ? -1.534 11.5 16.271 1 98.34 106 GLN B CA 1
ATOM 3046 C C . GLN B 1 106 ? -0.639 12.598 16.84 1 98.34 106 GLN B C 1
ATOM 3048 O O . GLN B 1 106 ? 0.564 12.396 17.017 1 98.34 106 GLN B O 1
ATOM 3053 N N . ASN B 1 107 ? -1.217 13.657 17.054 1 98.68 107 ASN B N 1
ATOM 3054 C CA . ASN B 1 107 ? -0.586 14.758 17.773 1 98.68 107 ASN B CA 1
ATOM 3055 C C . ASN B 1 107 ? -1.361 15.121 19.036 1 98.68 107 ASN B C 1
ATOM 3057 O O . ASN B 1 107 ? -2.122 14.304 19.558 1 98.68 107 ASN B O 1
ATOM 3061 N N . ARG B 1 108 ? -1.034 16.387 19.66 1 98.08 108 ARG B N 1
ATOM 3062 C CA . ARG B 1 108 ? -1.658 16.81 20.909 1 98.08 108 ARG B CA 1
ATOM 3063 C C . ARG B 1 108 ? -2.574 18.009 20.685 1 98.08 108 ARG B C 1
ATOM 3065 O O . ARG B 1 108 ? -2.607 18.933 21.501 1 98.08 108 ARG B O 1
ATOM 3072 N N . ILE B 1 109 ? -3.275 17.999 19.61 1 98.34 109 ILE B N 1
ATOM 3073 C CA . ILE B 1 109 ? -4.135 19.12 19.247 1 98.34 109 ILE B CA 1
ATOM 3074 C C . ILE B 1 109 ? -5.467 19.009 19.986 1 98.34 109 ILE B C 1
ATOM 3076 O O . ILE B 1 109 ? -6.218 18.052 19.784 1 98.34 109 ILE B O 1
ATOM 3080 N N . SER B 1 110 ? -5.77 19.956 20.829 1 97.15 110 SER B N 1
ATOM 3081 C CA . SER B 1 110 ? -6.981 19.87 21.639 1 97.15 110 SER B CA 1
ATOM 3082 C C . SER B 1 110 ? -7.627 21.24 21.814 1 97.15 110 SER B C 1
ATOM 3084 O O . SER B 1 110 ? -8.807 21.337 22.159 1 97.15 110 SER B O 1
ATOM 3086 N N . GLN B 1 111 ? -6.878 22.291 21.529 1 96.08 111 GLN B N 1
ATOM 3087 C CA . GLN B 1 111 ? -7.386 23.635 21.781 1 96.08 111 GLN B CA 1
ATOM 3088 C C . GLN B 1 111 ? -8.183 24.155 20.588 1 96.08 111 GLN B C 1
ATOM 3090 O O . GLN B 1 111 ? -7.801 23.935 19.437 1 96.08 111 GLN B O 1
ATOM 3095 N N . GLU B 1 112 ? -9.22 24.864 20.852 1 97.2 112 GLU B N 1
ATOM 3096 C CA . GLU B 1 112 ? -10.077 25.439 19.82 1 97.2 112 GLU B CA 1
ATOM 3097 C C . GLU B 1 112 ? -9.298 26.406 18.932 1 97.2 112 GLU B C 1
ATOM 3099 O O . GLU B 1 112 ? -9.512 26.452 17.719 1 97.2 112 GLU B O 1
ATOM 3104 N N . GLU B 1 113 ? -8.426 27.179 19.554 1 97.65 113 GLU B N 1
ATOM 3105 C CA . GLU B 1 113 ? -7.627 28.165 18.832 1 97.65 113 GLU B CA 1
ATOM 3106 C C . GLU B 1 113 ? -6.836 27.513 17.702 1 97.65 113 GLU B C 1
ATOM 3108 O O . GLU B 1 113 ? -6.647 28.113 16.642 1 97.65 113 GLU B O 1
ATOM 3113 N N . ALA B 1 114 ? -6.389 26.331 17.94 1 97.98 114 ALA B N 1
ATOM 3114 C CA . ALA B 1 114 ? -5.641 25.599 16.922 1 97.98 114 ALA B CA 1
ATOM 3115 C C . ALA B 1 114 ? -6.464 25.435 15.648 1 97.98 114 ALA B C 1
ATOM 3117 O O . ALA B 1 114 ? -5.961 25.652 14.543 1 97.98 114 ALA B O 1
ATOM 3118 N N . MET B 1 115 ? -7.754 25.042 15.862 1 97.6 115 MET B N 1
ATOM 3119 C CA . MET B 1 115 ? -8.632 24.831 14.714 1 97.6 115 MET B CA 1
ATOM 3120 C C . MET B 1 115 ? -8.948 26.152 14.021 1 97.6 115 MET B C 1
ATOM 3122 O O . MET B 1 115 ? -9.066 26.203 12.796 1 97.6 115 MET B O 1
ATOM 3126 N N . ILE B 1 116 ? -9.043 27.242 14.762 1 98.05 116 ILE B N 1
ATOM 3127 C CA . ILE B 1 116 ? -9.277 28.567 14.198 1 98.05 116 ILE B CA 1
ATOM 3128 C C . ILE B 1 116 ? -8.09 28.974 13.328 1 98.05 116 ILE B C 1
ATOM 3130 O O . ILE B 1 116 ? -8.269 29.419 12.192 1 98.05 116 ILE B O 1
ATOM 3134 N N . TYR B 1 117 ? -6.913 28.788 13.831 1 97.99 117 TYR B N 1
ATOM 3135 C CA . TYR B 1 117 ? -5.707 29.104 13.074 1 97.99 117 TYR B CA 1
ATOM 3136 C C . TYR B 1 117 ? -5.609 28.242 11.821 1 97.99 117 TYR B C 1
ATOM 3138 O O . TYR B 1 117 ? -5.36 28.753 10.726 1 97.99 117 TYR B O 1
ATOM 3146 N N . LEU B 1 118 ? -5.802 26.925 11.938 1 97.85 118 LEU B N 1
ATOM 3147 C CA . LEU B 1 118 ? -5.682 25.983 10.831 1 97.85 118 LEU B CA 1
ATOM 3148 C C . LEU B 1 118 ? -6.654 26.334 9.71 1 97.85 118 LEU B C 1
ATOM 3150 O O . LEU B 1 118 ? -6.325 26.192 8.53 1 97.85 118 LEU B O 1
ATOM 3154 N N . SER B 1 119 ? -7.841 26.786 10.116 1 96.77 119 SER B N 1
ATOM 3155 C CA . SER B 1 119 ? -8.901 27.111 9.167 1 96.77 119 SER B CA 1
ATOM 3156 C C . SER B 1 119 ? -8.494 28.265 8.257 1 96.77 119 SER B C 1
ATOM 3158 O O . SER B 1 119 ? -9.16 28.538 7.257 1 96.77 119 SER B O 1
ATOM 3160 N N . GLN B 1 120 ? -7.353 28.944 8.54 1 96.8 120 GLN B N 1
ATOM 3161 C CA . GLN B 1 120 ? -6.86 30.055 7.732 1 96.8 120 GLN B CA 1
ATOM 3162 C C . GLN B 1 120 ? -5.958 29.559 6.606 1 96.8 120 GLN B C 1
ATOM 3164 O O . GLN B 1 120 ? -5.591 30.326 5.714 1 96.8 120 GLN B O 1
ATOM 3169 N N . THR B 1 121 ? -5.562 28.38 6.622 1 97.07 121 THR B N 1
ATOM 3170 C CA . THR B 1 121 ? -4.761 27.795 5.552 1 97.07 121 THR B CA 1
ATOM 3171 C C . THR B 1 121 ? -5.652 27.316 4.409 1 97.07 121 THR B C 1
ATOM 3173 O O . THR B 1 121 ? -5.813 26.111 4.204 1 97.07 121 THR B O 1
ATOM 3176 N N . VAL B 1 122 ? -6.124 28.194 3.578 1 95.23 122 VAL B N 1
ATOM 3177 C CA . VAL B 1 122 ? -7.242 27.991 2.662 1 95.23 122 VAL B CA 1
ATOM 3178 C C . VAL B 1 122 ? -6.764 27.242 1.42 1 95.23 122 VAL B C 1
ATOM 3180 O O . VAL B 1 122 ? -7.576 26.773 0.619 1 95.23 122 VAL B O 1
ATOM 3183 N N . SER B 1 123 ? -5.429 27.059 1.258 1 97 123 SER B N 1
ATOM 3184 C CA . SER B 1 123 ? -4.882 26.38 0.088 1 97 123 SER B CA 1
ATOM 3185 C C . SER B 1 123 ? -5 24.865 0.222 1 97 123 SER B C 1
ATOM 3187 O O . SER B 1 123 ? -4.82 24.135 -0.755 1 97 123 SER B O 1
ATOM 3189 N N . LEU B 1 124 ? -5.364 24.341 1.395 1 98.24 124 LEU B N 1
ATOM 3190 C CA . LEU B 1 124 ? -5.339 22.911 1.683 1 98.24 124 LEU B CA 1
ATOM 3191 C C . LEU B 1 124 ? -6.362 22.168 0.83 1 98.24 124 LEU B C 1
ATOM 3193 O O . LEU B 1 124 ? -7.501 22.618 0.686 1 98.24 124 LEU B O 1
ATOM 3197 N N . LYS B 1 125 ? -5.943 21.164 0.243 1 98.75 125 LYS B N 1
ATOM 3198 C CA . LYS B 1 125 ? -6.806 20.259 -0.511 1 98.75 125 LYS B CA 1
ATOM 3199 C C . LYS B 1 125 ? -6.992 18.936 0.225 1 98.75 125 LYS B C 1
ATOM 3201 O O . LYS B 1 125 ? -8 18.252 0.038 1 98.75 125 LYS B O 1
ATOM 3206 N N . SER B 1 126 ? -6.035 18.573 1.006 1 98.87 126 SER B N 1
ATOM 3207 C CA . SER B 1 126 ? -6.069 17.35 1.802 1 98.87 126 SER B CA 1
ATOM 3208 C C . SER B 1 126 ? -5.586 17.604 3.226 1 98.87 126 SER B C 1
ATOM 3210 O O . SER B 1 126 ? -4.52 18.189 3.43 1 98.87 126 SER B O 1
ATOM 3212 N N . LEU B 1 127 ? -6.363 17.15 4.266 1 98.86 127 LEU B N 1
ATOM 3213 C CA . LEU B 1 127 ? -6.06 17.377 5.675 1 98.86 127 LEU B CA 1
ATOM 3214 C C . LEU B 1 127 ? -6.361 16.133 6.503 1 98.86 127 LEU B C 1
ATOM 3216 O O . LEU B 1 127 ? -7.442 15.552 6.388 1 98.86 127 LEU B O 1
ATOM 3220 N N . ASN B 1 128 ? -5.385 15.653 7.234 1 98.86 128 ASN B N 1
ATOM 3221 C CA . ASN B 1 128 ? -5.571 14.535 8.152 1 98.86 128 ASN B CA 1
ATOM 3222 C C . ASN B 1 128 ? -5.328 14.952 9.6 1 98.86 128 ASN B C 1
ATOM 3224 O O . ASN B 1 128 ? -4.206 15.305 9.969 1 98.86 128 ASN B O 1
ATOM 3228 N N . LEU B 1 129 ? -6.331 14.901 10.422 1 98.73 129 LEU B N 1
ATOM 3229 C CA . LEU B 1 129 ? -6.266 15.299 11.824 1 98.73 129 LEU B CA 1
ATOM 3230 C C . LEU B 1 129 ? -6.595 14.125 12.739 1 98.73 129 LEU B C 1
ATOM 3232 O O . LEU B 1 129 ? -6.809 14.308 13.94 1 98.73 129 LEU B O 1
ATOM 3236 N N . SER B 1 130 ? -6.605 12.938 12.213 1 98.56 130 SER B N 1
ATOM 3237 C CA . SER B 1 130 ? -7.056 11.768 12.959 1 98.56 130 SER B CA 1
ATOM 3238 C C . SER B 1 130 ? -6.283 11.614 14.265 1 98.56 130 SER B C 1
ATOM 3240 O O . SER B 1 130 ? -5.14 12.062 14.373 1 98.56 130 SER B O 1
ATOM 3242 N N . GLN B 1 131 ? -6.875 10.984 15.238 1 98.14 131 GLN B N 1
ATOM 3243 C CA . GLN B 1 131 ? -6.272 10.653 16.525 1 98.14 131 GLN B CA 1
ATOM 3244 C C . GLN B 1 131 ? -5.765 11.906 17.233 1 98.14 131 GLN B C 1
ATOM 3246 O O . GLN B 1 131 ? -4.621 11.946 17.692 1 98.14 131 GLN B O 1
ATOM 3251 N N . ASN B 1 132 ? -6.45 12.942 17.131 1 98.45 132 ASN B N 1
ATOM 3252 C CA . ASN B 1 132 ? -6.355 14.144 17.952 1 98.45 132 ASN B CA 1
ATOM 3253 C C . ASN B 1 132 ? -7.642 14.391 18.735 1 98.45 132 ASN B C 1
ATOM 3255 O O . ASN B 1 132 ? -8.647 13.714 18.514 1 98.45 132 ASN B O 1
ATOM 3259 N N . ASN B 1 133 ? -7.568 15.328 19.762 1 97.41 133 ASN B N 1
ATOM 3260 C CA . ASN B 1 133 ? -8.741 15.656 20.565 1 97.41 133 ASN B CA 1
ATOM 3261 C C . ASN B 1 133 ? -9.395 16.953 20.099 1 97.41 133 ASN B C 1
ATOM 3263 O O . ASN B 1 133 ? -9.417 17.942 20.834 1 97.41 133 ASN B O 1
ATOM 3267 N N . ILE B 1 134 ? -10.004 16.887 18.936 1 96.59 134 ILE B N 1
ATOM 3268 C CA . ILE B 1 134 ? -10.533 18.079 18.282 1 96.59 134 ILE B CA 1
ATOM 3269 C C . ILE B 1 134 ? -11.92 18.398 18.834 1 96.59 134 ILE B C 1
ATOM 3271 O O . ILE B 1 134 ? -12.277 19.567 18.997 1 96.59 134 ILE B O 1
ATOM 3275 N N . GLY B 1 135 ? -12.769 17.429 19.065 1 96.05 135 GLY B N 1
ATOM 3276 C CA . GLY B 1 135 ? -14.103 17.608 19.615 1 96.05 135 GLY B CA 1
ATOM 3277 C C . GLY B 1 135 ? -14.969 18.541 18.79 1 96.05 135 GLY B C 1
ATOM 3278 O O . GLY B 1 135 ? -15.046 18.405 17.567 1 96.05 135 GLY B O 1
ATOM 3279 N N . GLN B 1 136 ? -15.58 19.46 19.415 1 95.49 136 GLN B N 1
ATOM 3280 C CA . GLN B 1 136 ? -16.535 20.368 18.787 1 95.49 136 GLN B CA 1
ATOM 3281 C C . GLN B 1 136 ? -15.82 21.416 17.938 1 95.49 136 GLN B C 1
ATOM 3283 O O . GLN B 1 136 ? -16.434 22.045 17.073 1 95.49 136 GLN B O 1
ATOM 3288 N N . SER B 1 137 ? -14.565 21.534 18.156 1 96.91 137 SER B N 1
ATOM 3289 C CA . SER B 1 137 ? -13.813 22.55 17.427 1 96.91 137 SER B CA 1
ATOM 3290 C C . SER B 1 137 ? -13.688 22.192 15.95 1 96.91 137 SER B C 1
ATOM 3292 O O . SER B 1 137 ? -13.292 23.028 15.135 1 96.91 137 SER B O 1
ATOM 3294 N N . SER B 1 138 ? -14.102 20.942 15.601 1 97.29 138 SER B N 1
ATOM 3295 C CA . SER B 1 138 ? -14.076 20.512 14.207 1 97.29 138 SER B CA 1
ATOM 3296 C C . SER B 1 138 ? -14.955 21.403 13.336 1 97.29 138 SER B C 1
ATOM 3298 O O . SER B 1 138 ? -14.765 21.473 12.12 1 97.29 138 SER B O 1
ATOM 3300 N N . ILE B 1 139 ? -15.948 22.17 13.925 1 97.01 139 ILE B N 1
ATOM 3301 C CA . ILE B 1 139 ? -16.879 23.016 13.186 1 97.01 139 ILE B CA 1
ATOM 3302 C C . ILE B 1 139 ? -16.104 24.066 12.392 1 97.01 139 ILE B C 1
ATOM 3304 O O . ILE B 1 139 ? -16.549 24.5 11.327 1 97.01 139 ILE B O 1
ATOM 3308 N N . HIS B 1 140 ? -14.895 24.462 12.857 1 97.35 140 HIS B N 1
ATOM 3309 C CA . HIS B 1 140 ? -14.121 25.532 12.239 1 97.35 140 HIS B CA 1
ATOM 3310 C C . HIS B 1 140 ? -13.5 25.074 10.924 1 97.35 140 HIS B C 1
ATOM 3312 O O . HIS B 1 140 ? -13.131 25.9 10.086 1 97.35 140 HIS B O 1
ATOM 3318 N N . LEU B 1 141 ? -13.394 23.768 10.725 1 97.3 141 LEU B N 1
ATOM 3319 C CA . LEU B 1 141 ? -12.82 23.23 9.497 1 97.3 141 LEU B CA 1
ATOM 3320 C C . LEU B 1 141 ? -13.724 23.516 8.303 1 97.3 141 LEU B C 1
ATOM 3322 O O . LEU B 1 141 ? -13.292 23.413 7.152 1 97.3 141 LEU B O 1
ATOM 3326 N N . SER B 1 142 ? -15.036 23.887 8.628 1 96.86 142 SER B N 1
ATOM 3327 C CA . SER B 1 142 ? -16.001 24.209 7.581 1 96.86 142 SER B CA 1
ATOM 3328 C C . SER B 1 142 ? -15.544 25.409 6.758 1 96.86 142 SER B C 1
ATOM 3330 O O . SER B 1 142 ? -16.07 25.659 5.672 1 96.86 142 SER B O 1
ATOM 3332 N N . ASN B 1 143 ? -14.497 26.161 7.221 1 96.49 143 ASN B N 1
ATOM 3333 C CA . ASN B 1 143 ? -13.977 27.333 6.524 1 96.49 143 ASN B CA 1
ATOM 3334 C C . ASN B 1 143 ? -12.963 26.944 5.452 1 96.49 143 ASN B C 1
ATOM 3336 O O . ASN B 1 143 ? -12.594 27.767 4.613 1 96.49 143 ASN B O 1
ATOM 3340 N N . LEU B 1 144 ? -12.49 25.754 5.417 1 97.59 144 LEU B N 1
ATOM 3341 C CA . LEU B 1 144 ? -11.536 25.278 4.422 1 97.59 144 LEU B CA 1
ATOM 3342 C C . LEU B 1 144 ? -12.252 24.831 3.152 1 97.59 144 LEU B C 1
ATOM 3344 O O . LEU B 1 144 ? -12.241 23.646 2.812 1 97.59 144 LEU B O 1
ATOM 3348 N N . THR B 1 145 ? -12.767 25.722 2.39 1 96.5 145 THR B N 1
ATOM 3349 C CA . THR B 1 145 ? -13.744 25.49 1.333 1 96.5 145 THR B CA 1
ATOM 3350 C C . THR B 1 145 ? -13.084 24.84 0.12 1 96.5 145 THR B C 1
ATOM 3352 O O . THR B 1 145 ? -13.771 24.36 -0.784 1 96.5 145 THR B O 1
ATOM 3355 N N . ASN B 1 146 ? -11.732 24.697 0.111 1 97.72 146 ASN B N 1
ATOM 3356 C CA . ASN B 1 146 ? -11.039 24.078 -1.014 1 97.72 146 ASN B CA 1
ATOM 3357 C C . ASN B 1 146 ? -10.687 22.622 -0.724 1 97.72 146 ASN B C 1
ATOM 3359 O O . ASN B 1 146 ? -10.142 21.927 -1.583 1 97.72 146 ASN B O 1
ATOM 3363 N N . LEU B 1 147 ? -11.057 22.063 0.447 1 98.13 147 LEU B N 1
ATOM 3364 C CA . LEU B 1 147 ? -10.705 20.7 0.83 1 98.13 147 LEU B CA 1
ATOM 3365 C C . LEU B 1 147 ? -11.371 19.686 -0.095 1 98.13 147 LEU B C 1
ATOM 3367 O O . LEU B 1 147 ? -12.562 19.803 -0.395 1 98.13 147 LEU B O 1
ATOM 3371 N N . LYS B 1 148 ? -10.626 18.856 -0.569 1 98.75 148 LYS B N 1
ATOM 3372 C CA . LYS B 1 148 ? -11.121 17.735 -1.363 1 98.75 148 LYS B CA 1
ATOM 3373 C C . LYS B 1 148 ? -11.116 16.443 -0.552 1 98.75 148 LYS B C 1
ATOM 3375 O O . LYS B 1 148 ? -11.93 15.549 -0.793 1 98.75 148 LYS B O 1
ATOM 3380 N N . GLU B 1 149 ? -10.218 16.359 0.366 1 98.89 149 GLU B N 1
ATOM 3381 C CA . GLU B 1 149 ? -10.076 15.191 1.229 1 98.89 149 GLU B CA 1
ATOM 3382 C C . GLU B 1 149 ? -9.907 15.601 2.689 1 98.89 149 GLU B C 1
ATOM 3384 O O . GLU B 1 149 ? -9.073 16.451 3.008 1 98.89 149 GLU B O 1
ATOM 3389 N N . LEU B 1 150 ? -10.673 14.992 3.596 1 98.74 150 LEU B N 1
ATOM 3390 C CA . LEU B 1 150 ? -10.625 15.287 5.024 1 98.74 150 LEU B CA 1
ATOM 3391 C C . LEU B 1 150 ? -10.729 14.007 5.848 1 98.74 150 LEU B C 1
ATOM 3393 O O . LEU B 1 150 ? -11.634 13.197 5.632 1 98.74 150 LEU B O 1
ATOM 3397 N N . GLU B 1 151 ? -9.745 13.783 6.718 1 98.64 151 GLU B N 1
ATOM 3398 C CA . GLU B 1 151 ? -9.756 12.632 7.617 1 98.64 151 GLU B CA 1
ATOM 3399 C C . GLU B 1 151 ? -9.813 13.073 9.077 1 98.64 151 GLU B C 1
ATOM 3401 O O . GLU B 1 151 ? -8.944 13.815 9.541 1 98.64 151 GLU B O 1
ATOM 3406 N N . LEU B 1 152 ? -10.822 12.625 9.765 1 98.11 152 LEU B N 1
ATOM 3407 C CA . LEU B 1 152 ? -11.071 12.987 11.156 1 98.11 152 LEU B CA 1
ATOM 3408 C C . LEU B 1 152 ? -11.353 11.747 11.998 1 98.11 152 LEU B C 1
ATOM 3410 O O . LEU B 1 152 ? -12.221 11.771 12.874 1 98.11 152 LEU B O 1
ATOM 3414 N N . ASN B 1 153 ? -10.645 10.648 11.718 1 97.26 153 ASN B N 1
ATOM 3415 C CA . ASN B 1 153 ? -10.862 9.45 12.523 1 97.26 153 ASN B CA 1
ATOM 3416 C C . ASN B 1 153 ? -10.383 9.646 13.959 1 97.26 153 ASN B C 1
ATOM 3418 O O . ASN B 1 153 ? -9.332 10.248 14.191 1 97.26 153 ASN B O 1
ATOM 3422 N N . LEU B 1 154 ? -11.097 9.111 14.962 1 97.1 154 LEU B N 1
ATOM 3423 C CA . LEU B 1 154 ? -10.691 9.132 16.363 1 97.1 154 LEU B CA 1
ATOM 3424 C C . LEU B 1 154 ? -10.334 10.548 16.804 1 97.1 154 LEU B C 1
ATOM 3426 O O . LEU B 1 154 ? -9.252 10.779 17.349 1 97.1 154 LEU B O 1
ATOM 3430 N N . CYS B 1 155 ? -11.257 11.457 16.514 1 97.61 155 CYS B N 1
ATOM 3431 C CA . CYS B 1 155 ? -11.029 12.858 16.851 1 97.61 155 CYS B CA 1
ATOM 3432 C C . CYS B 1 155 ? -11.962 13.309 17.968 1 97.61 155 CYS B C 1
ATOM 3434 O O . CYS B 1 155 ? -12.065 14.504 18.252 1 97.61 155 CYS B O 1
ATOM 3436 N N . LYS B 1 156 ? -12.69 12.415 18.614 1 96.66 156 LYS B N 1
ATOM 3437 C CA . LYS B 1 156 ? -13.62 12.682 19.707 1 96.66 156 LYS B CA 1
ATOM 3438 C C . LYS B 1 156 ? -14.677 13.701 19.293 1 96.66 156 LYS B C 1
ATOM 3440 O O . LYS B 1 156 ? -15.041 14.58 20.077 1 96.66 156 LYS B O 1
ATOM 3445 N N . ILE B 1 157 ? -15.042 13.586 18.055 1 95.86 157 ILE B N 1
ATOM 3446 C CA . ILE B 1 157 ? -16.12 14.445 17.579 1 95.86 157 ILE B CA 1
ATOM 3447 C C . ILE B 1 157 ? -17.454 13.956 18.137 1 95.86 157 ILE B C 1
ATOM 3449 O O . ILE B 1 157 ? -17.748 12.759 18.1 1 95.86 157 ILE B O 1
ATOM 3453 N N . THR B 1 158 ? -18.227 14.865 18.697 1 93.25 158 THR B N 1
ATOM 3454 C CA . THR B 1 158 ? -19.512 14.526 19.298 1 93.25 158 THR B CA 1
ATOM 3455 C C . THR B 1 158 ? -20.66 15.151 18.51 1 93.25 158 THR B C 1
ATOM 3457 O O . THR B 1 158 ? -20.434 15.818 17.499 1 93.25 158 THR B O 1
ATOM 3460 N N . LYS B 1 159 ? -21.859 14.954 18.984 1 92.3 159 LYS B N 1
ATOM 3461 C CA . LYS B 1 159 ? -23.063 15.437 18.315 1 92.3 159 LYS B CA 1
ATOM 3462 C C . LYS B 1 159 ? -22.945 16.92 17.974 1 92.3 159 LYS B C 1
ATOM 3464 O O . LYS B 1 159 ? -22.572 17.73 18.824 1 92.3 159 LYS B O 1
ATOM 3469 N N . GLY B 1 160 ? -23.135 17.177 16.738 1 92.81 160 GLY B N 1
ATOM 3470 C CA . GLY B 1 160 ? -23.085 18.553 16.273 1 92.81 160 GLY B CA 1
ATOM 3471 C C . GLY B 1 160 ? -21.706 18.975 15.802 1 92.81 160 GLY B C 1
ATOM 3472 O O . GLY B 1 160 ? -21.521 20.1 15.335 1 92.81 160 GLY B O 1
ATOM 3473 N N . GLY B 1 161 ? -20.735 18.112 15.885 1 94.52 161 GLY B N 1
ATOM 3474 C CA . GLY B 1 161 ? -19.352 18.434 15.571 1 94.52 161 GLY B CA 1
ATOM 3475 C C . GLY B 1 161 ? -19.11 18.641 14.087 1 94.52 161 GLY B C 1
ATOM 3476 O O . GLY B 1 161 ? -18.084 19.199 13.692 1 94.52 161 GLY B O 1
ATOM 3477 N N . LEU B 1 162 ? -20.01 18.207 13.22 1 95.34 162 LEU B N 1
ATOM 3478 C CA . LEU B 1 162 ? -19.86 18.38 11.779 1 95.34 162 LEU B CA 1
ATOM 3479 C C . LEU B 1 162 ? -20.772 19.489 11.267 1 95.34 162 LEU B C 1
ATOM 3481 O O . LEU B 1 162 ? -21.032 19.579 10.065 1 95.34 162 LEU B O 1
ATOM 3485 N N . SER B 1 163 ? -21.201 20.345 12.203 1 94.92 163 SER B N 1
ATOM 3486 C CA . SER B 1 163 ? -22.03 21.475 11.795 1 94.92 163 SER B CA 1
ATOM 3487 C C . SER B 1 163 ? -21.334 22.315 10.729 1 94.92 163 SER B C 1
ATOM 3489 O O . SER B 1 163 ? -20.127 22.553 10.808 1 94.92 163 SER B O 1
ATOM 3491 N N . PHE B 1 164 ? -22.067 22.663 9.698 1 94.15 164 PHE B N 1
ATOM 3492 C CA . PHE B 1 164 ? -21.686 23.579 8.63 1 94.15 164 PHE B CA 1
ATOM 3493 C C . PHE B 1 164 ? -20.768 22.89 7.627 1 94.15 164 PHE B C 1
ATOM 3495 O O . PHE B 1 164 ? -20.23 23.535 6.725 1 94.15 164 PHE B O 1
ATOM 3502 N N . PHE B 1 165 ? -20.53 21.593 7.698 1 96.25 165 PHE B N 1
ATOM 3503 C CA . PHE B 1 165 ? -19.67 20.893 6.751 1 96.25 165 PHE B CA 1
ATOM 3504 C C . PHE B 1 165 ? -20.236 20.983 5.338 1 96.25 165 PHE B C 1
ATOM 3506 O O . PHE B 1 165 ? -19.514 20.773 4.361 1 96.25 165 PHE B O 1
ATOM 3513 N N . SER B 1 166 ? -21.573 21.293 5.318 1 94 166 SER B N 1
ATOM 3514 C CA . SER B 1 166 ? -22.187 21.498 4.01 1 94 166 SER B CA 1
ATOM 3515 C C . SER B 1 166 ? -21.486 22.61 3.238 1 94 166 SER B C 1
ATOM 3517 O O . SER B 1 166 ? -21.636 22.716 2.019 1 94 166 SER B O 1
ATOM 3519 N N . ASN B 1 167 ? -20.706 23.467 3.94 1 95.37 167 ASN B N 1
ATOM 3520 C CA . ASN B 1 167 ? -19.946 24.54 3.309 1 95.37 167 ASN B CA 1
ATOM 3521 C C . ASN B 1 167 ? -18.754 23.998 2.526 1 95.37 167 ASN B C 1
ATOM 3523 O O . ASN B 1 167 ? -18.16 24.713 1.718 1 95.37 167 ASN B O 1
ATOM 3527 N N . LEU B 1 168 ? -18.339 22.759 2.74 1 97.19 168 LEU B N 1
ATOM 3528 C CA . LEU B 1 168 ? -17.212 22.152 2.04 1 97.19 168 LEU B CA 1
ATOM 3529 C C . LEU B 1 168 ? -17.644 21.613 0.68 1 97.19 168 LEU B C 1
ATOM 3531 O O . LEU B 1 168 ? -17.604 20.403 0.446 1 97.19 168 LEU B O 1
ATOM 3535 N N . LYS B 1 169 ? -17.906 22.479 -0.204 1 95.37 169 LYS B N 1
ATOM 3536 C CA . LYS B 1 169 ? -18.567 22.178 -1.471 1 95.37 169 LYS B CA 1
ATOM 3537 C C . LYS B 1 169 ? -17.641 21.401 -2.403 1 95.37 169 LYS B C 1
ATOM 3539 O O . LYS B 1 169 ? -18.096 20.801 -3.379 1 95.37 169 LYS B O 1
ATOM 3544 N N . LYS B 1 170 ? -16.363 21.367 -2.091 1 98.04 170 LYS B N 1
ATOM 3545 C CA . LYS B 1 170 ? -15.423 20.684 -2.974 1 98.04 170 LYS B CA 1
ATOM 3546 C C . LYS B 1 170 ? -14.999 19.339 -2.39 1 98.04 170 LYS B C 1
ATOM 3548 O O . LYS B 1 170 ? -14.224 18.605 -3.007 1 98.04 170 LYS B O 1
ATOM 3553 N N . LEU B 1 171 ? -15.528 18.954 -1.27 1 98.33 171 LEU B N 1
ATOM 3554 C CA . LEU B 1 171 ? -15.102 17.754 -0.558 1 98.33 171 LEU B CA 1
ATOM 3555 C C . LEU B 1 171 ? -15.506 16.497 -1.32 1 98.33 171 LEU B C 1
ATOM 3557 O O . LEU B 1 171 ? -16.681 16.315 -1.648 1 98.33 171 LEU B O 1
ATOM 3561 N N . GLU B 1 172 ? -14.551 15.693 -1.636 1 98.69 172 GLU B N 1
ATOM 3562 C CA . GLU B 1 172 ? -14.778 14.478 -2.411 1 98.69 172 GLU B CA 1
ATOM 3563 C C . GLU B 1 172 ? -14.572 13.231 -1.555 1 98.69 172 GLU B C 1
ATOM 3565 O O . GLU B 1 172 ? -15.198 12.196 -1.796 1 98.69 172 GLU B O 1
ATOM 3570 N N . ILE B 1 173 ? -13.705 13.277 -0.602 1 98.8 173 ILE B N 1
ATOM 3571 C CA . ILE B 1 173 ? -13.381 12.15 0.266 1 98.8 173 ILE B CA 1
ATOM 3572 C C . ILE B 1 173 ? -13.493 12.576 1.728 1 98.8 173 ILE B C 1
ATOM 3574 O O . ILE B 1 173 ? -12.869 13.554 2.146 1 98.8 173 ILE B O 1
ATOM 3578 N N . LEU B 1 174 ? -14.261 11.875 2.498 1 98.37 174 LEU B N 1
ATOM 3579 C CA . LEU B 1 174 ? -14.437 12.154 3.919 1 98.37 174 LEU B CA 1
ATOM 3580 C C . LEU B 1 174 ? -14.319 10.876 4.743 1 98.37 174 LEU B C 1
ATOM 3582 O O . LEU B 1 174 ? -15.041 9.906 4.498 1 98.37 174 LEU B O 1
ATOM 3586 N N . LYS B 1 175 ? -13.427 10.813 5.693 1 97.72 175 LYS B N 1
ATOM 3587 C CA . LYS B 1 175 ? -13.27 9.724 6.653 1 97.72 175 LYS B CA 1
ATOM 3588 C C . LYS B 1 175 ? -13.502 10.211 8.08 1 97.72 175 LYS B C 1
ATOM 3590 O O . LYS B 1 175 ? -12.778 11.079 8.571 1 97.72 175 LYS B O 1
ATOM 3595 N N . ILE B 1 176 ? -14.446 9.724 8.716 1 96.29 176 ILE B N 1
ATOM 3596 C CA . ILE B 1 176 ? -14.84 10.242 10.021 1 96.29 176 ILE B CA 1
ATOM 3597 C C . ILE B 1 176 ? -15.12 9.081 10.973 1 96.29 176 ILE B C 1
ATOM 3599 O O . ILE B 1 176 ? -16.04 9.151 11.793 1 96.29 176 ILE B O 1
ATOM 3603 N N . SER B 1 177 ? -14.293 8.096 10.958 1 94.67 177 SER B N 1
ATOM 3604 C CA . SER B 1 177 ? -14.537 6.857 11.69 1 94.67 177 SER B CA 1
ATOM 3605 C C . SER B 1 177 ? -14.205 7.015 13.17 1 94.67 177 SER B C 1
ATOM 3607 O O . SER B 1 177 ? -13.367 7.841 13.539 1 94.67 177 SER B O 1
ATOM 3609 N N . GLN B 1 178 ? -14.844 6.178 14.024 1 93.74 178 GLN B N 1
ATOM 3610 C CA . GLN B 1 178 ? -14.615 6.067 15.461 1 93.74 178 GLN B CA 1
ATOM 3611 C C . GLN B 1 178 ? -14.808 7.413 16.154 1 93.74 178 GLN B C 1
ATOM 3613 O O . GLN B 1 178 ? -13.949 7.85 16.922 1 93.74 178 GLN B O 1
ATOM 3618 N N . ASN B 1 179 ? -15.826 8.049 15.8 1 94.23 179 ASN B N 1
ATOM 3619 C CA . ASN B 1 179 ? -16.362 9.234 16.462 1 94.23 179 ASN B CA 1
ATOM 3620 C C . ASN B 1 179 ? -17.781 8.997 16.971 1 94.23 179 ASN B C 1
ATOM 3622 O O . ASN B 1 179 ? -18.366 7.941 16.724 1 94.23 179 ASN B O 1
ATOM 3626 N N . SER B 1 180 ? -18.299 9.932 17.872 1 91.63 180 SER B N 1
ATOM 3627 C CA . SER B 1 180 ? -19.65 9.835 18.416 1 91.63 180 SER B CA 1
ATOM 3628 C C . SER B 1 180 ? -20.585 10.842 17.756 1 91.63 180 SER B C 1
ATOM 3630 O O . SER B 1 180 ? -21.018 11.805 18.393 1 91.63 180 SER B O 1
ATOM 3632 N N . LEU B 1 181 ? -20.912 10.497 16.539 1 90.43 181 LEU B N 1
ATOM 3633 C CA . LEU B 1 181 ? -21.698 11.431 15.739 1 90.43 181 LEU B CA 1
ATOM 3634 C C . LEU B 1 181 ? -23.187 11.28 16.035 1 90.43 181 LEU B C 1
ATOM 3636 O O . LEU B 1 181 ? -23.634 10.216 16.468 1 90.43 181 LEU B O 1
ATOM 3640 N N . GLY B 1 182 ? -23.893 12.318 15.858 1 88.55 182 GLY B N 1
ATOM 3641 C CA . GLY B 1 182 ? -25.335 12.303 16.046 1 88.55 182 GLY B CA 1
ATOM 3642 C C . GLY B 1 182 ? -26.107 12.345 14.741 1 88.55 182 GLY B C 1
ATOM 3643 O O . GLY B 1 182 ? -25.514 12.444 13.666 1 88.55 182 GLY B O 1
ATOM 3644 N N . TYR B 1 183 ? -27.401 12.229 14.92 1 87.94 183 TYR B N 1
ATOM 3645 C CA . TYR B 1 183 ? -28.329 12.218 13.795 1 87.94 183 TYR B CA 1
ATOM 3646 C C . TYR B 1 183 ? -28.121 13.437 12.904 1 87.94 183 TYR B C 1
ATOM 3648 O O . TYR B 1 183 ? -27.991 13.307 11.684 1 87.94 183 TYR B O 1
ATOM 3656 N N . ASP B 1 184 ? -27.99 14.624 13.453 1 89.55 184 ASP B N 1
ATOM 3657 C CA . ASP B 1 184 ? -27.861 15.881 12.722 1 89.55 184 ASP B CA 1
ATOM 3658 C C . ASP B 1 184 ? -26.558 15.923 11.928 1 89.55 184 ASP B C 1
ATOM 3660 O O . ASP B 1 184 ? -26.489 16.555 10.871 1 89.55 184 ASP B O 1
ATOM 3664 N N . ASP B 1 185 ? -25.553 15.315 12.446 1 92.9 185 ASP B N 1
ATOM 3665 C CA . ASP B 1 185 ? -24.273 15.277 11.745 1 92.9 185 ASP B CA 1
ATOM 3666 C C . ASP B 1 185 ? -24.399 14.544 10.411 1 92.9 185 ASP B C 1
ATOM 3668 O O . ASP B 1 185 ? -23.894 15.014 9.389 1 92.9 185 ASP B O 1
ATOM 3672 N N . PHE B 1 186 ? -25.149 13.441 10.406 1 91.64 186 PHE B N 1
ATOM 3673 C CA . PHE B 1 186 ? -25.341 12.673 9.181 1 91.64 186 PHE B CA 1
ATOM 3674 C C . PHE B 1 186 ? -26.232 13.43 8.202 1 91.64 186 PHE B C 1
ATOM 3676 O O . PHE B 1 186 ? -26.056 13.325 6.987 1 91.64 186 PHE B O 1
ATOM 3683 N N . GLU B 1 187 ? -27.171 14.18 8.686 1 92.18 187 GLU B N 1
ATOM 3684 C CA . GLU B 1 187 ? -27.96 15.051 7.82 1 92.18 187 GLU B CA 1
ATOM 3685 C C . GLU B 1 187 ? -27.074 16.069 7.106 1 92.18 187 GLU B C 1
ATOM 3687 O O . GLU B 1 187 ? -27.252 16.326 5.914 1 92.18 187 GLU B O 1
ATOM 3692 N N . GLU B 1 188 ? -26.129 16.631 7.83 1 93.19 188 GLU B N 1
ATOM 3693 C CA . GLU B 1 188 ? -25.196 17.584 7.238 1 93.19 188 GLU B CA 1
ATOM 3694 C C . GLU B 1 188 ? -24.433 16.96 6.073 1 93.19 188 GLU B C 1
ATOM 3696 O O . GLU B 1 188 ? -24.238 17.599 5.037 1 93.19 188 GLU B O 1
ATOM 3701 N N . LEU B 1 189 ? -23.994 15.693 6.225 1 92.98 189 LEU B N 1
ATOM 3702 C CA . LEU B 1 189 ? -23.22 15.002 5.2 1 92.98 189 LEU B CA 1
ATOM 3703 C C . LEU B 1 189 ? -24.031 14.848 3.918 1 92.98 189 LEU B C 1
ATOM 3705 O O . LEU B 1 189 ? -23.47 14.843 2.82 1 92.98 189 LEU B O 1
ATOM 3709 N N . SER B 1 190 ? -25.395 14.685 4.133 1 93 190 SER B N 1
ATOM 3710 C CA . SER B 1 190 ? -26.274 14.455 2.991 1 93 190 SER B CA 1
ATOM 3711 C C . SER B 1 190 ? -26.293 15.661 2.057 1 93 190 SER B C 1
ATOM 3713 O O . SER B 1 190 ? -26.746 15.561 0.915 1 93 190 SER B O 1
ATOM 3715 N N . HIS B 1 191 ? -25.696 16.829 2.523 1 94.3 191 HIS B N 1
ATOM 3716 C CA . HIS B 1 191 ? -25.704 18.056 1.733 1 94.3 191 HIS B CA 1
ATOM 3717 C C . HIS B 1 191 ? -24.368 18.267 1.029 1 94.3 191 HIS B C 1
ATOM 3719 O O . HIS B 1 191 ? -24.172 19.277 0.351 1 94.3 191 HIS B O 1
ATOM 3725 N N . LEU B 1 192 ? -23.443 17.332 1.148 1 95.42 192 LEU B N 1
ATOM 3726 C CA . LEU B 1 192 ? -22.179 17.413 0.424 1 95.42 192 LEU B CA 1
ATOM 3727 C C . LEU B 1 192 ? -22.357 16.989 -1.03 1 95.42 192 LEU B C 1
ATOM 3729 O O . LEU B 1 192 ? -22.554 15.805 -1.316 1 95.42 192 LEU B O 1
ATOM 3733 N N . VAL B 1 193 ? -22.208 17.855 -1.984 1 93.21 193 VAL B N 1
ATOM 3734 C CA . VAL B 1 193 ? -22.704 17.661 -3.343 1 93.21 193 VAL B CA 1
ATOM 3735 C C . VAL B 1 193 ? -21.604 17.055 -4.212 1 93.21 193 VAL B C 1
ATOM 3737 O O . VAL B 1 193 ? -21.848 16.682 -5.362 1 93.21 193 VAL B O 1
ATOM 3740 N N . ARG B 1 194 ? -20.392 16.916 -3.69 1 97.22 194 ARG B N 1
ATOM 3741 C CA . ARG B 1 194 ? -19.319 16.354 -4.504 1 97.22 194 ARG B CA 1
ATOM 3742 C C . ARG B 1 194 ? -18.721 15.117 -3.842 1 97.22 194 ARG B C 1
ATOM 3744 O O . ARG B 1 194 ? -17.748 14.548 -4.342 1 97.22 194 ARG B O 1
ATOM 3751 N N . LEU B 1 195 ? -19.29 14.674 -2.769 1 97.71 195 LEU B N 1
ATOM 3752 C CA . LEU B 1 195 ? -18.739 13.567 -1.996 1 97.71 195 LEU B CA 1
ATOM 3753 C C . LEU B 1 195 ? -18.788 12.268 -2.794 1 97.71 195 LEU B C 1
ATOM 3755 O O . LEU B 1 195 ? -19.855 11.861 -3.26 1 97.71 195 LEU B O 1
ATOM 3759 N N . ARG B 1 196 ? -17.693 11.624 -3.007 1 98.11 196 ARG B N 1
ATOM 3760 C CA . ARG B 1 196 ? -17.589 10.4 -3.794 1 98.11 196 ARG B CA 1
ATOM 3761 C C . ARG B 1 196 ? -17.186 9.218 -2.919 1 98.11 196 ARG B C 1
ATOM 3763 O O . ARG B 1 196 ? -17.58 8.081 -3.183 1 98.11 196 ARG B O 1
ATOM 3770 N N . ILE B 1 197 ? -16.379 9.466 -1.927 1 98.45 197 ILE B N 1
ATOM 3771 C CA . ILE B 1 197 ? -15.905 8.425 -1.022 1 98.45 197 ILE B CA 1
ATOM 3772 C C . ILE B 1 197 ? -16.229 8.809 0.42 1 98.45 197 ILE B C 1
ATOM 3774 O O . ILE B 1 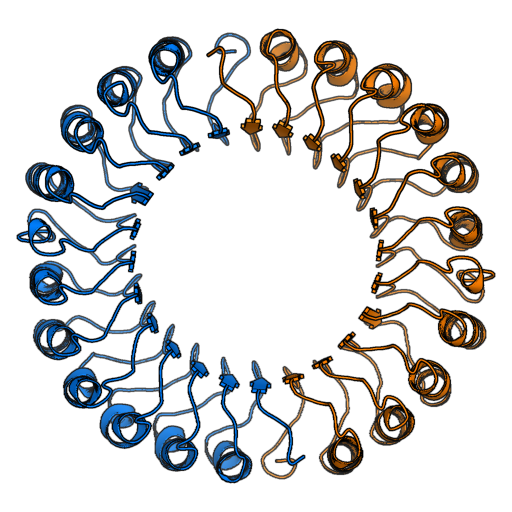197 ? -15.864 9.895 0.877 1 98.45 197 ILE B O 1
ATOM 3778 N N . LEU B 1 198 ? -16.902 7.964 1.117 1 97.22 198 LEU B N 1
ATOM 3779 C CA . LEU B 1 198 ? -17.272 8.176 2.512 1 97.22 198 LEU B CA 1
ATOM 3780 C C . LEU B 1 198 ? -16.921 6.958 3.359 1 97.22 198 LEU B C 1
ATOM 3782 O O . LEU B 1 198 ? -17.324 5.837 3.04 1 97.22 198 LEU B O 1
ATOM 3786 N N . SER B 1 199 ? -16.108 7.142 4.327 1 96.26 199 SER B N 1
ATOM 3787 C CA . SER B 1 199 ? -15.752 6.091 5.275 1 96.26 199 SER B CA 1
ATOM 3788 C C . SER B 1 199 ? -16.273 6.407 6.673 1 96.26 199 SER B C 1
ATOM 3790 O O . SER B 1 199 ? -15.905 7.425 7.262 1 96.26 199 SER B O 1
ATOM 3792 N N . ILE B 1 200 ? -17.115 5.603 7.106 1 92.09 200 ILE B N 1
ATOM 3793 C CA . ILE B 1 200 ? -17.733 5.744 8.42 1 92.09 200 ILE B CA 1
ATOM 3794 C C . ILE B 1 200 ? -17.613 4.431 9.19 1 92.09 200 ILE B C 1
ATOM 3796 O O . ILE B 1 200 ? -18.409 3.511 8.989 1 92.09 200 ILE B O 1
ATOM 3800 N N . PHE B 1 201 ? -16.546 4.352 9.919 1 86.75 201 PHE B N 1
ATOM 3801 C CA . PHE B 1 201 ? -16.365 3.124 10.684 1 86.75 201 PHE B CA 1
ATOM 3802 C C . PHE B 1 201 ? -16.49 3.393 12.179 1 86.75 201 PHE B C 1
ATOM 3804 O O . PHE B 1 201 ? -15.913 4.354 12.692 1 86.75 201 PHE B O 1
ATOM 3811 N N . GLY B 1 202 ? -17.304 2.509 12.778 1 82.44 202 GLY B N 1
ATOM 3812 C CA . GLY B 1 202 ? -17.398 2.594 14.227 1 82.44 202 GLY B CA 1
ATOM 3813 C C . GLY B 1 202 ? -17.992 3.904 14.71 1 82.44 202 GLY B C 1
ATOM 3814 O O . GLY B 1 202 ? -17.478 4.515 15.649 1 82.44 202 GLY B O 1
ATOM 3815 N N . CYS B 1 203 ? -18.921 4.456 14.055 1 79.63 203 CYS B N 1
ATOM 3816 C CA . CYS B 1 203 ? -19.506 5.742 14.417 1 79.63 203 CYS B CA 1
ATOM 3817 C C . CYS B 1 203 ? -20.901 5.562 15.003 1 79.63 203 CYS B C 1
ATOM 3819 O O . CYS B 1 203 ? -21.628 6.538 15.198 1 79.63 203 CYS B O 1
ATOM 3821 N N . GLY B 1 204 ? -21.276 4.383 15.352 1 73.37 204 GLY B N 1
ATOM 3822 C CA . GLY B 1 204 ? -22.579 4.152 15.956 1 73.37 204 GLY B CA 1
ATOM 3823 C C . GLY B 1 204 ? -23.732 4.399 15.002 1 73.37 204 GLY B C 1
ATOM 3824 O O . GLY B 1 204 ? -24.794 4.871 15.412 1 73.37 204 GLY B O 1
ATOM 3825 N N . LEU B 1 205 ? -23.519 4.117 13.808 1 76.12 205 LEU B N 1
ATOM 3826 C CA . LEU B 1 205 ? -24.575 4.305 12.819 1 76.12 205 LEU B CA 1
ATOM 3827 C C . LEU B 1 205 ? -25.805 3.477 13.174 1 76.12 205 LEU B C 1
ATOM 3829 O O . LEU B 1 205 ? -25.688 2.3 13.524 1 76.12 205 LEU B O 1
ATOM 3833 N N . GLU B 1 206 ? -26.897 4.189 13.43 1 70.89 206 GLU B N 1
ATOM 3834 C CA . GLU B 1 206 ? -28.174 3.515 13.646 1 70.89 206 GLU B CA 1
ATOM 3835 C C . GLU B 1 206 ? -29.039 3.555 12.389 1 70.89 206 GLU B C 1
ATOM 3837 O O . GLU B 1 206 ? -28.672 4.188 11.397 1 70.89 206 GLU B O 1
ATOM 3842 N N . LYS B 1 207 ? -30.094 2.819 12.37 1 69.19 207 LYS B N 1
ATOM 3843 C CA . LYS B 1 207 ? -31.002 2.645 11.24 1 69.19 207 LYS B CA 1
ATOM 3844 C C . LYS B 1 207 ? -31.374 3.989 10.621 1 69.19 207 LYS B C 1
ATOM 3846 O O . LYS B 1 207 ? -31.289 4.163 9.403 1 69.19 207 LYS B O 1
ATOM 3851 N N . ASN B 1 208 ? -31.695 4.959 11.412 1 76.37 208 ASN B N 1
ATOM 3852 C CA . ASN B 1 208 ? -32.197 6.222 10.883 1 76.37 208 ASN B CA 1
ATOM 3853 C C . ASN B 1 208 ? -31.08 7.047 10.248 1 76.37 208 ASN B C 1
ATOM 3855 O O . ASN B 1 208 ? -31.323 7.812 9.313 1 76.37 208 ASN B O 1
ATOM 3859 N N . SER B 1 209 ? -29.824 6.823 10.569 1 82.14 209 SER B N 1
ATOM 3860 C CA . SER B 1 209 ? -28.69 7.576 10.045 1 82.14 209 SER B CA 1
ATOM 3861 C C . SER B 1 209 ? -28.326 7.118 8.636 1 82.14 209 SER B C 1
ATOM 3863 O O . SER B 1 209 ? -27.928 7.929 7.798 1 82.14 209 SER B O 1
ATOM 3865 N N . THR B 1 210 ? -28.597 5.845 8.324 1 86.17 210 THR B N 1
ATOM 3866 C CA . THR B 1 210 ? -28.263 5.287 7.019 1 86.17 210 THR B CA 1
ATOM 3867 C C . THR B 1 210 ? -29.126 5.913 5.926 1 86.17 210 THR B C 1
ATOM 3869 O O . THR B 1 210 ? -28.709 5.993 4.769 1 86.17 210 THR B O 1
ATOM 3872 N N . ASN B 1 211 ? -30.302 6.458 6.29 1 88.37 211 ASN B N 1
ATOM 3873 C CA . ASN B 1 211 ? -31.175 7.12 5.326 1 88.37 211 ASN B CA 1
ATOM 3874 C C . ASN B 1 211 ? -30.525 8.375 4.751 1 88.37 211 ASN B C 1
ATOM 3876 O O . ASN B 1 211 ? -30.654 8.655 3.558 1 88.37 211 ASN B O 1
ATOM 3880 N N . PHE B 1 212 ? -29.902 9.059 5.585 1 90.88 212 PHE B N 1
ATOM 3881 C CA . PHE B 1 212 ? -29.234 10.27 5.122 1 90.88 212 PHE B CA 1
ATOM 3882 C C . PHE B 1 212 ? -28.095 9.929 4.168 1 90.88 212 PHE B C 1
ATOM 3884 O O . PHE B 1 212 ? -27.898 10.611 3.16 1 90.88 212 PHE B O 1
ATOM 3891 N N . ILE B 1 213 ? -27.371 8.846 4.485 1 90.91 213 ILE B N 1
ATOM 3892 C CA . ILE B 1 213 ? -26.269 8.419 3.63 1 90.91 213 ILE B CA 1
ATOM 3893 C C . ILE B 1 213 ? -26.807 8.008 2.261 1 90.91 213 ILE B C 1
ATOM 3895 O O . ILE B 1 213 ? -26.217 8.34 1.23 1 90.91 213 ILE B O 1
ATOM 3899 N N . GLY B 1 214 ? -27.953 7.304 2.312 1 90.26 214 GLY B N 1
ATOM 3900 C CA . GLY B 1 214 ? -28.588 6.848 1.086 1 90.26 214 GLY B CA 1
ATOM 3901 C C . GLY B 1 214 ? -28.983 7.983 0.161 1 90.26 214 GLY B C 1
ATOM 3902 O O . GLY B 1 214 ? -29.248 7.763 -1.023 1 90.26 214 GLY B O 1
ATOM 3903 N N . ASN B 1 215 ? -28.968 9.234 0.677 1 91.48 215 ASN B N 1
ATOM 3904 C CA . ASN B 1 215 ? -29.382 10.397 -0.101 1 91.48 215 ASN B CA 1
ATOM 3905 C C . ASN B 1 215 ? -28.193 11.065 -0.785 1 91.48 215 ASN B C 1
ATOM 3907 O O . ASN B 1 215 ? -28.368 11.993 -1.577 1 91.48 215 ASN B O 1
ATOM 3911 N N . ILE B 1 216 ? -27.012 10.602 -0.549 1 93.8 216 ILE B N 1
ATOM 3912 C CA . ILE B 1 216 ? -25.832 11.167 -1.194 1 93.8 216 ILE B CA 1
ATOM 3913 C C . ILE B 1 216 ? -25.619 10.501 -2.552 1 93.8 216 ILE B C 1
ATOM 3915 O O . ILE B 1 216 ? -24.792 9.596 -2.684 1 93.8 216 ILE B O 1
ATOM 3919 N N . LYS B 1 217 ? -26.239 10.949 -3.529 1 90.99 217 LYS B N 1
ATOM 3920 C CA . LYS B 1 217 ? -26.363 10.274 -4.817 1 90.99 217 LYS B CA 1
ATOM 3921 C C . LYS B 1 217 ? -25.045 10.309 -5.586 1 90.99 217 LYS B C 1
ATOM 3923 O O . LYS B 1 217 ? -24.869 9.576 -6.561 1 90.99 217 LYS B O 1
ATOM 3928 N N . THR B 1 218 ? -24.092 11.112 -5.13 1 94.78 218 THR B N 1
ATOM 3929 C CA . THR B 1 218 ? -22.815 11.233 -5.825 1 94.78 218 THR B CA 1
ATOM 3930 C C . THR B 1 218 ? -21.835 10.167 -5.344 1 94.78 218 THR B C 1
ATOM 3932 O O . THR B 1 218 ? -20.763 9.993 -5.928 1 94.78 218 THR B O 1
ATOM 3935 N N . LEU B 1 219 ? -22.15 9.383 -4.302 1 95.9 219 LEU B N 1
ATOM 3936 C CA . LEU B 1 219 ? -21.233 8.423 -3.697 1 95.9 219 LEU B CA 1
ATOM 3937 C C . LEU B 1 219 ? -20.88 7.313 -4.68 1 95.9 219 LEU B C 1
ATOM 3939 O O . LEU B 1 219 ? -21.763 6.754 -5.335 1 95.9 219 LEU B O 1
ATOM 3943 N N . ARG B 1 220 ? -19.677 7.08 -4.767 1 97.14 220 ARG B N 1
ATOM 3944 C CA . ARG B 1 220 ? -19.182 5.995 -5.609 1 97.14 220 ARG B CA 1
ATOM 3945 C C . ARG B 1 220 ? -18.56 4.887 -4.765 1 97.14 220 ARG B C 1
ATOM 3947 O O . ARG B 1 220 ? -18.583 3.717 -5.153 1 97.14 220 ARG B O 1
ATOM 3954 N N . ASN B 1 221 ? -17.97 5.235 -3.689 1 97.69 221 ASN B N 1
ATOM 3955 C CA . ASN B 1 221 ? -17.332 4.314 -2.754 1 97.69 221 ASN B CA 1
ATOM 3956 C C . ASN B 1 221 ? -17.804 4.552 -1.323 1 97.69 221 ASN B C 1
ATOM 3958 O O . ASN B 1 221 ? -17.586 5.628 -0.763 1 97.69 221 ASN B O 1
ATOM 3962 N N . LEU B 1 222 ? -18.446 3.598 -0.743 1 95.47 222 LEU B N 1
ATOM 3963 C CA . LEU B 1 222 ? -18.973 3.69 0.614 1 95.47 222 LEU B CA 1
ATOM 3964 C C . LEU B 1 222 ? -18.402 2.583 1.495 1 95.47 222 LEU B C 1
ATOM 3966 O O . LEU B 1 222 ? -18.588 1.398 1.209 1 95.47 222 LEU B O 1
ATOM 3970 N N . GLU B 1 223 ? -17.737 3.041 2.537 1 94.1 223 GLU B N 1
ATOM 3971 C CA . GLU B 1 223 ? -17.16 2.112 3.503 1 94.1 223 GLU B CA 1
ATOM 3972 C C . GLU B 1 223 ? -17.825 2.253 4.87 1 94.1 223 GLU B C 1
ATOM 3974 O O . GLU B 1 223 ? -17.73 3.305 5.506 1 94.1 223 GLU B O 1
ATOM 3979 N N . MET B 1 224 ? -18.454 1.229 5.309 1 88.61 224 MET B N 1
ATOM 3980 C CA . MET B 1 224 ? -19.191 1.283 6.569 1 88.61 224 MET B CA 1
ATOM 3981 C C . MET B 1 224 ? -18.833 0.098 7.459 1 88.61 224 MET B C 1
ATOM 3983 O O . MET B 1 224 ? -19.686 -0.422 8.18 1 88.61 224 MET B O 1
ATOM 3987 N N . PHE B 1 225 ? -17.596 -0.243 7.478 1 81.31 225 PHE B N 1
ATOM 3988 C CA . PHE B 1 225 ? -17.226 -1.455 8.199 1 81.31 225 PHE B CA 1
ATOM 3989 C C . PHE B 1 225 ? -17.331 -1.242 9.705 1 81.31 225 PHE B C 1
ATOM 3991 O O . PHE B 1 225 ? -17.292 -0.105 10.18 1 81.31 225 PHE B O 1
ATOM 3998 N N . SER B 1 226 ? -17.577 -2.322 10.47 1 77.71 226 SER B N 1
ATOM 3999 C CA . SER B 1 226 ? -17.633 -2.355 11.928 1 77.71 226 SER B CA 1
ATOM 4000 C C . SER B 1 226 ? -18.736 -1.445 12.459 1 77.71 226 SER B C 1
ATOM 4002 O O . SER B 1 226 ? -18.511 -0.662 13.384 1 77.71 226 SER B O 1
ATOM 4004 N N . ASN B 1 227 ? -19.754 -1.348 11.756 1 77.16 227 ASN B N 1
ATOM 4005 C CA . ASN B 1 227 ? -20.944 -0.639 12.213 1 77.16 227 ASN B CA 1
ATOM 4006 C C . ASN B 1 227 ? -22.108 -1.595 12.457 1 77.16 227 ASN B C 1
ATOM 4008 O O . ASN B 1 227 ? -22.051 -2.762 12.064 1 77.16 227 ASN B O 1
ATOM 4012 N N . ASN B 1 228 ? -23.065 -1.015 13.262 1 76.5 228 ASN B N 1
ATOM 4013 C CA . ASN B 1 228 ? -24.261 -1.803 13.542 1 76.5 228 ASN B CA 1
ATOM 4014 C C . ASN B 1 228 ? -25.299 -1.659 12.433 1 76.5 228 ASN B C 1
ATOM 4016 O O . ASN B 1 228 ? -26.404 -1.169 12.671 1 76.5 228 ASN B O 1
ATOM 4020 N N . ILE B 1 229 ? -24.849 -2.047 11.298 1 77.8 229 ILE B N 1
ATOM 4021 C CA . ILE B 1 229 ? -25.761 -1.976 10.162 1 77.8 229 ILE B CA 1
ATOM 4022 C C . ILE B 1 229 ? -26.47 -3.317 9.985 1 77.8 229 ILE B C 1
ATOM 4024 O O . ILE B 1 229 ? -25.821 -4.36 9.875 1 77.8 229 ILE B O 1
ATOM 4028 N N . TYR B 1 230 ? -27.752 -3.235 10.112 1 78.53 230 TYR B N 1
ATOM 4029 C CA . TYR B 1 230 ? -28.604 -4.399 9.897 1 78.53 230 TYR B CA 1
ATOM 4030 C C . TYR B 1 230 ? -29.224 -4.372 8.505 1 78.53 230 TYR B C 1
ATOM 4032 O O . TYR B 1 230 ? -28.939 -3.473 7.71 1 78.53 230 TYR B O 1
ATOM 4040 N N . ASP B 1 231 ? -30.052 -5.335 8.273 1 77.19 231 ASP B N 1
ATOM 4041 C CA . ASP B 1 231 ? -30.656 -5.507 6.955 1 77.19 231 ASP B CA 1
ATOM 4042 C C . ASP B 1 231 ? -31.473 -4.279 6.561 1 77.19 231 ASP B C 1
ATOM 4044 O O . ASP B 1 231 ? -31.469 -3.871 5.398 1 77.19 231 ASP B O 1
ATOM 4048 N N . ALA B 1 232 ? -32.122 -3.614 7.523 1 77.89 232 ALA B N 1
ATOM 4049 C CA . ALA B 1 232 ? -32.92 -2.42 7.256 1 77.89 232 ALA B CA 1
ATOM 4050 C C . ALA B 1 232 ? -32.037 -1.262 6.8 1 77.89 232 ALA B C 1
ATOM 4052 O O . ALA B 1 232 ? -32.444 -0.457 5.958 1 77.89 232 ALA B O 1
ATOM 4053 N N . GLY B 1 233 ? -30.86 -1.182 7.338 1 79.96 233 GLY B N 1
ATOM 4054 C CA . GLY B 1 233 ? -29.915 -0.155 6.929 1 79.96 233 GLY B CA 1
ATOM 4055 C C . GLY B 1 233 ? -29.455 -0.306 5.492 1 79.96 233 GLY B C 1
ATOM 4056 O O . GLY B 1 233 ? -29.304 0.686 4.775 1 79.96 233 GLY B O 1
ATOM 4057 N N . LEU B 1 234 ? -29.302 -1.528 5.095 1 81.9 234 LEU B N 1
ATOM 4058 C CA . LEU B 1 234 ? -28.899 -1.791 3.718 1 81.9 234 LEU B CA 1
ATOM 4059 C C . LEU B 1 234 ? -29.987 -1.357 2.741 1 81.9 234 LEU B C 1
ATOM 4061 O O . LEU B 1 234 ? -29.688 -0.865 1.651 1 81.9 234 LEU B O 1
ATOM 4065 N N . ALA B 1 235 ? -31.23 -1.549 3.124 1 83.61 235 ALA B N 1
ATOM 4066 C CA . ALA B 1 235 ? -32.349 -1.136 2.281 1 83.61 235 ALA B CA 1
ATOM 4067 C C . ALA B 1 235 ? -32.306 0.365 2.009 1 83.61 235 ALA B C 1
ATOM 4069 O O . ALA B 1 235 ? -32.632 0.813 0.908 1 83.61 235 ALA B O 1
ATOM 4070 N N . SER B 1 236 ? -31.862 1.096 3.023 1 85.46 236 SER B N 1
ATOM 4071 C CA . SER B 1 236 ? -31.826 2.55 2.914 1 85.46 236 SER B CA 1
ATOM 4072 C C . SER B 1 236 ? -30.743 3.005 1.941 1 85.46 236 SER B C 1
ATOM 4074 O O . SER B 1 236 ? -30.757 4.147 1.477 1 85.46 236 SER B O 1
ATOM 4076 N N . LEU B 1 237 ? -29.788 2.155 1.599 1 86.74 237 LEU B N 1
ATOM 4077 C CA . LEU B 1 237 ? -28.685 2.495 0.708 1 86.74 237 LEU B CA 1
ATOM 4078 C C . LEU B 1 237 ? -29.091 2.317 -0.752 1 86.74 237 LEU B C 1
ATOM 4080 O O . LEU B 1 237 ? -28.322 2.644 -1.659 1 86.74 237 LEU B O 1
ATOM 4084 N N . SER B 1 238 ? -30.327 1.827 -0.981 1 82.86 238 SER B N 1
ATOM 4085 C CA . SER B 1 238 ? -30.804 1.528 -2.327 1 82.86 238 SER B CA 1
ATOM 4086 C C . SER B 1 238 ? -30.844 2.784 -3.191 1 82.86 238 SER B C 1
ATOM 4088 O O . SER B 1 238 ? -30.853 2.698 -4.421 1 82.86 238 SER B O 1
ATOM 4090 N N . GLY B 1 239 ? -30.864 3.972 -2.546 1 83.79 239 GLY B N 1
ATOM 4091 C CA . GLY B 1 239 ? -30.894 5.228 -3.278 1 83.79 239 GLY B CA 1
ATOM 4092 C C . GLY B 1 239 ? -29.548 5.607 -3.867 1 83.79 239 GLY B C 1
ATOM 4093 O O . GLY B 1 239 ? -29.457 6.534 -4.674 1 83.79 239 GLY B O 1
ATOM 4094 N N . LEU B 1 240 ? -28.533 4.865 -3.558 1 90.41 240 LEU B N 1
ATOM 4095 C CA . LEU B 1 240 ? -27.196 5.163 -4.06 1 90.41 240 LEU B CA 1
ATOM 4096 C C . LEU B 1 240 ? -27 4.589 -5.459 1 90.41 240 LEU B C 1
ATOM 4098 O O . LEU B 1 240 ? -26.225 3.649 -5.645 1 90.41 240 LEU B O 1
ATOM 4102 N N . VAL B 1 241 ? -27.538 5.183 -6.432 1 85.6 241 VAL B N 1
ATOM 4103 C CA . VAL B 1 241 ? -27.677 4.654 -7.785 1 85.6 241 VAL B CA 1
ATOM 4104 C C . VAL B 1 241 ? -26.324 4.684 -8.493 1 85.6 241 VAL B C 1
ATOM 4106 O O . VAL B 1 241 ? -26.113 3.966 -9.473 1 85.6 241 VAL B O 1
ATOM 4109 N N . ASN B 1 242 ? -25.378 5.482 -7.983 1 91.42 242 ASN B N 1
ATOM 4110 C CA . ASN B 1 242 ? -24.078 5.595 -8.634 1 91.42 242 ASN B CA 1
ATOM 4111 C C . ASN B 1 242 ? -23.001 4.826 -7.873 1 91.42 242 ASN B C 1
ATOM 4113 O O . ASN B 1 242 ? -21.826 4.868 -8.24 1 91.42 242 ASN B O 1
ATOM 4117 N N . LEU B 1 243 ? -23.354 4.098 -6.858 1 93.78 243 LEU B N 1
ATOM 4118 C CA . LEU B 1 243 ? -22.386 3.414 -6.008 1 93.78 243 LEU B CA 1
ATOM 4119 C C . LEU B 1 243 ? -21.698 2.285 -6.768 1 93.78 243 LEU B C 1
ATOM 4121 O O . LEU B 1 243 ? -22.364 1.431 -7.357 1 93.78 243 LEU B O 1
ATOM 4125 N N . GLN B 1 244 ? -20.459 2.294 -6.771 1 95.49 244 GLN B N 1
ATOM 4126 C CA . GLN B 1 244 ? -19.675 1.3 -7.497 1 95.49 244 GLN B CA 1
ATOM 4127 C C . GLN B 1 244 ? -18.989 0.332 -6.537 1 95.49 244 GLN B C 1
ATOM 4129 O O . GLN B 1 244 ? -18.81 -0.845 -6.856 1 95.49 244 GLN B O 1
ATOM 4134 N N . ILE B 1 245 ? -18.585 0.816 -5.366 1 95.87 245 ILE B N 1
ATOM 4135 C CA . ILE B 1 245 ? -17.875 0.02 -4.371 1 95.87 245 ILE B CA 1
ATOM 4136 C C . ILE B 1 245 ? -18.588 0.121 -3.025 1 95.87 245 ILE B C 1
ATOM 4138 O O . ILE B 1 245 ? -18.854 1.223 -2.538 1 95.87 245 ILE B O 1
ATOM 4142 N N . LEU B 1 246 ? -18.905 -0.965 -2.454 1 92.8 246 LEU B N 1
ATOM 4143 C CA . LEU B 1 246 ? -19.527 -1.047 -1.137 1 92.8 246 LEU B CA 1
ATOM 4144 C C . LEU B 1 246 ? -18.774 -2.022 -0.239 1 92.8 246 LEU B C 1
ATOM 4146 O O . LEU B 1 246 ? -18.673 -3.21 -0.554 1 92.8 246 LEU B O 1
ATOM 4150 N N . LYS B 1 247 ? -18.227 -1.488 0.858 1 92.07 247 LYS B N 1
ATOM 4151 C CA . LYS B 1 247 ? -17.499 -2.311 1.82 1 92.07 247 LYS B CA 1
ATOM 4152 C C . LYS B 1 247 ? -18.254 -2.409 3.143 1 92.07 247 LYS B C 1
ATOM 4154 O O . LYS B 1 247 ? -18.443 -1.404 3.832 1 92.07 247 LYS B O 1
ATOM 4159 N N . LEU B 1 248 ? -18.6 -3.563 3.428 1 88.85 248 LEU B N 1
ATOM 4160 C CA . LEU B 1 248 ? -19.414 -3.825 4.609 1 88.85 248 LEU B CA 1
ATOM 4161 C C . LEU B 1 248 ? -18.746 -4.857 5.512 1 88.85 248 LEU B C 1
ATOM 4163 O O . LEU B 1 248 ? -19.418 -5.729 6.068 1 88.85 248 LEU B O 1
ATOM 4167 N N . ASP B 1 249 ? -17.477 -4.671 5.667 1 87.52 249 ASP B N 1
ATOM 4168 C CA . ASP B 1 249 ? -16.745 -5.624 6.496 1 87.52 249 ASP B CA 1
ATOM 4169 C C . ASP B 1 249 ? -17.207 -5.554 7.95 1 87.52 249 ASP B C 1
ATOM 4171 O O . ASP B 1 249 ? -17.445 -4.467 8.48 1 87.52 249 ASP B O 1
ATOM 4175 N N . SER B 1 250 ? -17.324 -6.727 8.588 1 83.42 250 SER B N 1
ATOM 4176 C CA . SER B 1 250 ? -17.624 -6.825 10.012 1 83.42 250 SER B CA 1
ATOM 4177 C C . SER B 1 250 ? -18.922 -6.102 10.355 1 83.42 250 SER B C 1
ATOM 4179 O O . SER B 1 250 ? -18.955 -5.273 11.267 1 83.42 250 SER B O 1
ATOM 4181 N N . THR B 1 251 ? -19.888 -6.331 9.59 1 78.68 251 THR B N 1
ATOM 4182 C CA . THR B 1 251 ? -21.224 -5.822 9.881 1 78.68 251 THR B CA 1
ATOM 4183 C C . THR B 1 251 ? -22.164 -6.96 10.267 1 78.68 251 THR B C 1
ATOM 4185 O O . THR B 1 251 ? -21.727 -8.097 10.455 1 78.68 251 THR B O 1
ATOM 4188 N N . ARG B 1 252 ? -23.556 -6.607 10.551 1 77.05 252 ARG B N 1
ATOM 4189 C CA . ARG B 1 252 ? -24.544 -7.585 10.995 1 77.05 252 ARG B CA 1
ATOM 4190 C C . ARG B 1 252 ? -25.5 -7.95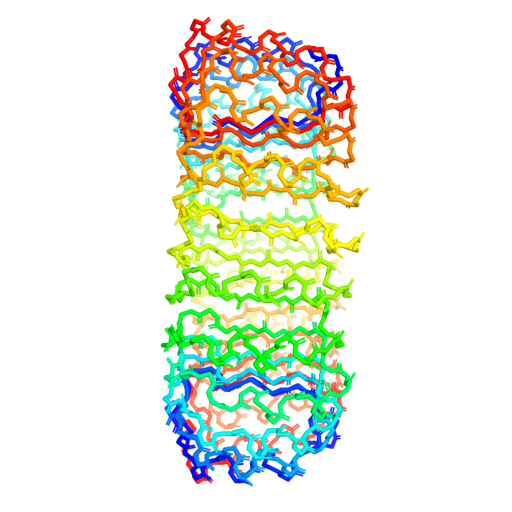 9.864 1 77.05 252 ARG B C 1
ATOM 4192 O O . ARG B 1 252 ? -26.639 -8.352 10.113 1 77.05 252 ARG B O 1
ATOM 4199 N N . ILE B 1 253 ? -24.945 -7.846 8.755 1 76.83 253 ILE B N 1
ATOM 4200 C CA . ILE B 1 253 ? -25.802 -8.083 7.598 1 76.83 253 ILE B CA 1
ATOM 4201 C C . ILE B 1 253 ? -26.001 -9.584 7.403 1 76.83 253 ILE B C 1
ATOM 4203 O O . ILE B 1 253 ? -25.084 -10.374 7.639 1 76.83 253 ILE B O 1
ATOM 4207 N N . THR B 1 254 ? -27.293 -9.884 7.111 1 72.4 254 THR B N 1
ATOM 4208 C CA . THR B 1 254 ? -27.661 -11.268 6.833 1 72.4 254 THR B CA 1
ATOM 4209 C C . THR B 1 254 ? -28.021 -11.447 5.361 1 72.4 254 THR B C 1
ATOM 4211 O O . THR B 1 254 ? -27.91 -10.507 4.571 1 72.4 254 THR B O 1
ATOM 4214 N N . ASP B 1 255 ? -28.417 -12.614 5 1 66.09 255 ASP B N 1
ATOM 4215 C CA . ASP B 1 255 ? -28.835 -12.954 3.644 1 66.09 255 ASP B CA 1
ATOM 4216 C C . ASP B 1 255 ? -29.995 -12.071 3.189 1 66.09 255 ASP B C 1
ATOM 4218 O O . ASP B 1 255 ? -30.051 -11.658 2.029 1 66.09 255 ASP B O 1
ATOM 4222 N N . THR B 1 256 ? -30.921 -11.804 4.073 1 69.3 256 THR B N 1
ATOM 4223 C CA . THR B 1 256 ? -32.089 -10.991 3.751 1 69.3 256 THR B CA 1
ATOM 4224 C C . THR B 1 256 ? -31.67 -9.586 3.329 1 69.3 256 THR B C 1
ATOM 4226 O O . THR B 1 256 ? -32.266 -9.001 2.422 1 69.3 256 THR B O 1
ATOM 4229 N N . GLY B 1 257 ? -30.565 -9.136 3.924 1 72.16 257 GLY B N 1
ATOM 4230 C CA . GLY B 1 257 ? -30.096 -7.791 3.63 1 72.16 257 GLY B CA 1
ATOM 4231 C C . GLY B 1 257 ? -29.421 -7.678 2.276 1 72.16 257 GLY B C 1
ATOM 4232 O O . GLY B 1 257 ? -29.56 -6.663 1.59 1 72.16 257 GLY B O 1
ATOM 4233 N N . ILE B 1 258 ? -28.844 -8.743 1.854 1 72.12 258 ILE B N 1
ATOM 4234 C CA . ILE B 1 258 ? -28.047 -8.733 0.632 1 72.12 258 ILE B CA 1
ATOM 4235 C C . ILE B 1 258 ? -28.965 -8.593 -0.58 1 72.12 258 ILE B C 1
ATOM 4237 O O . ILE B 1 258 ? -28.56 -8.059 -1.615 1 72.12 258 ILE B O 1
ATOM 4241 N N . GLN B 1 259 ? -30.192 -9.032 -0.425 1 72.7 259 GLN B N 1
ATOM 4242 C CA . GLN B 1 259 ? -31.148 -8.937 -1.524 1 72.7 259 GLN B CA 1
ATOM 4243 C C . GLN B 1 259 ? -31.385 -7.483 -1.922 1 72.7 259 GLN B C 1
ATOM 4245 O O . GLN B 1 259 ? -31.68 -7.193 -3.084 1 72.7 259 GLN B O 1
ATOM 4250 N N . HIS B 1 260 ? -31.215 -6.609 -0.932 1 76.86 260 HIS B N 1
ATOM 4251 C CA . HIS B 1 260 ? -31.437 -5.192 -1.199 1 76.86 260 HIS B CA 1
ATOM 4252 C C . HIS B 1 260 ? -30.353 -4.627 -2.11 1 76.86 260 HIS B C 1
ATOM 4254 O O . HIS B 1 260 ? -30.564 -3.613 -2.779 1 76.86 260 HIS B O 1
ATOM 4260 N N . LEU B 1 261 ? -29.227 -5.352 -2.173 1 77.99 261 LEU B N 1
ATOM 4261 C CA . LEU B 1 261 ? -28.104 -4.887 -2.98 1 77.99 261 LEU B CA 1
ATOM 4262 C C . LEU B 1 261 ? -28.377 -5.1 -4.465 1 77.99 261 LEU B C 1
ATOM 4264 O O . LEU B 1 261 ? -27.736 -4.477 -5.314 1 77.99 261 LEU B O 1
ATOM 4268 N N . SER B 1 262 ? -29.36 -6.004 -4.734 1 75 262 SER B N 1
ATOM 4269 C CA . SER B 1 262 ? -29.694 -6.328 -6.118 1 75 262 SER B CA 1
ATOM 4270 C C . SER B 1 262 ? -30.208 -5.102 -6.864 1 75 262 SER B C 1
ATOM 4272 O O . SER B 1 262 ? -30.184 -5.063 -8.096 1 75 262 SER B O 1
ATOM 4274 N N . GLN B 1 263 ? -30.596 -4.015 -6.118 1 76.83 263 GLN B N 1
ATOM 4275 C CA . GLN B 1 263 ? -31.134 -2.803 -6.727 1 76.83 263 GLN B CA 1
ATOM 4276 C C . GLN B 1 263 ? -30.017 -1.838 -7.112 1 76.83 263 GLN B C 1
ATOM 4278 O O . GLN B 1 263 ? -30.253 -0.857 -7.821 1 76.83 263 GLN B O 1
ATOM 4283 N N . MET B 1 264 ? -28.844 -2.1 -6.707 1 83.48 264 MET B N 1
ATOM 4284 C CA . MET B 1 264 ? -27.718 -1.215 -6.992 1 83.48 264 MET B CA 1
ATOM 4285 C C . MET B 1 264 ? -27.079 -1.564 -8.332 1 83.48 264 MET B C 1
ATOM 4287 O O . MET B 1 264 ? -26.097 -2.307 -8.381 1 83.48 264 MET B O 1
ATOM 4291 N N . LYS B 1 265 ? -27.552 -0.931 -9.347 1 83.46 265 LYS B N 1
ATOM 4292 C CA . LYS B 1 265 ? -27.296 -1.34 -10.725 1 83.46 265 LYS B CA 1
ATOM 4293 C C . LYS B 1 265 ? -25.863 -1.016 -11.137 1 83.46 265 LYS B C 1
ATOM 4295 O O . LYS B 1 265 ? -25.353 -1.567 -12.115 1 83.46 265 LYS B O 1
ATOM 4300 N N . GLU B 1 266 ? -25.215 -0.075 -10.388 1 90.04 266 GLU B N 1
ATOM 4301 C CA . GLU B 1 266 ? -23.861 0.299 -10.785 1 90.04 266 GLU B CA 1
ATOM 4302 C C . GLU B 1 266 ? -22.819 -0.379 -9.901 1 90.04 266 GLU B C 1
ATOM 4304 O O . GLU B 1 266 ? -21.618 -0.155 -10.065 1 90.04 266 GLU B O 1
ATOM 4309 N N . LEU B 1 267 ? -23.248 -1.232 -8.945 1 90.78 267 LEU B N 1
ATOM 4310 C CA . LEU B 1 267 ? -22.335 -1.856 -7.994 1 90.78 267 LEU B CA 1
ATOM 4311 C C . LEU B 1 267 ? -21.412 -2.846 -8.696 1 90.78 267 LEU B C 1
ATOM 4313 O O . LEU B 1 267 ? -21.878 -3.817 -9.297 1 90.78 267 LEU B O 1
ATOM 4317 N N . GLU B 1 268 ? -20.161 -2.597 -8.624 1 93.31 268 GLU B N 1
ATOM 4318 C CA . GLU B 1 268 ? -19.185 -3.43 -9.32 1 93.31 268 GLU B CA 1
ATOM 4319 C C . GLU B 1 268 ? -18.333 -4.223 -8.333 1 93.31 268 GLU B C 1
ATOM 4321 O O . GLU B 1 268 ? -17.878 -5.326 -8.644 1 93.31 268 GLU B O 1
ATOM 4326 N N . ILE B 1 269 ? -18.102 -3.656 -7.137 1 93.79 269 ILE B N 1
ATOM 4327 C CA . ILE B 1 269 ? -17.254 -4.292 -6.134 1 93.79 269 ILE B CA 1
ATOM 4328 C C . ILE B 1 269 ? -17.992 -4.353 -4.799 1 93.79 269 ILE B C 1
ATOM 4330 O O . ILE B 1 269 ? -18.44 -3.326 -4.282 1 93.79 269 ILE B O 1
ATOM 4334 N N . LEU B 1 270 ? -18.138 -5.474 -4.282 1 90.95 270 LEU B N 1
ATOM 4335 C CA . LEU B 1 270 ? -18.752 -5.714 -2.981 1 90.95 270 LEU B CA 1
ATOM 4336 C C . LEU B 1 270 ? -17.797 -6.465 -2.059 1 90.95 270 LEU B C 1
ATOM 4338 O O . LEU B 1 270 ? -17.281 -7.524 -2.423 1 90.95 270 LEU B O 1
ATOM 4342 N N . ARG B 1 271 ? -17.496 -5.887 -0.889 1 91.83 271 ARG B N 1
ATOM 4343 C CA . ARG B 1 271 ? -16.643 -6.525 0.108 1 91.83 271 ARG B CA 1
ATOM 4344 C C . ARG B 1 271 ? -17.428 -6.844 1.376 1 91.83 271 ARG B C 1
ATOM 4346 O O . ARG B 1 271 ? -18.047 -5.957 1.969 1 91.83 271 ARG B O 1
ATOM 4353 N N . LEU B 1 272 ? -17.45 -8.032 1.683 1 88.42 272 LEU B N 1
ATOM 4354 C CA . LEU B 1 272 ? -18.172 -8.519 2.854 1 88.42 272 LEU B CA 1
ATOM 4355 C C . LEU B 1 272 ? -17.256 -9.341 3.755 1 88.42 272 LEU B C 1
ATOM 4357 O O . LEU B 1 272 ? -17.66 -10.386 4.27 1 88.42 272 LEU B O 1
ATOM 4361 N N . ASN B 1 273 ? -16.088 -8.812 3.95 1 86.89 273 ASN B N 1
ATOM 4362 C CA . ASN B 1 273 ? -15.117 -9.56 4.741 1 86.89 273 ASN B CA 1
ATOM 4363 C C . ASN B 1 273 ? -15.517 -9.617 6.212 1 86.89 273 ASN B C 1
ATOM 4365 O O . ASN B 1 273 ? -16.043 -8.644 6.756 1 86.89 273 ASN B O 1
ATOM 4369 N N . SER B 1 274 ? -15.175 -10.71 6.861 1 82.67 274 SER B N 1
ATOM 4370 C CA . SER B 1 274 ? -15.325 -10.878 8.303 1 82.67 274 SER B CA 1
ATOM 4371 C C . SER B 1 274 ? -16.765 -10.634 8.741 1 82.67 274 SER B C 1
ATOM 4373 O O . SER B 1 274 ? -17.015 -9.858 9.665 1 82.67 274 SER B O 1
ATOM 4375 N N . ASN B 1 275 ? -17.56 -11.15 7.926 1 77.15 275 ASN B N 1
ATOM 4376 C CA . ASN B 1 275 ? -18.963 -11.161 8.327 1 77.15 275 ASN B CA 1
ATOM 4377 C C . ASN B 1 275 ? -19.431 -12.568 8.69 1 77.15 275 ASN B C 1
ATOM 4379 O O . ASN B 1 275 ? -18.64 -13.513 8.676 1 77.15 275 ASN B O 1
ATOM 4383 N N . SER B 1 276 ? -20.565 -12.836 9.414 1 71.05 276 SER B N 1
ATOM 4384 C CA . SER B 1 276 ? -21.116 -14.142 9.759 1 71.05 276 SER B CA 1
ATOM 4385 C C . SER B 1 276 ? -21.924 -14.724 8.603 1 71.05 276 SER B C 1
ATOM 4387 O O . SER B 1 276 ? -23.062 -15.159 8.792 1 71.05 276 SER B O 1
ATOM 4389 N N . LEU B 1 277 ? -21.145 -14.521 7.434 1 71.37 277 LEU B N 1
ATOM 4390 C CA . LEU B 1 277 ? -21.876 -15.064 6.294 1 71.37 277 LEU B CA 1
ATOM 4391 C C . LEU B 1 277 ? -21.746 -16.582 6.239 1 71.37 277 LEU B C 1
ATOM 4393 O O . LEU B 1 277 ? -20.671 -17.128 6.499 1 71.37 277 LEU B O 1
ATOM 4397 N N . GLY B 1 278 ? -22.865 -17.286 6.589 1 61.71 278 GLY B N 1
ATOM 4398 C CA . GLY B 1 278 ? -22.936 -18.736 6.507 1 61.71 278 GLY B CA 1
ATOM 4399 C C . GLY B 1 278 ? -23.525 -19.232 5.2 1 61.71 278 GLY B C 1
ATOM 4400 O O . GLY B 1 278 ? -23.851 -18.434 4.318 1 61.71 278 GLY B O 1
ATOM 4401 N N . ASN B 1 279 ? -23.438 -20.552 4.949 1 58.76 279 ASN B N 1
ATOM 4402 C CA . ASN B 1 279 ? -23.962 -21.238 3.772 1 58.76 279 ASN B CA 1
ATOM 4403 C C . ASN B 1 279 ? -25.378 -20.779 3.439 1 58.76 279 ASN B C 1
ATOM 4405 O O . ASN B 1 279 ? -25.762 -20.733 2.269 1 58.76 279 ASN B O 1
ATOM 4409 N N . GLU B 1 280 ? -26.006 -20.442 4.461 1 55.64 280 GLU B N 1
ATOM 4410 C CA . GLU B 1 280 ? -27.409 -20.098 4.249 1 55.64 280 GLU B CA 1
ATOM 4411 C C . GLU B 1 280 ? -27.548 -18.725 3.597 1 55.64 280 GLU B C 1
ATOM 4413 O O . GLU B 1 280 ? -28.514 -18.471 2.874 1 55.64 280 GLU B O 1
ATOM 4418 N N . THR B 1 281 ? -26.555 -17.95 3.814 1 55.06 281 THR B N 1
ATOM 4419 C CA . THR B 1 281 ? -26.621 -16.568 3.351 1 55.06 281 THR B CA 1
ATOM 4420 C C . THR B 1 281 ? -26.212 -16.469 1.884 1 55.06 281 THR B C 1
ATOM 4422 O O . THR B 1 281 ? -26.808 -15.709 1.118 1 55.06 281 THR B O 1
ATOM 4425 N N . LEU B 1 282 ? -25.353 -17.336 1.542 1 54.13 282 LEU B N 1
ATOM 4426 C CA . LEU B 1 282 ? -24.861 -17.224 0.173 1 54.13 282 LEU B CA 1
ATOM 4427 C C . LEU B 1 282 ? -25.742 -18.015 -0.788 1 54.13 282 LEU B C 1
ATOM 4429 O O . LEU B 1 282 ? -25.98 -17.581 -1.917 1 54.13 282 LEU B O 1
#

Solvent-accessible surface area (backbone atoms only — not comparable to full-atom values): 23814 Å² total; per-residue (Å²): 98,92,52,37,33,32,42,34,36,32,49,17,64,39,36,44,74,22,39,54,46,56,26,78,43,73,30,35,29,41,33,39,29,38,13,66,31,40,32,70,26,32,71,31,48,33,63,27,46,60,24,29,32,41,32,50,22,46,30,55,32,36,45,76,27,23,72,32,54,34,56,26,49,49,24,28,32,44,32,46,25,39,28,52,32,42,32,73,26,29,62,37,44,48,63,26,68,49,28,27,36,41,34,44,24,39,31,55,32,53,51,54,65,24,34,57,31,44,28,54,35,50,50,29,29,30,43,32,44,21,45,19,51,43,25,61,39,46,34,42,52,28,60,29,44,50,24,30,30,42,33,41,29,40,14,58,28,36,64,58,17,45,44,60,43,42,53,24,56,48,26,27,34,43,32,47,20,44,24,50,58,32,69,69,27,37,52,34,57,38,54,33,78,44,30,27,33,42,35,45,29,42,30,70,50,44,60,77,42,33,46,30,57,15,57,28,50,56,27,30,34,43,35,42,27,51,22,64,40,39,38,70,26,43,50,35,41,43,55,24,56,51,25,27,33,43,35,40,27,38,32,61,54,48,45,78,20,53,59,38,52,48,62,31,72,44,31,32,36,44,32,46,24,44,29,82,50,41,59,86,43,80,99,93,52,36,32,32,45,34,36,33,49,17,65,38,35,43,73,24,40,51,47,56,27,78,44,73,31,35,30,41,34,40,28,39,13,65,32,41,32,70,26,31,71,32,48,34,63,27,48,60,24,27,33,41,32,50,22,46,28,55,31,36,45,75,27,22,71,33,55,34,57,25,48,49,24,29,33,44,33,45,25,37,28,52,33,40,33,74,26,30,62,38,42,48,62,26,67,48,27,27,34,43,34,43,24,39,30,53,30,53,51,55,66,22,34,56,31,46,28,54,35,51,52,29,30,31,42,31,44,20,44,18,51,43,25,62,38,46,33,41,52,29,59,28,45,50,23,30,34,41,34,42,28,40,14,57,28,35,64,56,16,46,45,60,42,44,52,25,55,47,27,27,34,43,34,48,20,46,23,50,58,32,67,67,29,38,50,34,56,37,54,34,79,44,32,28,34,42,35,44,28,41,30,70,51,45,62,76,40,31,45,29,58,14,57,30,51,57,27,30,34,44,35,42,29,50,24,67,41,39,38,72,26,44,48,36,41,43,55,24,57,50,25,28,34,43,34,42,27,39,31,61,52,48,44,78,20,53,61,38,52,48,62,32,72,44,31,32,35,44,32,46,23,44,28,82,51,40,58,85,42,77

Organism: Naegleria gruberi (NCBI:txid5762)

Radius of gyration: 27.0 Å; Cα contacts (8 Å, |Δi|>4): 1617; chains: 2; bounding box: 67×64×43 Å

Sequence (564 aa):
ITTLKSLNLHHNNIEDEGVEFISDLKLESLGLCRCALTSKSTSFLCKITSLKKLDLSENIINDECGFYLSMLTDLEELDLHDNSIEGKCFKEFSSLKKLKTLKLCQNRISQEEAMIYLSQTVSLKSLNLSQNNIGQSSIHLSNLTNLKELELNLCKITKGGLSFFSNLKKLEILKISQNSLGYDDFEELSHLVRLRILSIFGCGLEKNSTNFIGNIKTLRNLEMFSNNIYDAGLASLSGLVNLQILKLDSTRITDTGIQHLSQMKELEILRLNSNSLGNETLITTLKSLNLHHNNIEDEGVEFISDLKLESLGLCRCALTSKSTSFLCKITSLKKLDLSENIINDECGFYLSMLTDLEELDLHDNSIEGKCFKEFSSLKKLKTLKLCQNRISQEEAMIYLSQTVSLKSLNLSQNNIGQSSIHLSNLTNLKELELNLCKITKGGLSFFSNLKKLEILKISQNSLGYDDFEELSHLVRLRILSIFGCGLEKNSTNFIGNIKTLRNLEMFSNNIYDAGLASLSGLVNLQILKLDSTRITDTGIQHLSQMKELEILRLNSNSLGNETL

Nearest PDB structures (foldseek):
  4xa9-assembly5_E  TM=6.991E-01  e=4.332E-11  Legionella pneumophila subsp. pneumophila str. Philadelphia 1
  5a5c-assembly2_B  TM=7.726E-01  e=3.711E-07  synthetic construct
  2id5-assembly1_A  TM=6.777E-01  e=7.263E-08  Homo sapiens
  5gr8-assembly1_A  TM=4.471E-01  e=1.585E-09  Arabidopsis thaliana
  5xjx-assembly1_A  TM=3.633E-01  e=7.629E-10  Arabidopsis thaliana

Foldseek 3Di:
DQPEAEDADAQAQCELVNLLVCLPHQYQYYHHHNNQYELSNLQSVLSNLNHQYYHHENYAYELSNQVSVLSNQNHQEYHHEQYAYQQPSLLSCLSNQNHAEYHHANYAHADLVSLQSVLSNLNYQEYAHENYQCELSLCSVLSNQNHQYYAHHNRQYAECSQPNVLSNQNHAYYHYEPYAYDLVNLLSVLSRQRHAYYAYEHHADDLSSLLSVLNRQNYAEYHYENYADELSSLLSVLSNQNHAYYAHEHYAYALSSVVSCVSNPNHNYYHHHNYPYDPVND/DQPEAEDADAQAQCELVNLLVCLPHQYQYYHHHNNQYELSNLQSVLSNLNHQYYHHENYAYELSNQPSVLSNQNHQEYHHAQYAYQQPSLLSCLSNQNHAEYHHANYAHADLVSLQSVLSNLNYQEYAHENYQCELSLCSVLSNQNHQYYAHHNRQYAECSQPNVLSNQNHAYYHYEPYAYDLVNLLSVLSRQRHAEYAYEHHADDLNSLLSVLNRQNYAYYHYENYADELSSLLSVLSNQNHAYYAHEHYAYALSSVVSCVSNPNHNYYHHHNYPYDPVND

pLDDT: mean 91.32, std 9.2, range [54.13, 98.9]

InterPro domains:
  IPR001611 Leucine-rich repeat [PF13516] (2-22)
  IPR001611 Leucine-rich repeat [PF13516] (123-135)
  IPR001611 Leucine-rich repeat [PF13516] (217-238)
  IPR001611 Le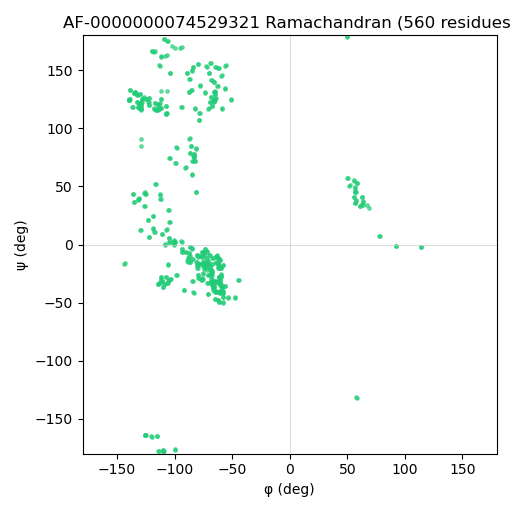ucine-rich repeat [PF13855] (50-109)
  IPR001611 Leucine-rich repeat [PF13855] (145-205)
  IPR032675 Leucine-rich repeat domain superfamily [G3DSA:3.80.10.10] (1-67)
  IPR032675 Leucine-rich repeat domain superfamily [G3DSA:3.80.10.10] (68-186)
  IPR032675 Leucine-rich repeat domain superfamily [G3DSA:3.80.10.10] (187-282)